Protein AF-A0A1G0CH03-F1 (afdb_monomer)

pLDDT: mean 87.15, std 13.96, range [28.17, 98.5]

Nearest PDB structures (foldseek):
  8gyr-assembly2_B  TM=3.803E-01  e=1.958E-05  Leptospira interrogans
  2e9w-assembly1_A  TM=1.676E-01  e=3.999E-02  Homo sapiens
  5jor-assembly2_D  TM=1.970E-01  e=2.361E+00  Mus musculus
  5jop-assembly1_E  TM=1.229E-01  e=3.159E+00  Mus musculus

Mean predicted aligned error: 11.42 Å

Foldseek 3Di:
DDPPDPCQVVQDPDDLQVVQLQFQEKDWDKDDDPDPFQKIFIKMWTAGPVGDIDIGGQPDPSHDPVQKDKDWPADKDDDRRMIGGQAPQALDDDQWIKIWIDGPPRSHTDIDTHGDKAFNAKDAPDQAAEAQDKAARFIWTQIPVRDIDTDDNSRYPPPQWDWPWDPQWDDDPRIIHGPDQDDAQWIWTFTCHPVDPDTRDIHGHGYAFALEAEAEQEWAAWAAWAAWAADPDAQAATGAWAATAETAAGQAEKEKEWEWDDDNNFTWIWIWIDGPVDIDTHIGHLPLHAYEYEQEWHAWHATHAWYAWAAHDADQDDPDKAATHEWYETHETHATYAGYEYEYEYALVRPDDCVSYHYHQFFHHWHHKHHWHFFHFIHPHPDPPVVVVVDPRGDHIHHIHYTHHTHHGYYYDYDHDHPVVSVVVCVVSVDD

Radius of gyration: 41.13 Å; Cα contacts (8 Å, |Δi|>4): 1270; chains: 1; bounding box: 100×58×111 Å

Sequence (432 aa):
MYFRLSLAALLLAFSASAQLNRFQKVEWIVRPSAGLNTTFLVDFKLTSTKGKTVLIEHNTDVFKWDAFTFKSDRPIGFNYGVGFYYNMNDFEGVDSIRVEATCENEALNSVFYIPVRYCIALDLAEKKMVFNEYFSLDWIMIMNTGERFGYDKNWVNLTGLINESDPRFTLANNNLKTNTAEPFRSGLIRFRHPNLKRPVFEWKMPLVVSNQLNLDFSGEPGRAGRNGQNGTQPSQSGGYGEPGENGLPAEKSVTVFVRSYSSDSIPLVEVIAISDNRRKHTFISAANPKINIDASGGPGGSGGNGGNGANAQQTEKAYDRLSGGSGGVGGYGGNGGNAGTVLILIDSNLRLTESNFFVNTNGGDGGSAGNAGTGGTNDRGNDGLLVRALVRNERVSGTTGLPGRTGNSGVSTFRFVNSESLENKLKETGFK

Secondary structure (DSSP, 8-state):
------GGGSSSSS-HHHHHTTEEEEEEEEEEPSSS--EEEEEEEEEETTS-EEEE-TT-TTS-GGGEEEEESS-EEEETTEEEE----SS---SEEEEEEEESSGGG-EEEEEE---EEEEEES---EETTS-EE--EEEEETTS-EEE--TTT---TT-EE---TTEEEETTEEEE--SS--SEEEEEEE-TT-SS-SEEEEEEEEPPSEEEEE-PPPPPPPPPPPPPP-STTPPPPPPPPPPPPPP--SEEEEEEEEEEETTEEEEEEEEE-SS-EEEEEEESSS-EEEEE-PPPPPPPPPPPPPPPPPPP-SS-SSPPPPPPPPPPPPPPPPPPPPEEEEEEETTS---GGGEEEE-PPPPPPPPPPPPPPPBPP-TT--TTGGGTS--BPPP----PPPPPPPP--EEEEEE-HHHHHHHHHHTT--

Solvent-accessible surface area (backbone atoms only — not comparable to full-atom values): 22280 Å² total; per-residue (Å²): 134,85,78,86,66,79,64,72,82,82,54,82,83,62,61,72,68,72,68,47,68,59,42,53,40,66,46,80,46,66,43,68,45,81,76,102,48,58,36,32,41,36,30,38,35,41,26,29,81,85,70,52,73,46,80,47,56,38,87,48,87,79,56,71,59,82,59,47,50,80,49,56,88,57,79,63,51,76,54,66,37,40,32,35,46,74,76,49,56,35,70,60,72,61,67,52,48,56,35,42,38,42,36,91,50,63,59,47,47,46,73,48,61,44,72,46,82,29,36,58,31,50,45,60,78,69,76,66,41,55,62,79,40,83,36,75,68,51,43,26,36,30,29,73,83,70,51,74,43,73,67,47,74,84,51,41,58,72,81,72,54,42,80,70,38,42,82,57,48,42,80,55,94,70,23,39,29,55,71,58,96,67,70,53,59,60,44,47,45,30,34,26,44,80,92,46,94,56,64,33,30,78,44,76,36,39,47,42,57,52,30,68,46,83,44,85,38,49,18,53,68,19,52,63,21,51,61,18,52,58,25,86,49,65,32,28,46,15,30,55,14,34,51,14,35,50,13,36,49,16,47,67,50,36,41,34,42,39,37,82,39,70,41,73,89,39,67,26,32,34,40,42,37,40,40,94,89,48,77,48,78,51,73,28,23,54,70,78,45,36,42,37,39,35,18,23,12,5,34,16,4,32,15,5,31,15,6,31,15,13,41,22,62,76,51,90,79,57,96,74,70,42,55,20,2,35,15,5,35,13,6,32,15,7,32,16,5,33,21,6,31,36,40,38,40,34,29,58,89,49,97,72,57,72,88,35,51,45,77,42,28,47,27,5,48,35,6,48,43,6,47,42,8,47,30,5,36,35,31,67,52,83,57,54,79,73,56,66,74,74,54,87,54,54,36,62,50,28,49,59,29,50,60,22,51,61,23,52,60,38,53,78,45,82,42,74,35,54,62,68,62,50,49,54,56,42,46,75,74,69,57,130

Structure (mmCIF, N/CA/C/O backbone):
data_AF-A0A1G0CH03-F1
#
_entry.id   AF-A0A1G0CH03-F1
#
loop_
_atom_site.group_PDB
_atom_site.id
_atom_site.type_symbol
_atom_site.label_atom_id
_atom_site.label_alt_id
_atom_site.label_comp_id
_atom_site.label_asym_id
_atom_site.label_entity_id
_atom_site.label_seq_id
_atom_site.pdbx_PDB_ins_code
_atom_site.Cartn_x
_atom_site.Cartn_y
_atom_site.Cartn_z
_atom_site.occupancy
_atom_site.B_iso_or_equiv
_atom_site.auth_seq_id
_atom_site.auth_comp_id
_atom_site.auth_asym_id
_atom_site.auth_atom_id
_atom_site.pdbx_PDB_model_num
ATOM 1 N N . MET A 1 1 ? -55.580 -10.665 25.612 1.00 28.31 1 MET A N 1
ATOM 2 C CA . MET A 1 1 ? -56.413 -10.289 24.449 1.00 28.31 1 MET A CA 1
ATOM 3 C C . MET A 1 1 ? -56.244 -8.790 24.217 1.00 28.31 1 MET A C 1
ATOM 5 O O . MET A 1 1 ? -56.802 -7.999 24.966 1.00 28.31 1 MET A O 1
ATOM 9 N N . TYR A 1 2 ? -55.374 -8.401 23.279 1.00 28.17 2 TYR A N 1
ATOM 10 C CA . TYR A 1 2 ? -55.133 -6.998 22.927 1.00 28.17 2 TYR A CA 1
ATOM 11 C C . TYR A 1 2 ? -56.275 -6.518 22.033 1.00 28.17 2 TYR A C 1
ATOM 13 O O . TYR A 1 2 ? -56.367 -6.917 20.875 1.00 28.17 2 TYR A O 1
ATOM 21 N N . PHE A 1 3 ? -57.168 -5.690 22.566 1.00 32.72 3 PHE A N 1
ATOM 22 C CA . PHE A 1 3 ? -58.144 -4.998 21.735 1.00 32.72 3 PHE A CA 1
ATOM 23 C C . PHE A 1 3 ? -57.433 -3.844 21.021 1.00 32.72 3 PHE A C 1
ATOM 25 O O . PHE A 1 3 ? -57.185 -2.800 21.620 1.00 32.72 3 PHE A O 1
ATOM 32 N N . ARG A 1 4 ? -57.122 -4.025 19.732 1.00 34.38 4 ARG A N 1
ATOM 33 C CA . ARG A 1 4 ? -56.893 -2.910 18.804 1.00 34.38 4 ARG A CA 1
ATOM 34 C C . ARG A 1 4 ? -58.245 -2.242 18.533 1.00 34.38 4 ARG A C 1
ATOM 36 O O . ARG A 1 4 ? -58.849 -2.460 17.491 1.00 34.38 4 ARG A O 1
ATOM 43 N N . LEU A 1 5 ? -58.777 -1.503 19.507 1.00 37.06 5 LEU A N 1
ATOM 44 C CA . LEU A 1 5 ? -59.872 -0.578 19.225 1.00 37.06 5 LEU A CA 1
ATOM 45 C C . LEU A 1 5 ? -59.260 0.651 18.559 1.00 37.06 5 LEU A C 1
ATOM 47 O O . LEU A 1 5 ? -58.408 1.307 19.155 1.00 37.06 5 LEU A O 1
ATOM 51 N N . SER A 1 6 ? -59.712 0.972 17.349 1.00 38.88 6 SER A N 1
ATOM 52 C CA . SER A 1 6 ? -59.495 2.273 16.722 1.00 38.88 6 SER A CA 1
ATOM 53 C C . SER A 1 6 ? -60.072 3.357 17.637 1.00 38.88 6 SER A C 1
ATOM 55 O O . SER A 1 6 ? -61.271 3.637 17.637 1.00 38.88 6 SER A O 1
ATOM 57 N N . LEU A 1 7 ? -59.191 3.935 18.452 1.00 43.28 7 LEU A N 1
ATOM 58 C CA . LEU A 1 7 ? -59.443 4.940 19.486 1.00 43.28 7 LEU A CA 1
ATOM 59 C C . LEU A 1 7 ? -60.001 6.265 18.919 1.00 43.28 7 LEU A C 1
ATOM 61 O O . LEU A 1 7 ? -60.386 7.145 19.682 1.00 43.28 7 LEU A O 1
ATOM 65 N N . ALA A 1 8 ? -60.090 6.391 17.590 1.00 40.53 8 ALA A N 1
ATOM 66 C CA . ALA A 1 8 ? -60.552 7.576 16.871 1.00 40.53 8 ALA A CA 1
ATOM 67 C C . ALA A 1 8 ? -61.996 7.993 17.215 1.00 40.53 8 ALA A C 1
ATOM 69 O O . ALA A 1 8 ? -62.296 9.181 17.251 1.00 40.53 8 ALA A O 1
ATOM 70 N N . ALA A 1 9 ? -62.889 7.048 17.528 1.00 38.50 9 ALA A N 1
ATOM 71 C CA . ALA A 1 9 ? -64.307 7.362 17.740 1.00 38.50 9 ALA A CA 1
ATOM 72 C C . ALA A 1 9 ? -64.662 7.819 19.172 1.00 38.50 9 ALA A C 1
ATOM 74 O O . ALA A 1 9 ? -65.748 8.349 19.385 1.00 38.50 9 ALA A O 1
ATOM 75 N N . LEU A 1 10 ? -63.774 7.645 20.163 1.00 40.69 10 LEU A N 1
ATOM 76 C CA . LEU A 1 10 ? -64.068 7.966 21.574 1.00 40.69 10 LEU A CA 1
ATOM 77 C C . LEU A 1 10 ? -63.315 9.207 22.101 1.00 40.69 10 LEU A C 1
ATOM 79 O O . LEU A 1 10 ? -63.430 9.534 23.282 1.00 40.69 10 LEU A O 1
ATOM 83 N N . LEU A 1 11 ? -62.517 9.870 21.256 1.00 43.12 11 LEU A N 1
ATOM 84 C CA . LEU A 1 11 ? -61.554 10.909 21.654 1.00 43.12 11 LEU A CA 1
ATOM 85 C C . LEU A 1 11 ? -61.884 12.328 21.153 1.00 43.12 11 LEU A C 1
ATOM 87 O O . LEU A 1 11 ? -61.176 13.267 21.504 1.00 43.12 11 LEU A O 1
ATOM 91 N N . LEU A 1 12 ? -62.972 12.521 20.399 1.00 42.66 12 LEU A N 1
ATOM 92 C CA . LEU A 1 12 ? -63.264 13.795 19.719 1.00 42.66 12 LEU A CA 1
ATOM 93 C C . LEU A 1 12 ? -64.088 14.826 20.522 1.00 42.66 12 LEU A C 1
ATOM 95 O O . LEU A 1 12 ? -64.343 15.903 19.997 1.00 42.66 12 LEU A O 1
ATOM 99 N N . ALA A 1 13 ? -64.507 14.550 21.766 1.00 38.38 13 ALA A N 1
ATOM 100 C CA . ALA A 1 13 ? -65.515 15.391 22.442 1.00 38.38 13 ALA A CA 1
ATOM 101 C C . ALA A 1 13 ? -65.150 15.957 23.830 1.00 38.38 13 ALA A C 1
ATOM 103 O O . ALA A 1 13 ? -66.005 16.560 24.470 1.00 38.38 13 ALA A O 1
ATOM 104 N N . PHE A 1 14 ? -63.918 15.801 24.323 1.00 45.59 14 PHE A N 1
ATOM 105 C CA . PHE A 1 14 ? -63.548 16.304 25.656 1.00 45.59 14 PHE A CA 1
ATOM 106 C C . PHE A 1 14 ? -62.157 16.936 25.663 1.00 45.59 14 PHE A C 1
ATOM 108 O O . PHE A 1 14 ? -61.277 16.493 24.924 1.00 45.59 14 PHE A O 1
ATOM 115 N N . SER A 1 15 ? -61.957 17.952 26.512 1.00 51.31 15 SER A N 1
ATOM 116 C CA . SER A 1 15 ? -60.631 18.511 26.795 1.00 51.31 15 SER A CA 1
ATOM 117 C C . SER A 1 15 ? -59.674 17.385 27.203 1.00 51.31 15 SER A C 1
ATOM 119 O O . SER A 1 15 ? -60.082 16.433 27.875 1.00 51.31 15 SER A O 1
ATOM 121 N N . ALA A 1 16 ? -58.404 17.473 26.795 1.00 52.28 16 ALA A N 1
ATOM 122 C CA . ALA A 1 16 ? -57.390 16.446 27.071 1.00 52.28 16 ALA A CA 1
ATOM 123 C C . ALA A 1 16 ? -57.336 16.050 28.566 1.00 52.28 16 ALA A C 1
ATOM 125 O O . ALA A 1 16 ? -57.152 14.881 28.903 1.00 52.28 16 ALA A O 1
ATOM 126 N N . SER A 1 17 ? -57.626 17.007 29.452 1.00 51.31 17 SER A N 1
ATOM 127 C CA . SER A 1 17 ? -57.741 16.849 30.902 1.00 51.31 17 SER A CA 1
ATOM 128 C C . SER A 1 17 ? -58.849 15.885 31.359 1.00 51.31 17 SER A C 1
ATOM 130 O O . SER A 1 17 ? -58.606 14.986 32.165 1.00 51.31 17 SER A O 1
ATOM 132 N N . ALA A 1 18 ? -60.057 15.961 30.790 1.00 57.78 18 ALA A N 1
ATOM 133 C CA . ALA A 1 18 ? -61.167 15.069 31.154 1.00 57.78 18 ALA A CA 1
ATOM 134 C C . ALA A 1 18 ? -60.948 13.617 30.680 1.00 57.78 18 ALA A C 1
ATOM 136 O O . ALA A 1 18 ? -61.486 12.671 31.261 1.00 57.78 18 ALA A O 1
ATOM 137 N N . GLN A 1 19 ? -60.126 13.417 29.646 1.00 66.38 19 GLN A N 1
ATOM 138 C CA . GLN A 1 19 ? -59.810 12.095 29.099 1.00 66.38 19 GLN A CA 1
ATOM 139 C C . GLN A 1 19 ? -58.787 11.320 29.938 1.00 66.38 19 GLN A C 1
ATOM 141 O O . GLN A 1 19 ? -58.763 10.085 29.863 1.00 66.38 19 GLN A O 1
ATOM 146 N N . LEU A 1 20 ? -57.968 12.023 30.729 1.00 75.31 20 LEU A N 1
ATOM 147 C CA . LEU A 1 20 ? -56.889 11.447 31.534 1.00 75.31 20 LEU A CA 1
ATOM 148 C C . LEU A 1 20 ? -57.323 11.038 32.944 1.00 75.31 20 LEU A C 1
ATOM 150 O O . LEU A 1 20 ? -56.759 10.096 33.497 1.00 75.31 20 LEU A O 1
ATOM 154 N N . ASN A 1 21 ? -58.386 11.640 33.482 1.00 79.06 21 ASN A N 1
ATOM 155 C CA . ASN A 1 21 ? -58.912 11.352 34.827 1.00 79.06 21 ASN A CA 1
ATOM 156 C C . ASN A 1 21 ? -59.430 9.912 35.026 1.00 79.06 21 ASN A C 1
ATOM 158 O O . ASN A 1 21 ? -59.611 9.459 36.152 1.00 79.06 21 ASN A O 1
ATOM 162 N N . ARG A 1 22 ? -59.663 9.154 33.946 1.00 82.06 22 ARG A N 1
ATOM 163 C CA . ARG A 1 22 ? -60.067 7.731 34.011 1.00 82.06 22 ARG A CA 1
ATOM 164 C C . ARG A 1 22 ? -58.897 6.758 34.200 1.00 82.06 22 ARG A C 1
ATOM 166 O O . ARG A 1 22 ? -59.127 5.548 34.314 1.00 82.06 22 ARG A O 1
ATOM 173 N N . PHE A 1 23 ? -57.663 7.259 34.178 1.00 88.31 23 PHE A N 1
ATOM 174 C CA . PHE A 1 23 ? -56.440 6.474 34.303 1.00 88.31 23 PHE A CA 1
ATOM 175 C C . PHE A 1 23 ? -55.752 6.730 35.646 1.00 88.31 23 PHE A C 1
ATOM 177 O O . PHE A 1 23 ? -55.819 7.828 36.187 1.00 88.31 23 PHE A O 1
ATOM 184 N N . GLN A 1 24 ? -55.106 5.690 36.174 1.00 91.44 24 GLN A N 1
ATOM 185 C CA . GLN A 1 24 ? -54.439 5.700 37.484 1.00 91.44 24 GLN A CA 1
ATOM 186 C C . GLN A 1 24 ? -52.947 5.353 37.408 1.00 91.44 24 GLN A C 1
ATOM 188 O O . GLN A 1 24 ? -52.266 5.342 38.424 1.00 91.44 24 GLN A O 1
ATOM 193 N N . LYS A 1 25 ? -52.453 4.970 36.224 1.00 91.31 25 LYS A N 1
ATOM 194 C CA . LYS A 1 25 ? -51.055 4.585 36.016 1.00 91.31 25 LYS A CA 1
ATOM 195 C C . LYS A 1 25 ? -50.654 4.805 34.564 1.00 91.31 25 LYS A C 1
ATOM 197 O O . LYS A 1 25 ? -51.423 4.463 33.659 1.00 91.31 25 LYS A O 1
ATOM 202 N N . VAL A 1 26 ? -49.431 5.282 34.366 1.00 91.94 26 VAL A N 1
ATOM 203 C CA . VAL A 1 26 ? -48.734 5.325 33.078 1.00 91.94 26 VAL A CA 1
ATOM 204 C C . VAL A 1 26 ? -47.448 4.494 33.150 1.00 91.94 26 VAL A C 1
ATOM 206 O O . VAL A 1 26 ? -46.762 4.484 34.170 1.00 91.94 26 VAL A O 1
ATOM 209 N N . GLU A 1 27 ? -47.142 3.759 32.085 1.00 93.75 27 GLU A N 1
ATOM 210 C CA . GLU A 1 27 ? -45.872 3.051 31.887 1.00 93.75 27 GLU A CA 1
ATOM 211 C C . GLU A 1 27 ? -45.238 3.545 30.585 1.00 93.75 27 GLU A C 1
ATOM 213 O O . GLU A 1 27 ? -45.870 3.468 29.533 1.00 93.75 27 GLU A O 1
ATOM 218 N N . TRP A 1 28 ? -44.004 4.040 30.649 1.00 93.06 28 TRP A N 1
ATOM 219 C CA . TRP A 1 28 ? -43.284 4.577 29.494 1.00 93.06 28 TRP A CA 1
ATOM 220 C C . TRP A 1 28 ? -42.422 3.501 28.837 1.00 93.06 28 TRP A C 1
ATOM 222 O O . TRP A 1 28 ? -41.745 2.730 29.517 1.00 93.06 28 TRP A O 1
ATOM 232 N N . ILE A 1 29 ? -42.424 3.466 27.510 1.00 93.50 29 ILE A N 1
ATOM 233 C CA . ILE A 1 29 ? -41.631 2.553 26.693 1.00 93.50 29 ILE A CA 1
ATOM 234 C C . ILE A 1 29 ? -40.754 3.412 25.787 1.00 93.50 29 ILE A C 1
ATOM 236 O O . ILE A 1 29 ? -41.223 3.957 24.790 1.00 93.50 29 ILE A O 1
ATOM 240 N N . VAL A 1 30 ? -39.476 3.535 26.143 1.00 92.50 30 VAL A N 1
ATOM 241 C CA . VAL A 1 30 ? -38.520 4.377 25.416 1.00 92.50 30 VAL A CA 1
ATOM 242 C C . VAL A 1 30 ? -37.567 3.517 24.603 1.00 92.50 30 VAL A C 1
ATOM 244 O O . VAL A 1 30 ? -36.994 2.558 25.120 1.00 92.50 30 VAL A O 1
ATOM 247 N N . ARG A 1 31 ? -37.389 3.859 23.325 1.00 89.25 31 ARG A N 1
ATOM 248 C CA . ARG A 1 31 ? -36.488 3.148 22.412 1.00 89.25 31 ARG A CA 1
ATOM 249 C C . ARG A 1 31 ? -35.584 4.141 21.677 1.00 89.25 31 ARG A C 1
ATOM 251 O O . ARG A 1 31 ? -36.113 5.069 21.066 1.00 89.25 31 ARG A O 1
ATOM 258 N N . PRO A 1 32 ? -34.250 3.962 21.678 1.00 86.56 32 PRO A N 1
ATOM 259 C CA . PRO A 1 32 ? -33.390 4.695 20.758 1.00 86.56 32 PRO A CA 1
ATOM 260 C C . PRO A 1 32 ? -33.767 4.362 19.315 1.00 86.56 32 PRO A C 1
ATOM 262 O O . PRO A 1 32 ? -34.091 3.215 18.995 1.00 86.56 32 PRO A O 1
ATOM 265 N N . SER A 1 33 ? -33.673 5.346 18.428 1.00 86.62 33 SER A N 1
ATOM 266 C CA . SER A 1 33 ? -33.790 5.099 16.989 1.00 86.62 33 SER A CA 1
ATOM 267 C C . SER A 1 33 ? -32.623 4.234 16.507 1.00 86.62 33 SER A C 1
ATOM 269 O O . SER A 1 33 ? -31.555 4.226 17.115 1.00 86.62 33 SER A O 1
ATOM 271 N N . ALA A 1 34 ? -32.790 3.490 15.415 1.00 83.75 34 ALA A N 1
ATOM 272 C CA . ALA A 1 34 ? -31.691 2.707 14.850 1.00 83.75 34 ALA A CA 1
ATOM 273 C C . ALA A 1 34 ? -30.540 3.611 14.357 1.00 83.75 34 ALA A C 1
ATOM 275 O O . ALA A 1 34 ? -30.777 4.737 13.915 1.00 83.75 34 ALA A O 1
ATOM 276 N N . GLY A 1 35 ? -29.306 3.097 14.409 1.00 85.38 35 GLY A N 1
ATOM 277 C CA . GLY A 1 35 ? -28.114 3.767 13.880 1.00 85.38 35 GLY A CA 1
ATOM 278 C C . GLY A 1 35 ? -27.540 4.880 14.764 1.00 85.38 35 GLY A C 1
ATOM 279 O O . GLY A 1 35 ? -27.792 4.951 15.967 1.00 85.38 35 GLY A O 1
ATOM 280 N N . LEU A 1 36 ? -26.757 5.760 14.139 1.00 83.88 36 LEU A N 1
ATOM 281 C CA . LEU A 1 36 ? -26.086 6.909 14.755 1.00 83.88 36 LEU A CA 1
ATOM 282 C C . LEU A 1 36 ? -27.018 8.132 14.858 1.00 83.88 36 LEU A C 1
ATOM 284 O O . LEU A 1 36 ? -26.684 9.232 14.421 1.00 83.88 36 LEU A O 1
ATOM 288 N N . ASN A 1 37 ? -28.195 7.937 15.454 1.00 83.69 37 ASN A N 1
ATOM 289 C CA . ASN A 1 37 ? -29.173 8.997 15.705 1.00 83.69 37 ASN A CA 1
ATOM 290 C C . ASN A 1 37 ? -29.249 9.313 17.202 1.00 83.69 37 ASN A C 1
ATOM 292 O O . ASN A 1 37 ? -29.282 8.401 18.028 1.00 83.69 37 ASN A O 1
ATOM 296 N N . THR A 1 38 ? -29.353 10.594 17.557 1.00 86.56 38 THR A N 1
ATOM 297 C CA . THR A 1 38 ? -29.631 11.032 18.940 1.00 86.56 38 THR A CA 1
ATOM 298 C C . THR A 1 38 ? -31.132 11.111 19.244 1.00 86.56 38 THR A C 1
ATOM 300 O O . THR A 1 38 ? -31.561 11.724 20.222 1.00 86.56 38 THR A O 1
ATOM 303 N N . THR A 1 39 ? -31.942 10.496 18.384 1.00 89.50 39 THR A N 1
ATOM 304 C CA . THR A 1 39 ? -33.401 10.478 18.455 1.00 89.50 39 THR A CA 1
ATOM 305 C C . THR A 1 39 ? -33.889 9.243 19.198 1.00 89.50 39 THR A C 1
ATOM 307 O O . THR A 1 39 ? -33.395 8.133 18.983 1.00 89.50 39 THR A O 1
ATOM 310 N N . PHE A 1 40 ? -34.928 9.404 20.005 1.00 89.75 40 PHE A N 1
ATOM 311 C CA . PHE A 1 40 ? -35.623 8.319 20.682 1.00 89.75 40 PHE A CA 1
ATOM 312 C C . PHE A 1 40 ? -37.130 8.426 20.466 1.00 89.75 40 PHE A C 1
ATOM 314 O O . PHE A 1 40 ? -37.681 9.510 20.278 1.00 89.75 40 PHE A O 1
ATOM 321 N N . LEU A 1 41 ? -37.785 7.275 20.499 1.00 91.06 41 LEU A N 1
ATOM 322 C CA . LEU A 1 41 ? -39.230 7.146 20.418 1.00 91.06 41 LEU A CA 1
ATOM 323 C C . LEU A 1 41 ? -39.765 6.813 21.804 1.00 91.06 41 LEU A C 1
ATOM 325 O O . LEU A 1 41 ? -39.179 5.996 22.522 1.00 91.06 41 LEU A O 1
ATOM 329 N N . VAL A 1 42 ? -40.880 7.434 22.160 1.00 90.81 42 VAL A N 1
ATOM 330 C CA . VAL A 1 42 ? -41.601 7.188 23.402 1.00 90.81 42 VAL A CA 1
ATOM 331 C C . VAL A 1 42 ? -42.996 6.706 23.051 1.00 90.81 42 VAL A C 1
ATOM 333 O O . VAL A 1 42 ? -43.805 7.456 22.518 1.00 90.81 42 VAL A O 1
ATOM 336 N N . ASP A 1 43 ? -43.284 5.459 23.400 1.00 90.12 43 ASP A N 1
ATOM 337 C CA . ASP A 1 43 ? -44.652 4.969 23.522 1.00 90.12 43 ASP A CA 1
ATOM 338 C C . ASP A 1 43 ? -45.019 4.956 25.010 1.00 90.12 43 ASP A C 1
ATOM 340 O O . ASP A 1 43 ? -44.145 4.917 25.882 1.00 90.12 43 ASP A O 1
ATOM 344 N N . PHE A 1 44 ? -46.305 4.943 25.340 1.00 88.75 44 PHE A N 1
ATOM 345 C CA . PHE A 1 44 ? -46.717 4.763 26.729 1.00 88.75 44 PHE A CA 1
ATOM 346 C C . PHE A 1 44 ? -48.034 4.019 26.859 1.00 88.75 44 PHE A C 1
ATOM 348 O O . PHE A 1 44 ? -48.882 4.004 25.970 1.00 88.75 44 PHE A O 1
ATOM 355 N N . LYS A 1 45 ? -48.206 3.370 28.005 1.00 90.88 45 LYS A N 1
ATOM 356 C CA . LYS A 1 45 ? -49.365 2.549 28.318 1.00 90.88 45 LYS A CA 1
ATOM 357 C C . LYS A 1 45 ? -50.110 3.138 29.503 1.00 90.88 45 LYS A C 1
ATOM 359 O O . LYS A 1 45 ? -49.573 3.224 30.603 1.00 90.88 45 LYS A O 1
ATOM 364 N N . LEU A 1 46 ? -51.369 3.497 29.286 1.00 89.38 46 LEU A N 1
ATOM 365 C CA . LEU A 1 46 ? -52.265 3.994 30.324 1.00 89.38 46 LEU A CA 1
ATOM 366 C C . LEU A 1 46 ? -53.109 2.853 30.886 1.00 89.38 46 LEU A C 1
ATOM 368 O O . LEU A 1 46 ? -53.688 2.072 30.130 1.00 89.38 46 LEU A O 1
ATOM 372 N N . THR A 1 47 ? -53.222 2.772 32.211 1.00 90.44 47 THR A N 1
ATOM 373 C CA . THR A 1 47 ? -54.064 1.783 32.902 1.00 90.44 47 THR A CA 1
ATOM 374 C C . THR A 1 47 ? -55.207 2.478 33.627 1.00 90.44 47 THR A C 1
ATOM 376 O O . THR A 1 47 ? -54.997 3.376 34.440 1.00 90.44 47 THR A O 1
ATOM 379 N N . SER A 1 48 ? -56.437 2.079 33.311 1.00 87.81 48 SER A N 1
ATOM 380 C CA . SER A 1 48 ? -57.654 2.620 33.925 1.00 87.81 48 SER A CA 1
ATOM 381 C C . SER A 1 48 ? -57.841 2.138 35.362 1.00 87.81 48 SER A C 1
ATOM 383 O O . SER A 1 48 ? -57.286 1.110 35.758 1.00 87.81 48 SER A O 1
ATOM 385 N N . THR A 1 49 ? -58.708 2.817 36.113 1.00 80.62 49 THR A N 1
ATOM 386 C CA . THR A 1 49 ? -59.147 2.389 37.458 1.00 80.62 49 THR A CA 1
ATOM 387 C C . THR A 1 49 ? -59.772 0.989 37.475 1.00 80.62 49 THR A C 1
ATOM 389 O O . THR A 1 49 ? -59.713 0.291 38.480 1.00 80.62 49 THR A O 1
ATOM 392 N N . LYS A 1 50 ? -60.311 0.530 36.335 1.00 84.19 50 LYS A N 1
ATOM 393 C CA . LYS A 1 50 ? -60.882 -0.817 36.144 1.00 84.19 50 LYS A CA 1
ATOM 394 C C . LYS A 1 50 ? -59.876 -1.843 35.593 1.00 84.19 50 LYS A C 1
ATOM 396 O O . LYS A 1 50 ? -60.284 -2.900 35.123 1.00 84.19 50 LYS A O 1
ATOM 401 N N . GLY A 1 51 ? -58.582 -1.517 35.549 1.00 83.88 51 GLY A N 1
ATOM 402 C CA . GLY A 1 51 ? -57.514 -2.421 35.098 1.00 83.88 51 GLY A CA 1
ATOM 403 C C . GLY A 1 51 ? -57.373 -2.595 33.578 1.00 83.88 51 GLY A C 1
ATOM 404 O O . GLY A 1 51 ? -56.478 -3.303 33.123 1.00 83.88 51 GLY A O 1
ATOM 405 N N . LYS A 1 52 ? -58.208 -1.942 32.755 1.00 86.94 52 LYS A N 1
ATOM 406 C CA . LYS A 1 52 ? -58.030 -1.935 31.288 1.00 86.94 52 LYS A CA 1
ATOM 407 C C . LYS A 1 52 ? -56.822 -1.094 30.894 1.00 86.94 52 LYS A C 1
ATOM 409 O O . LYS A 1 52 ? -56.632 -0.026 31.473 1.00 86.94 52 LYS A O 1
ATOM 414 N N . THR A 1 53 ? -56.073 -1.542 29.888 1.00 86.31 53 THR A N 1
ATOM 415 C CA . THR A 1 53 ? -54.857 -0.868 29.414 1.00 86.31 53 THR A CA 1
ATOM 416 C C . THR A 1 53 ? -55.008 -0.375 27.979 1.00 86.31 53 THR A C 1
ATOM 418 O O . THR A 1 53 ? -55.665 -1.029 27.170 1.00 86.31 53 THR A O 1
ATOM 421 N N . VAL A 1 54 ? -54.419 0.780 27.679 1.00 85.62 54 VAL A N 1
ATOM 422 C CA . VAL A 1 54 ? -54.389 1.395 26.346 1.00 85.62 54 VAL A CA 1
ATOM 423 C C . VAL A 1 54 ? -52.940 1.740 26.026 1.00 85.62 54 VAL A C 1
ATOM 425 O O . VAL A 1 54 ? -52.299 2.423 26.818 1.00 85.62 54 VAL A O 1
ATOM 428 N N . LEU A 1 55 ? -52.429 1.247 24.898 1.00 86.75 55 LEU A N 1
ATOM 429 C CA . LEU A 1 55 ? -51.123 1.634 24.366 1.00 86.75 55 LEU A CA 1
ATOM 430 C C . LEU A 1 55 ? -51.307 2.852 23.461 1.00 86.75 55 LEU A C 1
ATOM 432 O O . LEU A 1 55 ? -52.168 2.830 22.583 1.00 86.75 55 LEU A O 1
ATOM 436 N N . ILE A 1 56 ? -50.501 3.879 23.688 1.00 85.25 56 ILE A N 1
ATOM 437 C CA . ILE A 1 56 ? -50.379 5.053 22.835 1.00 85.25 56 ILE A CA 1
ATOM 438 C C . ILE A 1 56 ? -49.001 4.987 22.186 1.00 85.25 56 ILE A C 1
ATOM 440 O O . ILE A 1 56 ? -47.981 4.991 22.879 1.00 85.25 56 ILE A O 1
ATOM 444 N N . GLU A 1 57 ? -48.991 4.868 20.864 1.00 84.62 57 GLU A N 1
ATOM 445 C CA . GLU A 1 57 ? -47.767 4.838 20.065 1.00 84.62 57 GLU A CA 1
ATOM 446 C C . GLU A 1 57 ? -47.343 6.273 19.721 1.00 84.62 57 GLU A C 1
ATOM 448 O O . GLU A 1 57 ? -48.190 7.151 19.534 1.00 84.62 57 GLU A O 1
ATOM 453 N N . HIS A 1 58 ? -46.036 6.512 19.625 1.00 83.31 58 HIS A N 1
ATOM 454 C CA . HIS A 1 58 ? -45.429 7.815 19.316 1.00 83.31 58 HIS A CA 1
ATOM 455 C C . HIS A 1 58 ? -46.027 8.529 18.091 1.00 83.31 58 HIS A C 1
ATOM 457 O O . HIS A 1 58 ? -46.068 9.751 18.061 1.00 83.31 58 HIS A O 1
ATOM 463 N N . ASN A 1 59 ? -46.528 7.791 17.100 1.00 78.06 59 ASN A N 1
ATOM 464 C CA . ASN A 1 59 ? -47.104 8.306 15.853 1.00 78.06 59 ASN A CA 1
ATOM 465 C C . ASN A 1 59 ? -48.633 8.524 15.898 1.00 78.06 59 ASN A C 1
ATOM 467 O O . ASN A 1 59 ? -49.264 8.680 14.854 1.00 78.06 59 ASN A O 1
ATOM 471 N N . THR A 1 60 ? -49.257 8.459 17.075 1.00 73.75 60 THR A N 1
ATOM 472 C CA . THR A 1 60 ? -50.714 8.576 17.208 1.00 73.75 60 THR A CA 1
ATOM 473 C C . THR A 1 60 ? -51.159 10.041 17.290 1.00 73.75 60 THR A C 1
ATOM 475 O O . THR A 1 60 ? -50.952 10.691 18.311 1.00 73.75 60 THR A O 1
ATOM 478 N N . ASP A 1 61 ? -51.899 10.518 16.285 1.00 64.75 61 ASP A N 1
ATOM 479 C CA . ASP A 1 61 ? -52.481 11.881 16.259 1.00 64.75 61 ASP A CA 1
ATOM 480 C C . ASP A 1 61 ? -53.663 12.070 17.229 1.00 64.75 61 ASP A C 1
ATOM 482 O O . ASP A 1 61 ? -54.136 13.178 17.482 1.00 64.75 61 ASP A O 1
ATOM 486 N N . VAL A 1 62 ? -54.193 10.964 17.755 1.00 58.84 62 VAL A N 1
ATOM 487 C CA . VAL A 1 62 ? -55.447 10.933 18.522 1.00 58.84 62 VAL A CA 1
ATOM 488 C C . VAL A 1 62 ? -55.249 11.357 19.988 1.00 58.84 62 VAL A C 1
ATOM 490 O O . VAL A 1 62 ? -56.224 11.621 20.690 1.00 58.84 62 VAL A O 1
ATOM 493 N N . PHE A 1 63 ? -54.005 11.447 20.470 1.00 64.44 63 PHE A N 1
ATOM 494 C CA . PHE A 1 63 ? -53.688 11.864 21.835 1.00 64.44 63 PHE A CA 1
ATOM 495 C C . PHE A 1 63 ? -52.748 13.072 21.830 1.00 64.44 63 PHE A C 1
ATOM 497 O O . PHE A 1 63 ? -51.673 13.035 21.238 1.00 64.44 63 PHE A O 1
ATOM 504 N N . LYS A 1 64 ? -53.136 14.148 22.523 1.00 64.94 64 LYS A N 1
ATOM 505 C CA . LYS A 1 64 ? -52.301 15.348 22.637 1.00 64.94 64 LYS A CA 1
ATOM 506 C C . LYS A 1 64 ? -51.220 15.123 23.691 1.00 64.94 64 LYS A C 1
ATOM 508 O O . LYS A 1 64 ? -51.502 15.163 24.887 1.00 64.94 64 LYS A O 1
ATOM 513 N N . TRP A 1 65 ? -49.987 14.908 23.235 1.00 73.25 65 TRP A N 1
ATOM 514 C CA . TRP A 1 65 ? -48.783 14.849 24.075 1.00 73.25 65 TRP A CA 1
ATOM 515 C C . TRP A 1 65 ? -48.625 16.071 24.994 1.00 73.25 65 TRP A C 1
ATOM 517 O O . TRP A 1 65 ? -48.055 15.941 26.072 1.00 73.25 65 TRP A O 1
ATOM 527 N N . ASP A 1 66 ? -49.224 17.203 24.615 1.00 75.62 66 ASP A N 1
ATOM 528 C CA . ASP A 1 66 ? -49.311 18.452 25.382 1.00 75.62 66 ASP A CA 1
ATOM 529 C C . ASP A 1 66 ? -49.957 18.293 26.774 1.00 75.62 66 ASP A C 1
ATOM 531 O O . ASP A 1 66 ? -49.867 19.192 27.605 1.00 75.62 66 ASP A O 1
ATOM 535 N N . ALA A 1 67 ? -50.626 17.165 27.048 1.00 79.69 67 ALA A N 1
ATOM 536 C CA . ALA A 1 67 ? -51.186 16.872 28.366 1.00 79.69 67 ALA A CA 1
ATOM 537 C C . ALA A 1 67 ? -50.132 16.495 29.426 1.00 79.69 67 ALA A C 1
ATOM 539 O O . ALA A 1 67 ? -50.460 16.407 30.613 1.00 79.69 67 ALA A O 1
ATOM 540 N N . PHE A 1 68 ? -48.889 16.253 29.003 1.00 84.50 68 PHE A N 1
ATOM 541 C CA . PHE A 1 68 ? -47.747 16.041 29.882 1.00 84.50 68 PHE A CA 1
ATOM 542 C C . PHE A 1 68 ? -46.734 17.172 29.712 1.00 84.50 68 PHE A C 1
ATOM 544 O O . PHE A 1 68 ? -46.375 17.546 28.598 1.00 84.50 68 PHE A O 1
ATOM 551 N N . THR A 1 69 ? -46.224 17.679 30.830 1.00 87.94 69 THR A N 1
ATOM 552 C CA . THR A 1 69 ? -45.033 18.527 30.854 1.00 87.94 69 THR A CA 1
ATOM 553 C C . THR A 1 69 ? -43.827 17.660 31.186 1.00 87.94 69 THR A C 1
ATOM 555 O O . THR A 1 69 ? -43.862 16.876 32.134 1.00 87.94 69 THR A O 1
ATOM 558 N N . PHE A 1 70 ? -42.754 17.798 30.410 1.00 87.94 70 PHE A N 1
ATOM 559 C CA . PHE A 1 70 ? -41.534 17.015 30.585 1.00 87.94 70 PHE A CA 1
ATOM 560 C C . PHE A 1 70 ? -40.408 17.895 31.112 1.00 87.94 70 PHE A C 1
ATOM 562 O O . PHE A 1 70 ? -40.121 18.955 30.556 1.00 87.94 70 PHE A O 1
ATOM 569 N N . LYS A 1 71 ? -39.746 17.433 32.170 1.00 90.62 71 LYS A N 1
ATOM 570 C CA . LYS A 1 71 ? -38.557 18.068 32.733 1.00 90.62 71 LYS A CA 1
ATOM 571 C C . LYS A 1 71 ? -37.438 17.047 32.822 1.00 90.62 71 LYS A C 1
ATOM 573 O O . LYS A 1 71 ? -37.636 15.947 33.324 1.00 90.62 71 LYS A O 1
ATOM 578 N N . SER A 1 72 ? -36.254 17.414 32.366 1.00 89.50 72 SER A N 1
ATOM 579 C CA . SER A 1 72 ? -35.080 16.546 32.388 1.00 89.50 72 SER A CA 1
ATOM 580 C C . SER A 1 72 ? -33.907 17.226 33.072 1.00 89.50 72 SER A C 1
ATOM 582 O O . SER A 1 72 ? -33.820 18.452 33.152 1.00 89.50 72 SER A O 1
ATOM 584 N N . ASP A 1 73 ? -32.988 16.405 33.567 1.00 85.31 73 ASP A N 1
ATOM 585 C CA . ASP A 1 73 ? -31.705 16.850 34.114 1.00 85.31 73 ASP A CA 1
ATOM 586 C C . ASP A 1 73 ? -30.703 17.272 33.025 1.00 85.31 73 ASP A C 1
ATOM 588 O O . ASP A 1 73 ? -29.678 17.888 33.320 1.00 85.31 73 ASP A O 1
ATOM 592 N N . ARG A 1 74 ? -31.004 16.976 31.756 1.00 83.69 74 ARG A N 1
ATOM 593 C CA . ARG A 1 74 ? -30.211 17.361 30.583 1.00 83.69 74 ARG A CA 1
ATOM 594 C C . ARG A 1 74 ? -31.081 17.930 29.472 1.00 83.69 74 ARG A C 1
ATOM 596 O O . ARG A 1 74 ? -32.239 17.539 29.380 1.00 83.69 74 ARG A O 1
ATOM 603 N N . PRO A 1 75 ? -30.554 18.795 28.591 1.00 75.62 75 PRO A N 1
ATOM 604 C CA . PRO A 1 75 ? -31.346 19.347 27.501 1.00 75.62 75 PRO A CA 1
ATOM 605 C C . PRO A 1 75 ? -31.851 18.236 26.571 1.00 75.62 75 PRO A C 1
ATOM 607 O O . PRO A 1 75 ? -31.058 17.521 25.955 1.00 75.62 75 PRO A O 1
ATOM 610 N N . ILE A 1 76 ? -33.173 18.115 26.468 1.00 83.50 76 ILE A N 1
ATOM 611 C CA . ILE A 1 76 ? -33.851 17.276 25.482 1.00 83.50 76 ILE A CA 1
ATOM 612 C C . ILE A 1 76 ? -34.796 18.155 24.673 1.00 83.50 76 ILE A C 1
ATOM 614 O O . ILE A 1 76 ? -35.438 19.056 25.215 1.00 83.50 76 ILE A O 1
ATOM 618 N N . GLY A 1 77 ? -34.881 17.897 23.376 1.00 82.25 77 GLY A N 1
ATOM 619 C CA . GLY A 1 77 ? -36.024 18.330 22.591 1.00 82.25 77 GLY A CA 1
ATOM 620 C C . GLY A 1 77 ? -37.046 17.209 22.561 1.00 82.25 77 GLY A C 1
ATOM 621 O O . GLY A 1 77 ? -36.684 16.037 22.467 1.00 82.25 77 GLY A O 1
ATOM 622 N N . PHE A 1 78 ? -38.320 17.555 22.663 1.00 78.44 78 PHE A N 1
ATOM 623 C CA . PHE A 1 78 ? -39.394 16.576 22.657 1.00 78.44 78 PHE A CA 1
ATOM 624 C C . PHE A 1 78 ? -40.550 17.102 21.818 1.00 78.44 78 PHE A C 1
ATOM 626 O O . PHE A 1 78 ? -41.044 18.199 22.070 1.00 78.44 78 PHE A O 1
ATOM 633 N N . ASN A 1 79 ? -40.946 16.344 20.800 1.00 77.69 79 ASN A N 1
ATOM 634 C CA . ASN A 1 79 ? -42.023 16.702 19.892 1.00 77.69 79 ASN A CA 1
ATOM 635 C C . ASN A 1 79 ? -42.855 15.456 19.566 1.00 77.69 79 ASN A C 1
ATOM 637 O O . ASN A 1 79 ? -42.381 14.564 18.869 1.00 77.69 79 ASN A O 1
ATOM 641 N N . TYR A 1 80 ? -44.078 15.395 20.099 1.00 75.44 80 TYR A N 1
ATOM 642 C CA . TYR A 1 80 ? -45.065 14.339 19.834 1.00 75.44 80 TYR A CA 1
ATOM 643 C C . TYR A 1 80 ? -44.482 12.913 19.815 1.00 75.44 80 TYR A C 1
ATOM 645 O O . TYR A 1 80 ? -44.397 12.274 18.772 1.00 75.44 80 TYR A O 1
ATOM 653 N N . GLY A 1 81 ? -44.027 12.415 20.971 1.00 77.44 81 GLY A N 1
ATOM 654 C CA . GLY A 1 81 ? -43.513 11.043 21.107 1.00 77.44 81 GLY A CA 1
ATOM 655 C C . GLY A 1 81 ? -42.140 10.793 20.480 1.00 77.44 81 GLY A C 1
ATOM 656 O O . GLY A 1 81 ? -41.561 9.730 20.696 1.00 77.44 81 GLY A O 1
ATOM 657 N N . VAL A 1 82 ? -41.583 11.769 19.761 1.00 86.31 82 VAL A N 1
ATOM 658 C CA . VAL A 1 82 ? -40.222 11.746 19.230 1.00 86.31 82 VAL A CA 1
ATOM 659 C C . VAL A 1 82 ? -39.390 12.769 19.987 1.00 86.31 82 VAL A C 1
ATOM 661 O O . VAL A 1 82 ? -39.654 13.970 19.955 1.00 86.31 82 VAL A O 1
ATOM 664 N N . GLY A 1 83 ? -38.365 12.298 20.683 1.00 86.94 83 GLY A N 1
ATOM 665 C CA . GLY A 1 83 ? -37.420 13.166 21.365 1.00 86.94 83 GLY A CA 1
ATOM 666 C C . GLY A 1 83 ? -36.028 13.087 20.769 1.00 86.94 83 GLY A C 1
ATOM 667 O O . GLY A 1 83 ? -35.684 12.141 20.064 1.00 86.94 83 GLY A O 1
ATOM 668 N N . PHE A 1 84 ? -35.206 14.082 21.070 1.00 89.00 84 PHE A N 1
ATOM 669 C CA . PHE A 1 84 ? -33.783 14.072 20.778 1.00 89.00 84 PHE A CA 1
ATOM 670 C C . PHE A 1 84 ? -32.993 14.608 21.966 1.00 89.00 84 PHE A C 1
ATOM 672 O O . PHE A 1 84 ? -33.466 15.465 22.713 1.00 89.00 84 PHE A O 1
ATOM 679 N N . TYR A 1 85 ? -31.776 14.108 22.132 1.00 86.38 85 TYR A N 1
ATOM 680 C CA . TYR A 1 85 ? -30.809 14.645 23.083 1.00 86.38 85 TYR A CA 1
ATOM 681 C C . TYR A 1 85 ? -29.556 15.129 22.342 1.00 86.38 85 TYR A C 1
ATOM 683 O O . TYR A 1 85 ? -29.315 14.771 21.187 1.00 86.38 85 TYR A O 1
ATOM 691 N N . TYR A 1 86 ? -28.769 15.990 22.983 1.00 75.81 86 TYR A N 1
ATOM 692 C CA . TYR A 1 86 ? -27.525 16.489 22.395 1.00 75.81 86 TYR A CA 1
ATOM 693 C C . TYR A 1 86 ? -26.419 15.445 22.496 1.00 75.81 86 TYR A C 1
ATOM 695 O O . TYR A 1 86 ? -26.280 14.774 23.520 1.00 75.81 86 TYR A O 1
ATOM 703 N N . ASN A 1 87 ? -25.642 15.314 21.421 1.00 67.56 87 ASN A N 1
ATOM 704 C CA . ASN A 1 87 ? -24.606 14.301 21.341 1.00 67.56 87 ASN A CA 1
ATOM 705 C C . ASN A 1 87 ? -23.489 14.572 22.352 1.00 67.56 87 ASN A C 1
ATOM 707 O O . ASN A 1 87 ? -23.056 15.710 22.545 1.00 67.56 87 ASN A O 1
ATOM 711 N N . MET A 1 88 ? -23.029 13.507 22.995 1.00 64.25 88 MET A N 1
ATOM 712 C CA . MET A 1 88 ? -21.921 13.554 23.938 1.00 64.25 88 MET A CA 1
ATOM 713 C C . MET A 1 88 ? -20.668 13.254 23.114 1.00 64.25 88 MET A C 1
ATOM 715 O O . MET A 1 88 ? -20.328 12.092 22.927 1.00 64.25 88 MET A O 1
ATOM 719 N N . ASN A 1 89 ? -20.053 14.293 22.539 1.00 69.00 89 ASN A N 1
ATOM 720 C CA . ASN A 1 89 ? -18.908 14.196 21.616 1.00 69.00 89 ASN A CA 1
ATOM 721 C C . ASN A 1 89 ? -17.597 13.779 22.317 1.00 69.00 89 ASN A C 1
ATOM 723 O O . ASN A 1 89 ? -16.550 14.388 22.098 1.00 69.00 89 ASN A O 1
ATOM 727 N N . ASP A 1 90 ? -17.651 12.781 23.189 1.00 75.50 90 ASP A N 1
ATOM 728 C CA . ASP A 1 90 ? -16.528 12.294 23.982 1.00 75.50 90 ASP A CA 1
ATOM 729 C C . ASP A 1 90 ? -16.687 10.780 24.219 1.00 75.50 90 ASP A C 1
ATOM 731 O O . ASP A 1 90 ? -17.707 10.166 23.899 1.00 75.50 90 ASP A O 1
ATOM 735 N N . PHE A 1 91 ? -15.662 10.164 24.793 1.00 83.81 91 PHE A N 1
ATOM 736 C CA . PHE A 1 91 ? -15.633 8.761 25.194 1.00 83.81 91 PHE A CA 1
ATOM 737 C C . PHE A 1 91 ? -16.275 8.503 26.569 1.00 83.81 91 PHE A C 1
ATOM 739 O O . PHE A 1 91 ? -16.143 7.414 27.141 1.00 83.81 91 PHE A O 1
ATOM 746 N N . GLU A 1 92 ? -16.948 9.513 27.120 1.00 81.81 92 GLU A N 1
ATOM 747 C CA . GLU A 1 92 ? -17.679 9.452 28.378 1.00 81.81 92 GLU A CA 1
ATOM 748 C C . GLU A 1 92 ? -19.129 9.871 28.175 1.00 81.81 92 GLU A C 1
ATOM 750 O O . GLU A 1 92 ? -19.441 10.860 27.508 1.00 81.81 92 GLU A O 1
ATOM 755 N N . GLY A 1 93 ? -20.030 9.129 28.811 1.00 79.81 93 GLY A N 1
ATOM 756 C CA . GLY A 1 93 ? -21.437 9.457 28.813 1.00 79.81 93 GLY A CA 1
ATOM 757 C C . GLY A 1 93 ? -22.183 8.906 30.011 1.00 79.81 93 GLY A C 1
ATOM 758 O O . GLY A 1 93 ? -21.632 8.169 30.823 1.00 79.81 93 GLY A O 1
ATOM 759 N N . VAL A 1 94 ? -23.441 9.324 30.139 1.00 85.06 94 VAL A N 1
ATOM 760 C CA . VAL A 1 94 ? -24.385 8.683 31.061 1.00 85.06 94 VAL A CA 1
ATOM 761 C C . VAL A 1 94 ? -25.119 7.602 30.301 1.00 85.06 94 VAL A C 1
ATOM 763 O O . VAL A 1 94 ? -25.447 7.798 29.136 1.00 85.06 94 VAL A O 1
ATOM 766 N N . ASP A 1 95 ? -25.429 6.498 30.968 1.00 86.56 95 ASP A N 1
ATOM 767 C CA . ASP A 1 95 ? -26.200 5.419 30.348 1.00 86.56 95 ASP A CA 1
ATOM 768 C C . ASP A 1 95 ? -27.653 5.821 30.078 1.00 86.56 95 ASP A C 1
ATOM 770 O O . ASP A 1 95 ? -28.298 5.284 29.176 1.00 86.56 95 ASP A O 1
ATOM 774 N N . SER A 1 96 ? -28.182 6.782 30.845 1.00 89.44 96 SER A N 1
ATOM 775 C CA . SER A 1 96 ? -29.524 7.304 30.622 1.00 89.44 96 SER A CA 1
ATOM 776 C C . SER A 1 96 ? -29.731 8.739 31.106 1.00 89.44 96 SER A C 1
ATOM 778 O O . SER A 1 96 ? -29.023 9.223 31.988 1.00 89.44 96 SER A O 1
ATOM 780 N N . ILE A 1 97 ? -30.727 9.408 30.522 1.00 90.19 97 ILE A N 1
ATOM 781 C CA . ILE A 1 97 ? -31.238 10.723 30.938 1.00 90.19 97 ILE A CA 1
ATOM 782 C C . ILE A 1 97 ? -32.533 10.507 31.707 1.00 90.19 97 ILE A C 1
ATOM 784 O O . ILE A 1 97 ? -33.423 9.802 31.224 1.00 90.19 97 ILE A O 1
ATOM 788 N N . ARG A 1 98 ? -32.659 11.127 32.880 1.00 93.25 98 ARG A N 1
ATOM 789 C CA . ARG A 1 98 ? -33.879 11.043 33.683 1.00 93.25 98 ARG A CA 1
ATOM 790 C C . ARG A 1 98 ? -34.878 12.105 33.227 1.00 93.25 98 ARG A C 1
ATOM 792 O O . ARG A 1 98 ? -34.544 13.287 33.170 1.00 93.25 98 ARG A O 1
ATOM 799 N N . VAL A 1 99 ? -36.116 11.691 32.966 1.00 92.00 99 VAL A N 1
ATOM 800 C CA . VAL A 1 99 ? -37.220 12.583 32.589 1.00 92.00 99 VAL A CA 1
ATOM 801 C C . VAL A 1 99 ? -38.368 12.441 33.575 1.00 92.00 99 VAL A C 1
ATOM 803 O O . VAL A 1 99 ? -38.890 11.350 33.795 1.00 92.00 99 VAL A O 1
ATOM 806 N N . GLU A 1 100 ? -38.762 13.562 34.159 1.00 94.06 100 GLU A N 1
ATOM 807 C CA . GLU A 1 100 ? -39.976 13.721 34.949 1.00 94.06 100 GLU A CA 1
ATOM 808 C C . GLU A 1 100 ? -41.116 14.122 34.017 1.00 94.06 100 GLU A C 1
ATOM 810 O O . GLU A 1 100 ? -41.005 15.108 33.289 1.00 94.06 100 GLU A O 1
ATOM 815 N N . ALA A 1 101 ? -42.206 13.359 34.043 1.00 91.31 101 ALA A N 1
ATOM 816 C CA . ALA A 1 101 ? -43.434 13.664 33.327 1.00 91.31 101 ALA A CA 1
ATOM 817 C C . ALA A 1 101 ? -44.511 14.059 34.338 1.00 91.31 101 ALA A C 1
ATOM 819 O O . ALA A 1 101 ? -44.880 13.259 35.204 1.00 91.31 101 ALA A O 1
ATOM 820 N N . THR A 1 102 ? -45.016 15.285 34.225 1.00 91.19 102 THR A N 1
ATOM 821 C CA . THR A 1 102 ? -46.088 15.808 35.074 1.00 91.19 102 THR A CA 1
ATOM 822 C C . THR A 1 102 ? -47.357 16.027 34.267 1.00 91.19 102 THR A C 1
ATOM 824 O O . THR A 1 102 ? -47.318 16.458 33.117 1.00 91.19 102 THR A O 1
ATOM 827 N N . CYS A 1 103 ? -48.496 15.704 34.865 1.00 88.38 103 CYS A N 1
ATOM 828 C CA . CYS A 1 103 ? -49.821 15.828 34.273 1.00 88.38 103 CYS A CA 1
ATOM 829 C C . CYS A 1 103 ? -50.756 16.513 35.275 1.00 88.38 103 CYS A C 1
ATOM 831 O O . CYS A 1 103 ? -50.535 16.430 36.481 1.00 88.38 103 CYS A O 1
ATOM 833 N N . GLU A 1 104 ? -51.833 17.141 34.796 1.00 86.00 104 GLU A N 1
ATOM 834 C CA . GLU A 1 104 ? -52.902 17.643 35.675 1.00 86.00 104 GLU A CA 1
ATOM 835 C C . GLU A 1 104 ? -53.496 16.526 36.549 1.00 86.00 104 GLU A C 1
ATOM 837 O O . GLU A 1 104 ? -53.848 16.754 37.704 1.00 86.00 104 GLU A O 1
ATOM 842 N N . ASN A 1 105 ? -53.579 15.300 36.018 1.00 88.25 105 ASN A N 1
ATOM 843 C CA . ASN A 1 105 ? -53.896 14.126 36.822 1.00 88.25 105 ASN A CA 1
ATOM 844 C C . ASN A 1 105 ? -52.627 13.632 37.532 1.00 88.25 105 ASN A C 1
ATOM 846 O O . ASN A 1 105 ? -51.829 12.892 36.949 1.00 88.25 105 ASN A O 1
ATOM 850 N N . GLU A 1 106 ? -52.477 13.994 38.807 1.00 89.44 106 GLU A N 1
ATOM 851 C CA . GLU A 1 106 ? -51.303 13.660 39.622 1.00 89.44 106 GLU A CA 1
ATOM 852 C C . GLU A 1 106 ? -51.028 12.152 39.730 1.00 89.44 106 GLU A C 1
ATOM 854 O O . GLU A 1 106 ? -49.873 11.753 39.871 1.00 89.44 106 GLU A O 1
ATOM 859 N N . ALA A 1 107 ? -52.049 11.294 39.593 1.00 88.81 107 ALA A N 1
ATOM 860 C CA . ALA A 1 107 ? -51.869 9.839 39.592 1.00 88.81 107 ALA A CA 1
ATOM 861 C C . ALA A 1 107 ? -51.048 9.330 38.387 1.00 88.81 107 ALA A C 1
ATOM 863 O O . ALA A 1 107 ? -50.604 8.182 38.376 1.00 88.81 107 ALA A O 1
ATOM 864 N N . LEU A 1 108 ? -50.857 10.166 37.360 1.00 90.44 108 LEU A N 1
ATOM 865 C CA . LEU A 1 108 ? -50.044 9.872 36.178 1.00 90.44 108 LEU A CA 1
ATOM 866 C C . LEU A 1 108 ? -48.650 10.518 36.235 1.00 90.44 108 LEU A C 1
ATOM 868 O O . LEU A 1 108 ? -47.838 10.281 35.334 1.00 90.44 108 LEU A O 1
ATOM 872 N N . ASN A 1 109 ? -48.343 11.289 37.284 1.00 93.88 109 ASN A N 1
ATOM 873 C CA . ASN A 1 109 ? -47.001 11.821 37.497 1.00 93.88 109 ASN A CA 1
ATOM 874 C C . ASN A 1 109 ? -46.013 10.664 37.643 1.00 93.88 109 ASN A C 1
ATOM 876 O O . ASN A 1 109 ? -46.230 9.716 38.399 1.00 93.88 109 ASN A O 1
ATOM 880 N N . SER A 1 110 ? -44.931 10.711 36.875 1.00 94.56 110 SER A N 1
ATOM 881 C CA . SER A 1 110 ? -44.031 9.569 36.749 1.00 94.56 110 SER A CA 1
ATOM 882 C C . SER A 1 110 ? -42.651 9.982 36.253 1.00 94.56 110 SER A C 1
ATOM 884 O O . SER A 1 110 ? -42.409 11.125 35.867 1.00 94.56 110 SER A O 1
ATOM 886 N N . VAL A 1 111 ? -41.727 9.025 36.294 1.00 94.19 111 VAL A N 1
ATOM 887 C CA . VAL A 1 111 ? -40.356 9.184 35.816 1.00 94.19 111 VAL A CA 1
ATOM 888 C C . VAL A 1 111 ? -40.066 8.085 34.810 1.00 94.19 111 VAL A C 1
ATOM 890 O O . VAL A 1 111 ? -40.453 6.933 35.015 1.00 94.19 111 VAL A O 1
ATOM 893 N N . PHE A 1 112 ? -39.350 8.431 33.749 1.00 93.19 112 PHE A N 1
ATOM 894 C CA . PHE A 1 112 ? -38.772 7.462 32.831 1.00 93.19 112 PHE A CA 1
ATOM 895 C C . PHE A 1 112 ? -37.337 7.833 32.467 1.00 93.19 112 PHE A C 1
ATOM 897 O O . PHE A 1 112 ? -36.861 8.931 32.759 1.00 93.19 112 PHE A O 1
ATOM 904 N N . TYR A 1 113 ? -36.642 6.882 31.851 1.00 92.44 113 TYR A N 1
ATOM 905 C CA . TYR A 1 113 ? -35.233 7.003 31.507 1.00 92.44 113 TYR A CA 1
ATOM 906 C C . TYR A 1 113 ? -35.055 6.849 30.003 1.00 92.44 113 TYR A C 1
ATOM 908 O O . TYR A 1 113 ? -35.553 5.892 29.408 1.00 92.44 113 TYR A O 1
ATOM 916 N N . ILE A 1 114 ? -34.345 7.794 29.394 1.00 90.44 114 ILE A N 1
ATOM 917 C CA . ILE A 1 114 ? -33.962 7.725 27.986 1.00 90.44 114 ILE A CA 1
ATOM 918 C C . ILE A 1 114 ? -32.588 7.059 27.918 1.00 90.44 114 ILE A C 1
ATOM 920 O O . ILE A 1 114 ? -31.636 7.654 28.418 1.00 90.44 114 ILE A O 1
ATOM 924 N N . PRO A 1 115 ? -32.451 5.864 27.323 1.00 87.94 115 PRO A N 1
ATOM 925 C CA . PRO A 1 115 ? -31.144 5.254 27.098 1.00 87.94 115 PRO A CA 1
ATOM 926 C C . PRO A 1 115 ? -30.307 6.109 26.141 1.00 87.94 115 PRO A C 1
ATOM 928 O O . PRO A 1 115 ? -30.790 6.520 25.084 1.00 87.94 115 PRO A O 1
ATOM 931 N N . VAL A 1 116 ? -29.049 6.353 26.502 1.00 86.88 116 VAL A N 1
ATOM 932 C CA . VAL A 1 116 ? -28.119 7.169 25.714 1.00 86.88 116 VAL A CA 1
ATOM 933 C C . VAL A 1 116 ? -27.011 6.296 25.150 1.00 86.88 116 VAL A C 1
ATOM 935 O O . VAL A 1 116 ? -26.372 5.523 25.866 1.00 86.88 116 VAL A O 1
ATOM 938 N N . ARG A 1 117 ? -26.762 6.458 23.849 1.00 87.25 117 ARG A N 1
ATOM 939 C CA . ARG A 1 117 ? -25.572 5.920 23.193 1.00 87.25 117 ARG A CA 1
ATOM 940 C C . ARG A 1 117 ? -24.415 6.895 23.302 1.00 87.25 117 ARG A C 1
ATOM 942 O O . ARG A 1 117 ? -24.577 8.074 22.995 1.00 87.25 117 ARG A O 1
ATOM 949 N N . TYR A 1 118 ? -23.249 6.376 23.648 1.00 87.88 118 TYR A N 1
ATOM 950 C CA . TYR A 1 118 ? -21.980 7.090 23.550 1.00 87.88 118 TYR A CA 1
ATOM 951 C C . TYR A 1 118 ? -20.857 6.105 23.222 1.00 87.88 118 TYR A C 1
ATOM 953 O O . TYR A 1 118 ? -20.975 4.900 23.469 1.00 87.88 118 TYR A O 1
ATOM 961 N N . CYS A 1 119 ? -19.789 6.605 22.609 1.00 91.06 119 CYS A N 1
ATOM 962 C CA . CYS A 1 119 ? -18.634 5.786 22.269 1.00 91.06 119 CYS A CA 1
ATOM 963 C C . CYS A 1 119 ? -17.850 5.450 23.540 1.00 91.06 119 CYS A C 1
ATOM 965 O O . CYS A 1 119 ? -17.575 6.329 24.348 1.00 91.06 119 CYS A O 1
ATOM 967 N N . ILE A 1 120 ? -17.475 4.186 23.728 1.00 91.56 120 ILE A N 1
ATOM 968 C CA . ILE A 1 120 ? -16.697 3.739 24.894 1.00 91.56 120 ILE A CA 1
ATOM 969 C C . ILE A 1 120 ? -15.287 3.284 24.539 1.00 91.56 120 ILE A C 1
ATOM 971 O O . ILE A 1 120 ? -14.457 3.144 25.440 1.00 91.56 120 ILE A O 1
ATOM 975 N N . ALA A 1 121 ? -15.044 2.993 23.265 1.00 94.69 121 ALA A N 1
ATOM 976 C CA . ALA A 1 121 ? -13.772 2.543 22.729 1.00 94.69 121 ALA A CA 1
ATOM 977 C C . ALA A 1 121 ? -13.777 2.698 21.205 1.00 94.69 121 ALA A C 1
ATOM 979 O O . ALA A 1 121 ? -14.826 2.754 20.566 1.00 94.69 121 ALA A O 1
ATOM 980 N N . LEU A 1 122 ? -12.589 2.722 20.625 1.00 95.19 122 LEU A N 1
ATOM 981 C CA . LEU A 1 122 ? -12.376 2.578 19.199 1.00 95.19 122 LEU A CA 1
ATOM 982 C C . LEU A 1 122 ? -11.894 1.161 18.899 1.00 95.19 122 LEU A C 1
ATOM 984 O O . LEU A 1 122 ? -11.372 0.453 19.761 1.00 95.19 122 LEU A O 1
ATOM 988 N N . ASP A 1 123 ? -12.023 0.781 17.641 1.00 96.06 123 ASP A N 1
ATOM 989 C CA . ASP A 1 123 ? -11.331 -0.335 17.030 1.00 96.06 123 ASP A CA 1
ATOM 990 C C . ASP A 1 123 ? -10.807 0.058 15.643 1.00 96.06 123 ASP A C 1
ATOM 992 O O . ASP A 1 123 ? -11.169 1.108 15.121 1.00 96.06 123 ASP A O 1
ATOM 996 N N . LEU A 1 124 ? -9.971 -0.778 15.037 1.00 94.81 124 LEU A N 1
ATOM 997 C CA . LEU A 1 124 ? -9.529 -0.626 13.652 1.00 94.81 124 LEU A CA 1
ATOM 998 C C . LEU A 1 124 ? -10.223 -1.650 12.757 1.00 94.81 124 LEU A C 1
ATOM 1000 O O . LEU A 1 124 ? -10.396 -2.806 13.153 1.00 94.81 124 LEU A O 1
ATOM 1004 N N . ALA A 1 125 ? -10.585 -1.226 11.545 1.00 92.56 125 ALA A N 1
ATOM 1005 C CA . ALA A 1 125 ? -11.150 -2.110 10.530 1.00 92.56 125 ALA A CA 1
ATOM 1006 C C . ALA A 1 125 ? -10.162 -3.203 10.089 1.00 92.56 125 ALA A C 1
ATOM 1008 O O . ALA A 1 125 ? -10.548 -4.363 9.951 1.00 92.56 125 ALA A O 1
ATOM 1009 N N . GLU A 1 126 ? -8.886 -2.849 9.927 1.00 92.19 126 GLU A N 1
ATOM 1010 C CA . GLU A 1 126 ? -7.808 -3.790 9.627 1.00 92.19 126 GLU A CA 1
ATOM 1011 C C . GLU A 1 126 ? -6.965 -4.071 10.880 1.00 92.19 126 GLU A C 1
ATOM 1013 O O . GLU A 1 126 ? -6.713 -3.200 11.717 1.00 92.19 126 GLU A O 1
ATOM 1018 N N . LYS A 1 127 ? -6.536 -5.325 11.023 1.00 90.69 127 LYS A N 1
ATOM 1019 C CA . LYS A 1 127 ? -5.880 -5.852 12.224 1.00 90.69 127 LYS A CA 1
ATOM 1020 C C . LYS A 1 127 ? -4.448 -6.307 11.998 1.00 90.69 127 LYS A C 1
ATOM 1022 O O . LYS A 1 127 ? -3.848 -6.822 12.941 1.00 90.69 127 LYS A O 1
ATOM 1027 N N . LYS A 1 128 ? -3.910 -6.111 10.795 1.00 92.19 128 LYS A N 1
ATOM 1028 C CA . LYS A 1 128 ? -2.514 -6.361 10.408 1.00 92.19 128 LYS A CA 1
ATOM 1029 C C . LYS A 1 128 ? -1.988 -5.198 9.575 1.00 92.19 128 LYS A C 1
ATOM 1031 O O . LYS A 1 128 ? -2.722 -4.596 8.802 1.00 92.19 128 LYS A O 1
ATOM 1036 N N . MET A 1 129 ? -0.697 -4.930 9.683 1.00 93.44 129 MET A N 1
ATOM 1037 C CA . MET A 1 129 ? -0.030 -3.885 8.913 1.00 93.44 129 MET A CA 1
ATOM 1038 C C . MET A 1 129 ? 1.077 -4.495 8.056 1.00 93.44 129 MET A C 1
ATOM 1040 O O . MET A 1 129 ? 1.759 -5.418 8.499 1.00 93.44 129 MET A O 1
ATOM 1044 N N . VAL A 1 130 ? 1.275 -3.981 6.842 1.00 92.81 130 VAL A N 1
ATOM 1045 C CA . VAL A 1 130 ? 2.442 -4.338 6.027 1.00 92.81 130 VAL A CA 1
ATOM 1046 C C . VAL A 1 130 ? 3.629 -3.468 6.443 1.00 92.81 130 VAL A C 1
ATOM 1048 O O . VAL A 1 130 ? 3.510 -2.251 6.589 1.00 92.81 130 VAL A O 1
ATOM 1051 N N . PHE A 1 131 ? 4.777 -4.095 6.691 1.00 92.75 131 PHE A N 1
ATOM 1052 C CA . PHE A 1 131 ? 5.992 -3.403 7.112 1.00 92.75 131 PHE A CA 1
ATOM 1053 C C . PHE A 1 131 ? 6.432 -2.361 6.071 1.00 92.75 131 PHE A C 1
ATOM 1055 O O . PHE A 1 131 ? 6.457 -2.649 4.878 1.00 92.75 131 PHE A O 1
ATOM 1062 N N . ASN A 1 132 ? 6.822 -1.168 6.534 1.00 87.94 132 ASN A N 1
ATOM 1063 C CA . ASN A 1 132 ? 7.247 -0.024 5.715 1.00 87.94 132 ASN A CA 1
ATOM 1064 C C . ASN A 1 132 ? 6.179 0.557 4.758 1.00 87.94 132 ASN A C 1
ATOM 1066 O O . ASN A 1 132 ? 6.485 1.456 3.971 1.00 87.94 132 ASN A O 1
ATOM 1070 N N . GLU A 1 133 ? 4.924 0.124 4.865 1.00 90.81 133 GLU A N 1
ATOM 1071 C CA . GLU A 1 133 ? 3.789 0.735 4.168 1.00 90.81 133 GLU A CA 1
ATOM 1072 C C . GLU A 1 133 ? 3.020 1.692 5.089 1.00 90.81 133 GLU A C 1
ATOM 1074 O O . GLU A 1 133 ? 3.146 1.647 6.315 1.00 90.81 133 GLU A O 1
ATOM 1079 N N . TYR A 1 134 ? 2.245 2.599 4.490 1.00 92.25 134 TYR A N 1
ATOM 1080 C CA . TYR A 1 134 ? 1.318 3.447 5.236 1.00 92.25 134 TYR A CA 1
ATOM 1081 C C . TYR A 1 134 ? 0.061 2.650 5.578 1.00 92.25 134 TYR A C 1
ATOM 1083 O O . TYR A 1 134 ? -0.570 2.062 4.705 1.00 92.25 134 TYR A O 1
ATOM 1091 N N . PHE A 1 135 ? -0.309 2.662 6.852 1.00 93.69 135 PHE A N 1
ATOM 1092 C CA . PHE A 1 135 ? -1.501 2.011 7.371 1.00 93.69 135 PHE A CA 1
ATOM 1093 C C . PHE A 1 135 ? -2.535 3.064 7.777 1.00 93.69 135 PHE A C 1
ATOM 1095 O O . PHE A 1 135 ? -2.276 3.855 8.687 1.00 93.69 135 PHE A O 1
ATOM 1102 N N . SER A 1 136 ? -3.697 3.070 7.121 1.00 92.75 136 SER A N 1
ATOM 1103 C CA . SER A 1 136 ? -4.788 3.996 7.448 1.00 92.75 136 SER A CA 1
ATOM 1104 C C . SER A 1 136 ? -5.444 3.623 8.775 1.00 92.75 136 SER A C 1
ATOM 1106 O O . SER A 1 136 ? -5.795 2.464 9.005 1.00 92.75 136 SER A O 1
ATOM 1108 N N . LEU A 1 137 ? -5.636 4.606 9.657 1.00 90.94 137 LEU A N 1
ATOM 1109 C CA . LEU A 1 137 ? -6.385 4.423 10.899 1.00 90.94 137 LEU A CA 1
ATOM 1110 C C . LEU A 1 137 ? -7.892 4.527 10.635 1.00 90.94 137 LEU A C 1
ATOM 1112 O O . LEU A 1 137 ? -8.547 5.502 11.007 1.00 90.94 137 LEU A O 1
ATOM 1116 N N . ASP A 1 138 ? -8.435 3.499 9.987 1.00 92.81 138 ASP A N 1
ATOM 1117 C CA . ASP A 1 138 ? -9.863 3.384 9.694 1.00 92.81 138 ASP A CA 1
ATOM 1118 C C . ASP A 1 138 ? -10.618 2.949 10.956 1.00 92.81 138 ASP A C 1
ATOM 1120 O O . ASP A 1 138 ? -10.799 1.760 11.248 1.00 92.81 138 ASP A O 1
ATOM 1124 N N . TRP A 1 139 ? -11.003 3.951 11.744 1.00 94.12 139 TRP A N 1
ATOM 1125 C CA . TRP A 1 139 ? -11.621 3.780 13.052 1.00 94.12 139 TRP A CA 1
ATOM 1126 C C . TRP A 1 139 ? -13.049 3.222 12.980 1.00 94.12 139 TRP A C 1
ATOM 1128 O O . TRP A 1 139 ? -13.898 3.676 12.209 1.00 94.12 139 TRP A O 1
ATOM 1138 N N . ILE A 1 140 ? -13.334 2.291 13.885 1.00 96.12 140 ILE A N 1
ATOM 1139 C CA . ILE A 1 140 ? -14.658 1.768 14.214 1.00 96.12 140 ILE A CA 1
ATOM 1140 C C . ILE A 1 140 ? -14.988 2.222 15.635 1.00 96.12 140 ILE A C 1
ATOM 1142 O O . ILE A 1 140 ? -14.252 1.929 16.570 1.00 96.12 140 ILE A O 1
ATOM 1146 N N . MET A 1 141 ? -16.105 2.910 15.824 1.00 94.56 141 MET A N 1
ATOM 1147 C CA . MET A 1 141 ? -16.616 3.273 17.143 1.00 94.56 141 MET A CA 1
ATOM 1148 C C . MET A 1 141 ? -17.322 2.071 17.769 1.00 94.56 141 MET A C 1
ATOM 1150 O O . MET A 1 141 ? -18.155 1.433 17.121 1.00 94.56 141 MET A O 1
ATOM 1154 N N . ILE A 1 142 ? -17.003 1.771 19.027 1.00 95.06 142 ILE A N 1
ATOM 1155 C CA . ILE A 1 142 ? -17.708 0.790 19.853 1.00 95.06 142 ILE A CA 1
ATOM 1156 C C . ILE A 1 142 ? -18.548 1.567 20.860 1.00 95.06 142 ILE A C 1
ATOM 1158 O O . ILE A 1 142 ? -18.012 2.301 21.692 1.00 95.06 142 ILE A O 1
ATOM 1162 N N . MET A 1 143 ? -19.865 1.403 20.787 1.00 91.50 143 MET A N 1
ATOM 1163 C CA . MET A 1 143 ? -20.808 2.097 21.663 1.00 91.50 143 MET A CA 1
ATOM 1164 C C . MET A 1 143 ? -20.954 1.375 23.008 1.00 91.50 143 MET A C 1
ATOM 1166 O O . MET A 1 143 ? -20.696 0.174 23.104 1.00 91.50 143 MET A O 1
ATOM 1170 N N . ASN A 1 144 ? -21.422 2.074 24.047 1.00 90.56 144 ASN A N 1
ATOM 1171 C CA . ASN A 1 144 ? -21.766 1.479 25.351 1.00 90.56 144 ASN A CA 1
ATOM 1172 C C . ASN A 1 144 ? -22.786 0.328 25.244 1.00 90.56 144 ASN A C 1
ATOM 1174 O O . ASN A 1 144 ? -22.800 -0.568 26.083 1.00 90.56 144 ASN A O 1
ATOM 1178 N N . THR A 1 145 ? -23.593 0.314 24.183 1.00 89.00 145 THR A N 1
ATOM 1179 C CA . THR A 1 145 ? -24.550 -0.753 23.855 1.00 89.00 145 THR A CA 1
ATOM 1180 C C . THR A 1 145 ? -23.912 -1.999 23.224 1.00 89.00 145 THR A C 1
ATOM 1182 O O . THR A 1 145 ? -24.598 -3.001 23.031 1.00 89.00 145 THR A O 1
ATOM 1185 N N . GLY A 1 146 ? -22.625 -1.952 22.864 1.00 91.56 146 GLY A N 1
ATOM 1186 C CA . GLY A 1 146 ? -21.920 -2.987 22.097 1.00 91.56 146 GLY A CA 1
ATOM 1187 C C . GLY A 1 146 ? -22.084 -2.877 20.576 1.00 91.56 146 GLY A C 1
ATOM 1188 O O . GLY A 1 146 ? -21.433 -3.615 19.835 1.00 91.56 146 GLY A O 1
ATOM 1189 N N . GLU A 1 147 ? -22.918 -1.951 20.091 1.00 92.62 147 GLU A N 1
ATOM 1190 C CA . GLU A 1 147 ? -23.053 -1.658 18.661 1.00 92.62 147 GLU A CA 1
ATOM 1191 C C . GLU A 1 147 ? -21.748 -1.079 18.090 1.00 92.62 147 GLU A C 1
ATOM 1193 O O . GLU A 1 147 ? -20.977 -0.416 18.791 1.00 92.62 147 GLU A O 1
ATOM 1198 N N . ARG A 1 148 ? -21.503 -1.331 16.799 1.00 95.19 148 ARG A N 1
ATOM 1199 C CA . ARG A 1 148 ? -20.275 -0.929 16.104 1.00 95.19 148 ARG A CA 1
ATOM 1200 C C . ARG A 1 148 ? -20.616 -0.108 14.872 1.00 95.19 148 ARG A C 1
ATOM 1202 O O . ARG A 1 148 ? -21.430 -0.541 14.059 1.00 95.19 148 ARG A O 1
ATOM 1209 N N . PHE A 1 149 ? -19.964 1.038 14.717 1.00 94.25 149 PHE A N 1
ATOM 1210 C CA . PHE A 1 149 ? -20.186 1.946 13.592 1.00 94.25 149 PHE A CA 1
ATOM 1211 C C . PHE A 1 149 ? -18.858 2.437 13.021 1.00 94.25 149 PHE A C 1
ATOM 1213 O O . PHE A 1 149 ? -17.885 2.576 13.756 1.00 94.25 149 PHE A O 1
ATOM 1220 N N . GLY A 1 150 ? -18.808 2.716 11.717 1.00 94.56 150 GLY A N 1
ATOM 1221 C CA . GLY A 1 150 ? -17.678 3.451 11.144 1.00 94.56 150 GLY A CA 1
ATOM 1222 C C . GLY A 1 150 ? -17.563 4.832 11.789 1.00 94.56 150 GLY A C 1
ATOM 1223 O O . GLY A 1 150 ? -18.570 5.396 12.216 1.00 94.56 150 GLY A O 1
ATOM 1224 N N . TYR A 1 151 ? -16.344 5.352 11.899 1.00 92.62 151 TYR A N 1
ATOM 1225 C CA . TYR A 1 151 ? -16.091 6.639 12.539 1.00 92.62 151 TYR A CA 1
ATOM 1226 C C . TYR A 1 151 ? -16.903 7.793 11.940 1.00 92.62 151 TYR A C 1
ATOM 1228 O O . TYR A 1 151 ? -16.928 7.997 10.726 1.00 92.62 151 TYR A O 1
ATOM 1236 N N . ASP A 1 152 ? -17.506 8.586 12.828 1.00 90.25 152 ASP A N 1
ATOM 1237 C CA . ASP A 1 152 ? -18.193 9.830 12.500 1.00 90.25 152 ASP A CA 1
ATOM 1238 C C . ASP A 1 152 ? -17.750 10.932 13.473 1.00 90.25 152 ASP A C 1
ATOM 1240 O O . ASP A 1 152 ? -17.919 10.833 14.692 1.00 90.25 152 ASP A O 1
ATOM 1244 N N . LYS A 1 153 ? -17.208 12.019 12.916 1.00 87.56 153 LYS A N 1
ATOM 1245 C CA . LYS A 1 153 ? -16.731 13.190 13.667 1.00 87.56 153 LYS A CA 1
ATOM 1246 C C . LYS A 1 153 ? -17.831 13.903 14.464 1.00 87.56 153 LYS A C 1
ATOM 1248 O O . LYS A 1 153 ? -17.523 14.637 15.396 1.00 87.56 153 LYS A O 1
ATOM 1253 N N . ASN A 1 154 ? -19.097 13.733 14.076 1.00 85.50 154 ASN A N 1
ATOM 1254 C CA . ASN A 1 154 ? -20.245 14.309 14.776 1.00 85.50 154 ASN A CA 1
ATOM 1255 C C . ASN A 1 154 ? -20.616 13.513 16.034 1.00 85.50 154 ASN A C 1
ATOM 1257 O O . ASN A 1 154 ? -21.448 13.978 16.808 1.00 85.50 154 ASN A O 1
ATOM 1261 N N . TRP A 1 155 ? -20.047 12.315 16.204 1.00 85.75 155 TRP A N 1
ATOM 1262 C CA . TRP A 1 155 ? -20.269 11.432 17.348 1.00 85.75 155 TRP A CA 1
ATOM 1263 C C . TRP A 1 155 ? -19.074 11.359 18.281 1.00 85.75 155 TRP A C 1
ATOM 1265 O O . TRP A 1 155 ? -19.252 11.294 19.493 1.00 85.75 155 TRP A O 1
ATOM 1275 N N . VAL A 1 156 ? -17.860 11.385 17.738 1.00 87.69 156 VAL A N 1
ATOM 1276 C CA . VAL A 1 156 ? -16.636 11.334 18.536 1.00 87.69 156 VAL A CA 1
ATOM 1277 C C . VAL A 1 156 ? -15.629 12.315 17.973 1.00 87.69 156 VAL A C 1
ATOM 1279 O O . VAL A 1 156 ? -15.312 12.284 16.785 1.00 87.69 156 VAL A O 1
ATOM 1282 N N . ASN A 1 157 ? -15.074 13.159 18.838 1.00 86.31 157 ASN A N 1
ATOM 1283 C CA . ASN A 1 157 ? -13.947 14.000 18.476 1.00 86.31 157 ASN A CA 1
ATOM 1284 C C . ASN A 1 157 ? -12.632 13.268 18.775 1.00 86.31 157 ASN A C 1
ATOM 1286 O O . ASN A 1 157 ? -12.323 12.972 19.924 1.00 86.31 157 ASN A O 1
ATOM 1290 N N . LEU A 1 158 ? -11.837 12.996 17.739 1.00 87.44 158 LEU A N 1
ATOM 1291 C CA . LEU A 1 158 ? -10.508 12.388 17.894 1.00 87.44 158 LEU A CA 1
ATOM 1292 C C . LEU A 1 158 ? -9.400 13.428 18.138 1.00 87.44 158 LEU A C 1
ATOM 1294 O O . LEU A 1 158 ? -8.234 13.069 18.316 1.00 87.44 158 LEU A O 1
ATOM 1298 N N . THR A 1 159 ? -9.736 14.721 18.131 1.00 84.31 159 THR A N 1
ATOM 1299 C CA . THR A 1 159 ? -8.777 15.800 18.390 1.00 84.31 159 THR A CA 1
ATOM 1300 C C . THR A 1 159 ? -8.230 15.672 19.806 1.00 84.31 159 THR A C 1
ATOM 1302 O O . THR A 1 159 ? -8.988 15.631 20.769 1.00 84.31 159 THR A O 1
ATOM 1305 N N . GLY A 1 160 ? -6.905 15.642 19.936 1.00 81.31 160 GLY A N 1
ATOM 1306 C CA . GLY A 1 160 ? -6.244 15.540 21.238 1.00 81.31 160 GLY A CA 1
ATOM 1307 C C . GLY A 1 160 ? -6.069 14.112 21.755 1.00 81.31 160 GLY A C 1
ATOM 1308 O O . GLY A 1 160 ? -5.603 13.951 22.881 1.00 81.31 160 GLY A O 1
ATOM 1309 N N . LEU A 1 161 ? -6.376 13.078 20.957 1.00 89.38 161 LEU A N 1
ATOM 1310 C CA . LEU A 1 161 ? -5.958 11.715 21.287 1.00 89.38 161 LEU A CA 1
ATOM 1311 C C . LEU A 1 161 ? -4.444 11.656 21.507 1.00 89.38 161 LEU A C 1
ATOM 1313 O O . LEU A 1 161 ? -3.648 12.064 20.659 1.00 89.38 161 LEU A O 1
ATOM 1317 N N . ILE A 1 162 ? -4.056 11.104 22.651 1.00 91.62 162 ILE A N 1
ATOM 1318 C CA . ILE A 1 162 ? -2.665 10.877 23.012 1.00 91.62 162 ILE A CA 1
ATOM 1319 C C . ILE A 1 162 ? -2.249 9.548 22.391 1.00 91.62 162 ILE A C 1
ATOM 1321 O O . ILE A 1 162 ? -2.845 8.504 22.671 1.00 91.62 162 ILE A O 1
ATOM 1325 N N . ASN A 1 163 ? -1.230 9.599 21.537 1.00 92.19 163 ASN A N 1
ATOM 1326 C CA . ASN A 1 163 ? -0.591 8.412 20.992 1.00 92.19 163 ASN A CA 1
ATOM 1327 C C . ASN A 1 163 ? 0.437 7.883 22.004 1.00 92.19 163 ASN A C 1
ATOM 1329 O O . ASN A 1 163 ? 1.472 8.506 22.222 1.00 92.19 163 ASN A O 1
ATOM 1333 N N . GLU A 1 164 ? 0.143 6.733 22.601 1.00 94.81 164 GLU A N 1
ATOM 1334 C CA . GLU A 1 164 ? 1.022 6.010 23.533 1.00 94.81 164 GLU A CA 1
ATOM 1335 C C . GLU A 1 164 ? 1.544 4.712 22.900 1.00 94.81 164 GLU A C 1
ATOM 1337 O O . GLU A 1 164 ? 1.887 3.753 23.595 1.00 94.81 164 GLU A O 1
ATOM 1342 N N . SER A 1 165 ? 1.528 4.651 21.568 1.00 94.44 165 SER A N 1
ATOM 1343 C CA . SER A 1 165 ? 1.991 3.494 20.815 1.00 94.44 165 SER A CA 1
ATOM 1344 C C . SER A 1 165 ? 3.497 3.297 20.962 1.00 94.44 165 SER A C 1
ATOM 1346 O O . SER A 1 165 ? 4.249 4.205 21.317 1.00 94.44 165 SER A O 1
ATOM 1348 N N . ASP A 1 166 ? 3.929 2.084 20.639 1.00 94.25 166 ASP A N 1
ATOM 1349 C CA . ASP A 1 166 ? 5.328 1.709 20.506 1.00 94.25 166 ASP A CA 1
ATOM 1350 C C . ASP A 1 166 ? 6.089 2.747 19.656 1.00 94.25 166 ASP A C 1
ATOM 1352 O O . ASP A 1 166 ? 5.630 3.078 18.556 1.00 94.25 166 ASP A O 1
ATOM 1356 N N . PRO A 1 167 ? 7.250 3.253 20.121 1.00 93.38 167 PRO A N 1
ATOM 1357 C CA . PRO A 1 167 ? 8.012 4.281 19.413 1.00 93.38 167 PRO A CA 1
ATOM 1358 C C . PRO A 1 167 ? 8.527 3.816 18.050 1.00 93.38 167 PRO A C 1
ATOM 1360 O O . PRO A 1 167 ? 8.966 4.650 17.264 1.00 93.38 167 PRO A O 1
ATOM 1363 N N . ARG A 1 168 ? 8.458 2.509 17.752 1.00 94.25 168 ARG A N 1
ATOM 1364 C CA . ARG A 1 168 ? 8.742 1.938 16.429 1.00 94.25 168 ARG A CA 1
ATOM 1365 C C . ARG A 1 168 ? 7.687 2.285 15.370 1.00 94.25 168 ARG A C 1
ATOM 1367 O O . ARG A 1 168 ? 7.845 1.954 14.190 1.00 94.25 168 ARG A O 1
ATOM 1374 N N . PHE A 1 169 ? 6.603 2.944 15.774 1.00 93.25 169 PHE A N 1
ATOM 1375 C CA . PHE A 1 169 ? 5.610 3.511 14.880 1.00 93.25 169 PHE A CA 1
ATOM 1376 C C . PHE A 1 169 ? 5.668 5.035 14.864 1.00 93.25 169 PHE A C 1
ATOM 1378 O O . PHE A 1 169 ? 5.854 5.701 15.877 1.00 93.25 169 PHE A O 1
ATOM 1385 N N . THR A 1 170 ? 5.443 5.601 13.687 1.00 91.50 170 THR A N 1
ATOM 1386 C CA . THR A 1 170 ? 5.248 7.030 13.468 1.00 91.50 170 THR A CA 1
ATOM 1387 C C . THR A 1 170 ? 3.831 7.270 12.990 1.00 91.50 170 THR A C 1
ATOM 1389 O O . THR A 1 170 ? 3.345 6.586 12.090 1.00 91.50 170 THR A O 1
ATOM 1392 N N . LEU A 1 171 ? 3.178 8.252 13.600 1.00 88.94 171 LEU A N 1
ATOM 1393 C CA . LEU A 1 171 ? 1.844 8.700 13.236 1.00 88.94 171 LEU A CA 1
ATOM 1394 C C . LEU A 1 171 ? 1.957 10.007 12.450 1.00 88.94 171 LEU A C 1
ATOM 1396 O O . LEU A 1 171 ? 2.495 10.986 12.963 1.00 88.94 171 LEU A O 1
ATOM 1400 N N . ALA A 1 172 ? 1.435 10.032 11.229 1.00 84.94 172 ALA A N 1
ATOM 1401 C CA . ALA A 1 172 ? 1.368 11.233 10.404 1.00 84.94 172 ALA A CA 1
ATOM 1402 C C . ALA A 1 172 ? 0.080 11.224 9.576 1.00 84.94 172 ALA A C 1
ATOM 1404 O O . ALA A 1 172 ? -0.218 10.235 8.914 1.00 84.94 172 ALA A O 1
ATOM 1405 N N . ASN A 1 173 ? -0.681 12.324 9.592 1.00 83.06 173 ASN A N 1
ATOM 1406 C CA . ASN A 1 173 ? -1.901 12.495 8.788 1.00 83.06 173 ASN A CA 1
ATOM 1407 C C . ASN A 1 173 ? -2.882 11.306 8.889 1.00 83.06 173 ASN A C 1
ATOM 1409 O O . ASN A 1 173 ? -3.298 10.769 7.866 1.00 83.06 173 ASN A O 1
ATOM 1413 N N . ASN A 1 174 ? -3.207 10.856 10.109 1.00 83.44 174 ASN A N 1
ATOM 1414 C CA . ASN A 1 174 ? -4.051 9.674 10.380 1.00 83.44 174 ASN A CA 1
ATOM 1415 C C . ASN A 1 174 ? -3.542 8.341 9.803 1.00 83.44 174 ASN A C 1
ATOM 1417 O O . ASN A 1 174 ? -4.284 7.364 9.769 1.00 83.44 174 ASN A O 1
ATOM 1421 N N . ASN A 1 175 ? -2.277 8.278 9.393 1.00 91.00 175 ASN A N 1
ATOM 1422 C CA . ASN A 1 175 ? -1.632 7.050 8.960 1.00 91.00 175 ASN A CA 1
ATOM 1423 C C . ASN A 1 175 ? -0.531 6.654 9.937 1.00 91.00 175 ASN A C 1
ATOM 1425 O O . ASN A 1 175 ? 0.211 7.500 10.445 1.00 91.00 175 ASN A O 1
ATOM 1429 N N . LEU A 1 176 ? -0.402 5.352 10.155 1.00 91.44 176 LEU A N 1
ATOM 1430 C CA . LEU A 1 176 ? 0.704 4.752 10.876 1.00 91.44 176 LEU A CA 1
ATOM 1431 C C . LEU A 1 176 ? 1.749 4.246 9.880 1.00 91.44 176 LEU A C 1
ATOM 1433 O O . LEU A 1 176 ? 1.409 3.643 8.865 1.00 91.44 176 LEU A O 1
ATOM 1437 N N . LYS A 1 177 ? 3.025 4.454 10.184 1.00 92.56 177 LYS A N 1
ATOM 1438 C CA . LYS A 1 177 ? 4.145 3.849 9.461 1.00 92.56 177 LYS A CA 1
ATOM 1439 C C . LYS A 1 177 ? 5.162 3.299 10.456 1.00 92.56 177 LYS A C 1
ATOM 1441 O O . LYS A 1 177 ? 5.346 3.873 11.525 1.00 92.56 177 LYS A O 1
ATOM 1446 N N . THR A 1 178 ? 5.845 2.210 10.124 1.00 92.75 178 THR A N 1
ATOM 1447 C CA . THR A 1 178 ? 7.017 1.764 10.891 1.00 92.75 178 THR A CA 1
ATOM 1448 C C . THR A 1 178 ? 8.187 2.725 10.670 1.00 92.75 178 THR A C 1
ATOM 1450 O O . THR A 1 178 ? 8.398 3.191 9.552 1.00 92.75 178 THR A O 1
ATOM 1453 N N . ASN A 1 179 ? 8.964 3.021 11.711 1.00 91.69 179 ASN A N 1
ATOM 1454 C CA . ASN A 1 179 ? 10.144 3.898 11.625 1.00 91.69 179 ASN A CA 1
ATOM 1455 C C . ASN A 1 179 ? 11.469 3.172 11.910 1.00 91.69 179 ASN A C 1
ATOM 1457 O O . ASN A 1 179 ? 12.491 3.808 12.159 1.00 91.69 179 ASN A O 1
ATOM 1461 N N . THR A 1 180 ? 11.454 1.843 11.858 1.00 91.94 180 THR A N 1
ATOM 1462 C CA . THR A 1 180 ? 12.644 0.998 11.964 1.00 91.94 180 THR A CA 1
ATOM 1463 C C . THR A 1 180 ? 13.139 0.597 10.579 1.00 91.94 180 THR A C 1
ATOM 1465 O O . THR A 1 180 ? 12.353 0.476 9.638 1.00 91.94 180 THR A O 1
ATOM 1468 N N . ALA A 1 181 ? 14.448 0.362 10.455 1.00 89.44 181 ALA A N 1
ATOM 1469 C CA . ALA A 1 181 ? 15.032 -0.198 9.235 1.00 89.44 181 ALA A CA 1
ATOM 1470 C C . ALA A 1 181 ? 14.674 -1.685 9.063 1.00 89.44 181 ALA A C 1
ATOM 1472 O O . ALA A 1 181 ? 14.431 -2.148 7.950 1.00 89.44 181 ALA A O 1
ATOM 1473 N N . GLU A 1 182 ? 14.602 -2.419 10.174 1.00 92.44 182 GLU A N 1
ATOM 1474 C CA . GLU A 1 182 ? 14.343 -3.856 10.189 1.00 92.44 182 GLU A CA 1
ATOM 1475 C C . GLU A 1 182 ? 12.895 -4.182 10.588 1.00 92.44 182 GLU A C 1
ATOM 1477 O O . GLU A 1 182 ? 12.327 -3.496 11.455 1.00 92.44 182 GLU A O 1
ATOM 1482 N N . PRO A 1 183 ? 12.298 -5.239 10.003 1.00 93.00 183 PRO A N 1
ATOM 1483 C CA . PRO A 1 183 ? 11.009 -5.759 10.438 1.00 93.00 183 PRO A CA 1
ATOM 1484 C C . PRO A 1 183 ? 11.036 -6.298 11.868 1.00 93.00 183 PRO A C 1
ATOM 1486 O O . PRO A 1 183 ? 12.005 -6.910 12.298 1.00 93.00 183 PRO A O 1
ATOM 1489 N N . PHE A 1 184 ? 9.923 -6.141 12.578 1.00 93.25 184 PHE A N 1
ATOM 1490 C CA . PHE A 1 184 ? 9.716 -6.680 13.922 1.00 93.25 184 PHE A CA 1
ATOM 1491 C C . PHE A 1 184 ? 8.359 -7.380 14.006 1.00 93.25 184 PHE A C 1
ATOM 1493 O O . PHE A 1 184 ? 7.470 -7.127 13.196 1.00 93.25 184 PHE A O 1
ATOM 1500 N N . ARG A 1 185 ? 8.189 -8.300 14.960 1.00 89.56 185 ARG A N 1
ATOM 1501 C CA . ARG A 1 185 ? 7.058 -9.241 14.972 1.00 89.56 185 ARG A CA 1
ATOM 1502 C C . ARG A 1 185 ? 5.727 -8.546 15.227 1.00 89.56 185 ARG A C 1
ATOM 1504 O O . ARG A 1 185 ? 4.699 -8.909 14.657 1.00 89.56 185 ARG A O 1
ATOM 1511 N N . SER A 1 186 ? 5.743 -7.575 16.131 1.00 92.38 186 SER A N 1
ATOM 1512 C CA . SER A 1 186 ? 4.564 -6.799 16.499 1.00 92.38 186 SER A CA 1
ATOM 1513 C C . SER A 1 186 ? 4.941 -5.582 17.325 1.00 92.38 186 SER A C 1
ATOM 1515 O O . SER A 1 186 ? 5.898 -5.643 18.103 1.00 92.38 186 SER A O 1
ATOM 1517 N N . GLY A 1 187 ? 4.130 -4.536 17.238 1.00 91.94 187 GLY A N 1
ATOM 1518 C CA . GLY A 1 187 ? 4.199 -3.397 18.149 1.00 91.94 187 GLY A CA 1
ATOM 1519 C C . GLY A 1 187 ? 2.841 -3.123 18.777 1.00 91.94 187 GLY A C 1
ATOM 1520 O O . GLY A 1 187 ? 1.800 -3.504 18.239 1.00 91.94 187 GLY A O 1
ATOM 1521 N N . LEU A 1 188 ? 2.852 -2.474 19.935 1.00 95.06 188 LEU A N 1
ATOM 1522 C CA . LEU A 1 188 ? 1.628 -2.026 20.583 1.00 95.06 188 LEU A CA 1
ATOM 1523 C C . LEU A 1 188 ? 1.169 -0.716 19.946 1.00 95.06 188 LEU A C 1
ATOM 1525 O O . LEU A 1 188 ? 1.915 0.257 19.942 1.00 95.06 188 LEU A O 1
ATOM 1529 N N . ILE A 1 189 ? -0.059 -0.680 19.445 1.00 94.94 189 ILE A N 1
ATOM 1530 C CA . ILE A 1 189 ? -0.738 0.565 19.103 1.00 94.94 189 ILE A CA 1
ATOM 1531 C C . ILE A 1 189 ? -1.690 0.881 20.248 1.00 94.94 189 ILE A C 1
ATOM 1533 O O . ILE A 1 189 ? -2.550 0.063 20.582 1.00 94.94 189 ILE A O 1
ATOM 1537 N N . ARG A 1 190 ? -1.534 2.059 20.848 1.00 95.44 190 ARG A N 1
ATOM 1538 C CA . ARG A 1 190 ? -2.357 2.506 21.970 1.00 95.44 190 ARG A CA 1
ATOM 1539 C C . ARG A 1 190 ? -2.716 3.972 21.800 1.00 95.44 190 ARG A C 1
ATOM 1541 O O . ARG A 1 190 ? -1.840 4.823 21.651 1.00 95.44 190 ARG A O 1
ATOM 1548 N N . PHE A 1 191 ? -4.010 4.256 21.882 1.00 94.25 191 PHE A N 1
ATOM 1549 C CA . PHE A 1 191 ? -4.530 5.617 21.911 1.00 94.25 191 PHE A CA 1
ATOM 1550 C C . PHE A 1 191 ? -5.370 5.826 23.157 1.00 94.25 191 PHE A C 1
ATOM 1552 O O . PHE A 1 191 ? -6.190 4.980 23.532 1.00 94.25 191 PHE A O 1
ATOM 1559 N N . ARG A 1 192 ? -5.183 6.981 23.788 1.00 93.44 192 ARG A N 1
ATOM 1560 C CA . ARG A 1 192 ? -5.900 7.361 24.999 1.00 93.44 192 ARG A CA 1
ATOM 1561 C C . ARG A 1 192 ? -6.477 8.759 24.852 1.00 93.44 192 ARG A C 1
ATOM 1563 O O . ARG A 1 192 ? -5.808 9.670 24.373 1.00 93.44 192 ARG A O 1
ATOM 1570 N N . HIS A 1 193 ? -7.722 8.926 25.283 1.00 89.88 193 HIS A N 1
ATOM 1571 C CA . HIS A 1 193 ? -8.307 10.251 25.418 1.00 89.88 193 HIS A CA 1
ATOM 1572 C C . HIS A 1 193 ? -7.759 10.925 26.691 1.00 89.88 193 HIS A C 1
ATOM 1574 O O . HIS A 1 193 ? -7.692 10.251 27.722 1.00 89.88 193 HIS A O 1
ATOM 1580 N N . PRO A 1 194 ? -7.375 12.217 26.673 1.00 85.50 194 PRO A N 1
ATOM 1581 C CA . PRO A 1 194 ? -6.762 12.884 27.827 1.00 85.50 194 PRO A CA 1
ATOM 1582 C C . PRO A 1 194 ? -7.581 12.794 29.118 1.00 85.50 194 PRO A C 1
ATOM 1584 O O . PRO A 1 194 ? -7.005 12.633 30.192 1.00 85.50 194 PRO A O 1
ATOM 1587 N N . ASN A 1 195 ? -8.912 12.839 29.000 1.00 84.19 195 ASN A N 1
ATOM 1588 C CA . ASN A 1 195 ? -9.830 12.801 30.142 1.00 84.19 195 ASN A CA 1
ATOM 1589 C C . ASN A 1 195 ? -10.025 11.384 30.711 1.00 84.19 195 ASN A C 1
ATOM 1591 O O . ASN A 1 195 ? -10.547 11.228 31.811 1.00 84.19 195 ASN A O 1
ATOM 1595 N N . LEU A 1 196 ? -9.580 10.345 29.995 1.00 85.75 196 LEU A N 1
ATOM 1596 C CA . LEU A 1 196 ? -9.751 8.954 30.393 1.00 85.75 196 LEU A CA 1
ATOM 1597 C C . LEU A 1 196 ? -8.493 8.364 31.030 1.00 85.75 196 LEU A C 1
ATOM 1599 O O . LEU A 1 196 ? -7.372 8.511 30.535 1.00 85.75 196 LEU A O 1
ATOM 1603 N N . LYS A 1 197 ? -8.706 7.584 32.099 1.00 86.94 197 LYS A N 1
ATOM 1604 C CA . LYS A 1 197 ? -7.663 6.735 32.704 1.00 86.94 197 LYS A CA 1
ATOM 1605 C C . LYS A 1 197 ? -7.339 5.506 31.852 1.00 86.94 197 LYS A C 1
ATOM 1607 O O . LYS A 1 197 ? -6.212 5.025 31.881 1.00 86.94 197 LYS A O 1
ATOM 1612 N N . ARG A 1 198 ? -8.328 4.982 31.123 1.00 89.44 198 ARG A N 1
ATOM 1613 C CA . ARG A 1 198 ? -8.188 3.803 30.257 1.00 89.44 198 ARG A CA 1
ATOM 1614 C C . ARG A 1 198 ? -7.922 4.217 28.806 1.00 89.44 198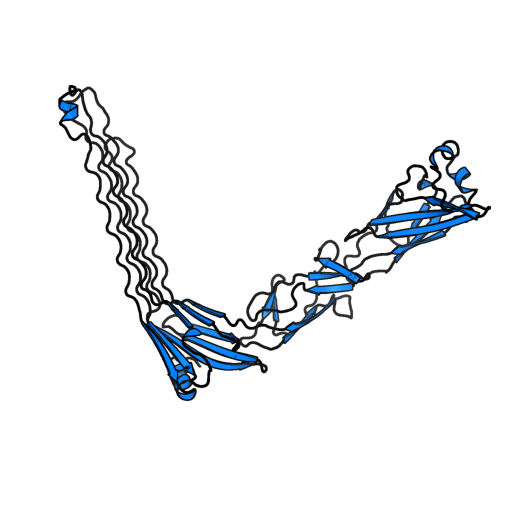 ARG A C 1
ATOM 1616 O O . ARG A 1 198 ? -8.439 5.254 28.387 1.00 89.44 198 ARG A O 1
ATOM 1623 N N . PRO A 1 199 ? -7.163 3.426 28.030 1.00 93.69 199 PRO A N 1
ATOM 1624 C CA . PRO A 1 199 ? -7.044 3.657 26.598 1.00 93.69 199 PRO A CA 1
ATOM 1625 C C . PRO A 1 199 ? -8.406 3.481 25.917 1.00 93.69 199 PRO A C 1
ATOM 1627 O O . PRO A 1 199 ? -9.218 2.649 26.326 1.00 93.69 199 PRO A O 1
ATOM 1630 N N . VAL A 1 200 ? -8.639 4.270 24.870 1.00 94.38 200 VAL A N 1
ATOM 1631 C CA . VAL A 1 200 ? -9.806 4.108 23.990 1.00 94.38 200 VAL A CA 1
ATOM 1632 C C . VAL A 1 200 ? -9.532 3.069 22.914 1.00 94.38 200 VAL A C 1
ATOM 1634 O O . VAL A 1 200 ? -10.466 2.497 22.374 1.00 94.38 200 VAL A O 1
ATOM 1637 N N . PHE A 1 201 ? -8.261 2.799 22.625 1.00 95.38 201 PHE A N 1
ATOM 1638 C CA . PHE A 1 201 ? -7.838 1.749 21.717 1.00 95.38 201 PHE A CA 1
ATOM 1639 C C . PHE A 1 201 ? -6.542 1.123 22.206 1.00 95.38 201 PHE A C 1
ATOM 1641 O O . PHE A 1 201 ? -5.602 1.831 22.575 1.00 95.38 201 PHE A O 1
ATOM 1648 N N . GLU A 1 202 ? -6.479 -0.200 22.143 1.00 96.00 202 GLU A N 1
ATOM 1649 C CA . GLU A 1 202 ? -5.257 -0.952 22.366 1.00 96.00 202 GLU A CA 1
ATOM 1650 C C . GLU A 1 202 ? -5.237 -2.187 21.469 1.00 96.00 202 GLU A C 1
ATOM 1652 O O . GLU A 1 202 ? -6.169 -2.992 21.472 1.00 96.00 202 GLU A O 1
ATOM 1657 N N . TRP A 1 203 ? -4.163 -2.348 20.699 1.00 95.56 203 TRP A N 1
ATOM 1658 C CA . TRP A 1 203 ? -3.980 -3.519 19.855 1.00 95.56 203 TRP A CA 1
ATOM 1659 C C . TRP A 1 203 ? -2.506 -3.852 19.675 1.00 95.56 203 TRP A C 1
ATOM 1661 O O . TRP A 1 203 ? -1.691 -2.996 19.333 1.00 95.56 203 TRP A O 1
ATOM 1671 N N . LYS A 1 204 ? -2.163 -5.129 19.850 1.00 95.38 204 LYS A N 1
ATOM 1672 C CA . LYS A 1 204 ? -0.851 -5.651 19.470 1.00 95.38 204 LYS A CA 1
ATOM 1673 C C . LYS A 1 204 ? -0.861 -5.925 17.970 1.00 95.38 204 LYS A C 1
ATOM 1675 O O . LYS A 1 204 ? -1.311 -6.983 17.543 1.00 95.38 204 LYS A O 1
ATOM 1680 N N . MET A 1 205 ? -0.390 -4.958 17.189 1.00 94.19 205 MET A N 1
ATOM 1681 C CA . MET A 1 205 ? -0.427 -4.988 15.731 1.00 94.19 205 MET A CA 1
ATOM 1682 C C . MET A 1 205 ? 0.577 -6.010 15.181 1.00 94.19 205 MET A C 1
ATOM 1684 O O . MET A 1 205 ? 1.785 -5.807 15.345 1.00 94.19 205 MET A O 1
ATOM 1688 N N . PRO A 1 206 ? 0.119 -7.093 14.527 1.00 93.56 206 PRO A N 1
ATOM 1689 C CA . PRO A 1 206 ? 0.974 -7.977 13.752 1.00 93.56 206 PRO A CA 1
ATOM 1690 C C . PRO A 1 206 ? 1.496 -7.247 12.516 1.00 93.56 206 PRO A C 1
ATOM 1692 O O . PRO A 1 206 ? 0.732 -6.589 11.801 1.00 93.56 206 PRO A O 1
ATOM 1695 N N . LEU A 1 207 ? 2.788 -7.410 12.248 1.00 93.19 207 LEU A N 1
ATOM 1696 C CA . LEU A 1 207 ? 3.418 -6.902 11.038 1.00 93.19 207 LEU A CA 1
ATOM 1697 C C . LEU A 1 207 ? 3.643 -8.033 10.043 1.00 93.19 207 LEU A C 1
ATOM 1699 O O . LEU A 1 207 ? 4.203 -9.079 10.369 1.00 93.19 207 LEU A O 1
ATOM 1703 N N . VAL A 1 208 ? 3.204 -7.802 8.814 1.00 93.38 208 VAL A N 1
ATOM 1704 C CA . VAL A 1 208 ? 3.422 -8.686 7.676 1.00 93.38 208 VAL A CA 1
ATOM 1705 C C . VAL A 1 208 ? 4.524 -8.079 6.825 1.00 93.38 208 VAL A C 1
ATOM 1707 O O . VAL A 1 208 ? 4.470 -6.908 6.464 1.00 93.38 208 VAL A O 1
ATOM 1710 N N . VAL A 1 209 ? 5.528 -8.875 6.484 1.00 94.69 209 VAL A N 1
ATOM 1711 C CA . VAL A 1 209 ? 6.560 -8.465 5.531 1.00 94.69 209 VAL A CA 1
ATOM 1712 C C . VAL A 1 209 ? 6.163 -8.991 4.160 1.00 94.69 209 VAL A C 1
ATOM 1714 O O . VAL A 1 209 ? 5.857 -10.178 4.026 1.00 94.69 209 VAL A O 1
ATOM 1717 N N . SER A 1 210 ? 6.152 -8.120 3.149 1.00 93.94 210 SER A N 1
ATOM 1718 C CA . SER A 1 210 ? 5.891 -8.538 1.770 1.00 93.94 210 SER A CA 1
ATOM 1719 C C . SER A 1 210 ? 6.876 -9.633 1.356 1.00 93.94 210 SER A C 1
ATOM 1721 O O . SER A 1 210 ? 8.059 -9.577 1.689 1.00 93.94 210 SER A O 1
ATOM 1723 N N . ASN A 1 211 ? 6.399 -10.638 0.628 1.00 95.25 211 ASN A N 1
ATOM 1724 C CA . ASN A 1 211 ? 7.255 -11.621 -0.032 1.00 95.25 211 ASN A CA 1
ATOM 1725 C C . ASN A 1 211 ? 7.606 -11.212 -1.472 1.00 95.25 211 ASN A C 1
ATOM 1727 O O . ASN A 1 211 ? 8.294 -11.960 -2.158 1.00 95.25 211 ASN A O 1
ATOM 1731 N N . GLN A 1 212 ? 7.125 -10.061 -1.945 1.00 95.62 212 GLN A N 1
ATOM 1732 C CA . GLN A 1 212 ? 7.380 -9.551 -3.288 1.00 95.62 212 GLN A CA 1
ATOM 1733 C C . GLN A 1 212 ? 8.230 -8.287 -3.232 1.00 95.62 212 GLN A C 1
ATOM 1735 O O . GLN A 1 212 ? 7.934 -7.363 -2.471 1.00 95.62 212 GLN A O 1
ATOM 1740 N N . LEU A 1 213 ? 9.256 -8.236 -4.077 1.00 96.12 213 LEU A N 1
ATOM 1741 C CA . LEU A 1 213 ? 10.128 -7.082 -4.235 1.00 96.12 213 LEU A CA 1
ATOM 1742 C C . LEU A 1 213 ? 10.251 -6.698 -5.704 1.00 96.12 213 LEU A C 1
ATOM 1744 O O . LEU A 1 213 ? 10.638 -7.525 -6.521 1.00 96.12 213 LEU A O 1
ATOM 1748 N N . ASN A 1 214 ? 10.011 -5.422 -6.004 1.00 96.94 214 ASN A N 1
ATOM 1749 C CA . ASN A 1 214 ? 10.309 -4.826 -7.303 1.00 96.94 214 ASN A CA 1
ATOM 1750 C C . ASN A 1 214 ? 11.554 -3.935 -7.189 1.00 96.94 214 ASN A C 1
ATOM 1752 O O . ASN A 1 214 ? 11.631 -3.031 -6.343 1.00 96.94 214 ASN A O 1
ATOM 1756 N N . LEU A 1 215 ? 12.543 -4.212 -8.029 1.00 97.06 215 LEU A N 1
ATOM 1757 C CA . LEU A 1 215 ? 13.791 -3.482 -8.174 1.00 97.06 215 LEU A CA 1
ATOM 1758 C C . LEU A 1 215 ? 13.817 -2.867 -9.571 1.00 97.06 215 LEU A C 1
ATOM 1760 O O . LEU A 1 215 ? 14.016 -3.579 -10.548 1.00 97.06 215 LEU A O 1
ATOM 1764 N N . ASP A 1 216 ? 13.592 -1.560 -9.653 1.00 96.94 216 ASP A N 1
ATOM 1765 C CA . ASP A 1 216 ? 13.599 -0.832 -10.917 1.00 96.94 216 ASP A CA 1
ATOM 1766 C C . ASP A 1 216 ? 14.954 -0.151 -11.125 1.00 96.94 216 ASP A C 1
ATOM 1768 O O . ASP A 1 216 ? 15.364 0.716 -10.346 1.00 96.94 216 ASP A O 1
ATOM 1772 N N . PHE A 1 217 ? 15.637 -0.596 -12.172 1.00 97.44 217 PHE A N 1
ATOM 1773 C CA . PHE A 1 217 ? 16.885 -0.087 -12.721 1.00 97.44 217 PHE A CA 1
ATOM 1774 C C . PHE A 1 217 ? 16.764 0.216 -14.226 1.00 97.44 217 PHE A C 1
ATOM 1776 O O . PHE A 1 217 ? 17.783 0.376 -14.906 1.00 97.44 217 PHE A O 1
ATOM 1783 N N . SER A 1 218 ? 15.533 0.297 -14.738 1.00 97.19 218 SER A N 1
ATOM 1784 C CA . SER A 1 218 ? 15.234 0.516 -16.149 1.00 97.19 218 SER A CA 1
ATOM 1785 C C . SER A 1 218 ? 15.608 1.928 -16.613 1.00 97.19 218 SER A C 1
ATOM 1787 O O . SER A 1 218 ? 15.911 2.821 -15.810 1.00 97.19 218 SER A O 1
ATOM 1789 N N . GLY A 1 219 ? 15.670 2.089 -17.933 1.00 96.75 219 GLY A N 1
ATOM 1790 C CA . GLY A 1 219 ? 15.843 3.375 -18.591 1.00 96.75 219 GLY A CA 1
ATOM 1791 C C . GLY A 1 219 ? 14.503 4.050 -18.885 1.00 96.75 219 GLY A C 1
ATOM 1792 O O . GLY A 1 219 ? 13.506 3.393 -19.173 1.00 96.75 219 GLY A O 1
ATOM 1793 N N . GLU A 1 220 ? 14.493 5.378 -18.858 1.00 97.56 220 GLU A N 1
ATOM 1794 C CA . GLU A 1 220 ? 13.287 6.172 -19.106 1.00 97.56 220 GLU A CA 1
ATOM 1795 C C . GLU A 1 220 ? 12.915 6.247 -20.598 1.00 97.56 220 GLU A C 1
ATOM 1797 O O . GLU A 1 220 ? 13.799 6.268 -21.463 1.00 97.56 220 GLU A O 1
ATOM 1802 N N . PRO A 1 221 ? 11.617 6.353 -20.928 1.00 97.88 221 PRO A N 1
ATOM 1803 C CA . PRO A 1 221 ? 11.156 6.499 -22.302 1.00 97.88 221 PRO A CA 1
ATOM 1804 C C . PRO A 1 221 ? 11.560 7.846 -22.921 1.00 97.88 221 PRO A C 1
ATOM 1806 O O . PRO A 1 221 ? 11.5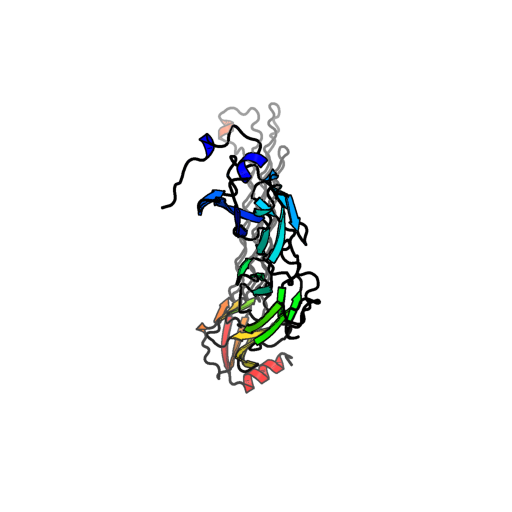22 8.896 -22.277 1.00 97.88 221 PRO A O 1
ATOM 1809 N N . GLY A 1 222 ? 11.873 7.819 -24.216 1.00 97.88 222 GLY A N 1
ATOM 1810 C CA . GLY A 1 222 ? 12.068 9.012 -25.031 1.00 97.88 222 GLY A CA 1
ATOM 1811 C C . GLY A 1 222 ? 10.739 9.701 -25.346 1.00 97.88 222 GLY A C 1
ATOM 1812 O O . GLY A 1 222 ? 9.708 9.056 -25.557 1.00 97.88 222 GLY A O 1
ATOM 1813 N N . ARG A 1 223 ? 10.739 11.034 -25.395 1.00 98.19 223 ARG A N 1
ATOM 1814 C CA . ARG A 1 223 ? 9.545 11.818 -25.736 1.00 98.19 223 ARG A CA 1
ATOM 1815 C C . ARG A 1 223 ? 9.223 11.740 -27.223 1.00 98.19 223 ARG A C 1
ATOM 1817 O O . ARG A 1 223 ? 10.112 11.720 -28.070 1.00 98.19 223 ARG A O 1
ATOM 1824 N N . ALA A 1 224 ? 7.934 11.753 -27.545 1.00 98.00 224 ALA A N 1
ATOM 1825 C CA . ALA A 1 224 ? 7.487 11.852 -28.928 1.00 98.00 224 ALA A CA 1
ATOM 1826 C C . ALA A 1 224 ? 7.808 13.233 -29.524 1.00 98.00 224 ALA A C 1
ATOM 1828 O O . ALA A 1 224 ? 7.664 14.260 -28.854 1.00 98.00 224 ALA A O 1
ATOM 1829 N N . GLY A 1 225 ? 8.195 13.242 -30.796 1.00 97.44 225 GLY A N 1
ATOM 1830 C CA . GLY A 1 225 ? 8.372 14.452 -31.583 1.00 97.44 225 GLY A CA 1
ATOM 1831 C C . GLY A 1 225 ? 7.031 15.115 -31.892 1.00 97.44 225 GLY A C 1
ATOM 1832 O O . GLY A 1 225 ? 5.997 14.456 -32.031 1.00 97.44 225 GLY A O 1
ATOM 1833 N N . ARG A 1 226 ? 7.027 16.444 -31.996 1.00 97.88 226 ARG A N 1
ATOM 1834 C CA . ARG A 1 226 ? 5.826 17.208 -32.343 1.00 97.88 226 ARG A CA 1
ATOM 1835 C C . ARG A 1 226 ? 5.519 17.115 -33.829 1.00 97.88 226 ARG A C 1
ATOM 1837 O O . ARG A 1 226 ? 6.413 17.106 -34.672 1.00 97.88 226 ARG A O 1
ATOM 1844 N N . ASN A 1 227 ? 4.233 17.113 -34.154 1.00 97.81 227 ASN A N 1
ATOM 1845 C CA . ASN A 1 227 ? 3.792 17.182 -35.540 1.00 97.81 227 ASN A CA 1
ATOM 1846 C C . ASN A 1 227 ? 4.108 18.555 -36.143 1.00 97.81 227 ASN A C 1
ATOM 1848 O O . ASN A 1 227 ? 3.956 19.589 -35.487 1.00 97.81 227 ASN A O 1
ATOM 1852 N N . GLY A 1 228 ? 4.477 18.552 -37.418 1.00 95.88 228 GLY A N 1
ATOM 1853 C CA . GLY A 1 228 ? 4.600 19.753 -38.219 1.00 95.88 228 GLY A CA 1
ATOM 1854 C C . GLY A 1 228 ? 3.247 20.429 -38.417 1.00 95.88 228 GLY A C 1
ATOM 1855 O O . GLY A 1 228 ? 2.206 19.780 -38.525 1.00 95.88 228 GLY A O 1
ATOM 1856 N N . GLN A 1 229 ? 3.256 21.758 -38.467 1.00 96.12 229 GLN A N 1
ATOM 1857 C CA . GLN A 1 229 ? 2.045 22.533 -38.721 1.00 96.12 229 GLN A CA 1
ATOM 1858 C C . GLN A 1 229 ? 1.639 22.436 -40.191 1.00 96.12 229 GLN A C 1
ATOM 1860 O O . GLN A 1 229 ? 2.488 22.458 -41.077 1.00 96.12 229 GLN A O 1
ATOM 1865 N N . ASN A 1 230 ? 0.342 22.380 -40.470 1.00 95.38 230 ASN A N 1
ATOM 1866 C CA . ASN A 1 230 ? -0.138 22.486 -41.845 1.00 95.38 230 ASN A CA 1
ATOM 1867 C C . ASN A 1 230 ? 0.071 23.911 -42.372 1.00 95.38 230 ASN A C 1
ATOM 1869 O O . ASN A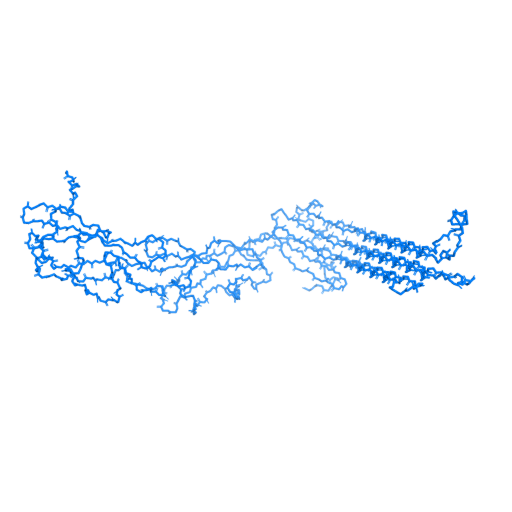 1 230 ? -0.041 24.878 -41.617 1.00 95.38 230 ASN A O 1
ATOM 1873 N N . GLY A 1 231 ? 0.315 24.044 -43.674 1.00 90.25 231 GLY A N 1
ATOM 1874 C CA . GLY A 1 231 ? 0.222 25.333 -44.346 1.00 90.25 231 GLY A CA 1
ATOM 1875 C C . GLY A 1 231 ? -1.207 25.867 -44.246 1.00 90.25 231 GLY A C 1
ATOM 1876 O O . GLY A 1 231 ? -2.167 25.134 -44.489 1.00 90.25 231 GLY A O 1
ATOM 1877 N N . THR A 1 232 ? -1.360 27.137 -43.884 1.00 89.88 232 THR A N 1
ATOM 1878 C CA . THR A 1 232 ? -2.667 27.800 -43.736 1.00 89.88 232 THR A CA 1
ATOM 1879 C C . THR A 1 232 ? -2.876 28.908 -44.760 1.00 89.88 232 THR A C 1
ATOM 1881 O O . THR A 1 232 ? -4.016 29.258 -45.060 1.00 89.88 232 THR A O 1
ATOM 1884 N N . GLN A 1 233 ? -1.794 29.434 -45.331 1.00 89.31 233 GLN A N 1
ATOM 1885 C CA . GLN A 1 233 ? -1.827 30.416 -46.408 1.00 89.31 233 GLN A CA 1
ATOM 1886 C C . GLN A 1 233 ? -1.627 29.749 -47.769 1.00 89.31 233 GLN A C 1
ATOM 1888 O O . GLN A 1 233 ? -0.943 28.728 -47.846 1.00 89.31 233 GLN A O 1
ATOM 1893 N N . PRO A 1 234 ? -2.177 30.312 -48.859 1.00 87.75 234 PRO A N 1
ATOM 1894 C CA . PRO A 1 234 ? -2.012 29.736 -50.182 1.00 87.75 234 PRO A CA 1
ATOM 1895 C C . PRO A 1 234 ? -0.550 29.466 -50.528 1.00 87.75 234 PRO A C 1
ATOM 1897 O O . PRO A 1 234 ? 0.322 30.289 -50.254 1.00 87.75 234 PRO A O 1
ATOM 1900 N N . SER A 1 235 ? -0.291 28.300 -51.119 1.00 85.38 235 SER A N 1
ATOM 1901 C CA . SER A 1 235 ? 1.054 27.865 -51.520 1.00 85.38 235 SER A CA 1
ATOM 1902 C C . SER A 1 235 ? 2.052 27.647 -50.369 1.00 85.38 235 SER A C 1
ATOM 1904 O O . SER A 1 235 ? 3.212 27.309 -50.623 1.00 85.38 235 SER A O 1
ATOM 1906 N N . GLN A 1 236 ? 1.632 27.792 -49.107 1.00 91.06 236 GLN A N 1
ATOM 1907 C CA . GLN A 1 236 ? 2.482 27.577 -47.938 1.00 91.06 236 GLN A CA 1
ATOM 1908 C C . GLN A 1 236 ? 2.758 26.086 -47.734 1.00 91.06 236 GLN A C 1
ATOM 1910 O O . GLN A 1 236 ? 1.836 25.278 -47.636 1.00 91.06 236 GLN A O 1
ATOM 1915 N N . SER A 1 237 ? 4.030 25.708 -47.634 1.00 91.56 237 SER A N 1
ATOM 1916 C CA . SER A 1 237 ? 4.413 24.332 -47.307 1.00 91.56 237 SER A CA 1
ATOM 1917 C C . SER A 1 237 ? 4.022 23.956 -45.878 1.00 91.56 237 SER A C 1
ATOM 1919 O O . SER A 1 237 ? 4.016 24.800 -44.982 1.00 91.56 237 SER A O 1
ATOM 1921 N N . GLY A 1 238 ? 3.745 22.674 -45.665 1.00 93.69 238 GLY A N 1
ATOM 1922 C CA . GLY A 1 238 ? 3.614 22.125 -44.326 1.00 93.69 238 GLY A CA 1
ATOM 1923 C C . GLY A 1 238 ? 4.964 22.068 -43.613 1.00 93.69 238 GLY A C 1
ATOM 1924 O O . GLY A 1 238 ? 6.015 21.903 -44.235 1.00 93.69 238 GLY A O 1
ATOM 1925 N N . GLY A 1 239 ? 4.935 22.233 -42.296 1.00 95.31 239 GLY A N 1
ATOM 1926 C CA . GLY A 1 239 ? 6.096 22.138 -41.426 1.00 95.31 239 GLY A CA 1
ATOM 1927 C C . GLY A 1 239 ? 6.585 20.701 -41.273 1.00 95.31 239 GLY A C 1
ATOM 1928 O O . GLY A 1 239 ? 5.837 19.742 -41.455 1.00 95.31 239 GLY A O 1
ATOM 1929 N N . TYR A 1 240 ? 7.851 20.551 -40.909 1.00 95.62 240 TYR A N 1
ATOM 1930 C CA . TYR A 1 240 ? 8.438 19.248 -40.616 1.00 95.62 240 TYR A CA 1
ATOM 1931 C C . TYR A 1 240 ? 7.934 18.699 -39.284 1.00 95.62 240 TYR A C 1
ATOM 1933 O O . TYR A 1 240 ? 7.743 19.457 -38.333 1.00 95.62 240 TYR A O 1
ATOM 1941 N N . GLY A 1 241 ? 7.742 17.385 -39.222 1.00 96.81 241 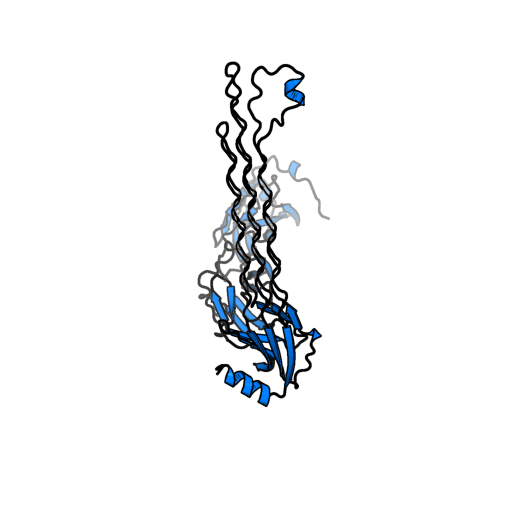GLY A N 1
ATOM 1942 C CA . GLY A 1 241 ? 7.604 16.689 -37.954 1.00 96.81 241 GLY A CA 1
ATOM 1943 C C . GLY A 1 241 ? 8.946 16.649 -37.229 1.00 96.81 241 GLY A C 1
ATOM 1944 O O . GLY A 1 241 ? 9.984 16.386 -37.840 1.00 96.81 241 GLY A O 1
ATOM 1945 N N . GLU A 1 242 ? 8.941 16.926 -35.931 1.00 98.00 242 GLU A N 1
ATOM 1946 C CA . GLU A 1 242 ? 10.141 16.830 -35.104 1.00 98.00 242 GLU A CA 1
ATOM 1947 C C . GLU A 1 242 ? 10.511 15.354 -34.875 1.00 98.00 242 GLU A C 1
ATOM 1949 O O . GLU A 1 242 ? 9.628 14.492 -34.817 1.00 98.00 242 GLU A O 1
ATOM 1954 N N . PRO A 1 243 ? 11.805 15.026 -34.740 1.00 97.31 243 PRO A N 1
ATOM 1955 C CA . PRO A 1 243 ? 12.217 13.681 -34.363 1.00 97.31 243 PRO A CA 1
ATOM 1956 C C . PRO A 1 243 ? 11.747 13.333 -32.943 1.00 97.31 243 PRO A C 1
ATOM 1958 O O . PRO A 1 243 ? 11.646 14.205 -32.081 1.00 97.31 243 PRO A O 1
ATOM 1961 N N . GLY A 1 244 ? 11.492 12.050 -32.698 1.00 98.00 244 GLY A N 1
ATOM 1962 C CA . GLY A 1 244 ? 11.338 11.521 -31.348 1.00 98.00 244 GLY A CA 1
ATOM 1963 C C . GLY A 1 244 ? 12.683 11.458 -30.626 1.00 98.00 244 GLY A C 1
ATOM 1964 O O . GLY A 1 244 ? 13.727 11.234 -31.241 1.00 98.00 244 GLY A O 1
ATOM 1965 N N . GLU A 1 245 ? 12.670 11.659 -29.312 1.00 98.50 245 GLU A N 1
ATOM 1966 C CA . GLU A 1 245 ? 13.865 11.525 -28.481 1.00 98.50 245 GLU A CA 1
ATOM 1967 C C . GLU A 1 245 ? 14.226 10.045 -28.296 1.00 98.50 245 GLU A C 1
ATOM 1969 O O . GLU A 1 245 ? 13.361 9.169 -28.289 1.00 98.50 245 GLU A O 1
ATOM 1974 N N . ASN A 1 246 ? 15.512 9.748 -28.118 1.00 98.38 246 ASN A N 1
ATOM 1975 C CA . ASN A 1 246 ? 15.942 8.390 -27.793 1.00 98.38 246 ASN A CA 1
ATOM 1976 C C . ASN A 1 246 ? 15.472 8.000 -26.385 1.00 98.38 246 ASN A C 1
ATOM 1978 O O . ASN A 1 246 ? 15.447 8.838 -25.484 1.00 98.38 246 ASN A O 1
ATOM 1982 N N . GLY A 1 247 ? 15.172 6.720 -26.187 1.00 98.06 247 GLY A N 1
ATOM 1983 C CA . GLY A 1 247 ? 15.007 6.158 -24.853 1.00 98.06 247 GLY A CA 1
ATOM 1984 C C . GLY A 1 247 ? 16.336 6.150 -24.102 1.00 98.06 247 GLY A C 1
ATOM 1985 O O . GLY A 1 247 ? 17.403 5.951 -24.694 1.00 98.06 247 GLY A O 1
ATOM 1986 N N . LEU A 1 248 ? 16.286 6.388 -22.793 1.00 98.12 248 LEU A N 1
ATOM 1987 C CA . LEU A 1 248 ? 17.477 6.360 -21.955 1.00 98.12 248 LEU A CA 1
ATOM 1988 C C . LEU A 1 248 ? 17.930 4.915 -21.713 1.00 98.12 248 LEU A C 1
ATOM 1990 O O . LEU A 1 248 ? 17.102 4.003 -21.639 1.00 98.12 248 LEU A O 1
ATOM 1994 N N . PRO A 1 249 ? 19.245 4.668 -21.602 1.00 97.38 249 PRO A N 1
ATOM 1995 C CA . PRO A 1 249 ? 19.738 3.358 -21.209 1.00 97.38 249 PRO A CA 1
ATOM 1996 C C . PRO A 1 249 ? 19.340 3.045 -19.762 1.00 97.38 249 PRO A C 1
ATOM 1998 O O . PRO A 1 249 ? 19.190 3.947 -18.937 1.00 97.38 249 PRO A O 1
ATOM 2001 N N . ALA A 1 250 ? 19.222 1.757 -19.456 1.00 97.06 250 ALA A N 1
ATOM 2002 C CA . ALA A 1 250 ? 19.157 1.279 -18.082 1.00 97.06 250 ALA A CA 1
ATOM 2003 C C . ALA A 1 250 ? 20.494 1.494 -17.352 1.00 97.06 250 ALA A C 1
ATOM 2005 O O . ALA A 1 250 ? 21.512 1.859 -17.951 1.00 97.06 250 ALA A O 1
ATOM 2006 N N . GLU A 1 251 ? 20.526 1.191 -16.055 1.00 96.25 251 GLU A N 1
ATOM 2007 C CA . GLU A 1 251 ? 21.791 1.126 -15.318 1.00 96.25 251 GLU A CA 1
ATOM 2008 C C . GLU A 1 251 ? 22.688 0.041 -15.906 1.00 96.25 251 GLU A C 1
ATOM 2010 O O . GLU A 1 251 ? 22.296 -1.115 -16.039 1.00 96.25 251 GLU A O 1
ATOM 2015 N N . LYS A 1 252 ? 23.923 0.413 -16.242 1.00 94.00 252 LYS A N 1
ATOM 2016 C CA . LYS A 1 252 ? 24.831 -0.438 -17.016 1.00 94.00 252 LYS A CA 1
ATOM 2017 C C . LYS A 1 252 ? 25.123 -1.785 -16.342 1.00 94.00 252 LYS A C 1
ATOM 2019 O O . LYS A 1 252 ? 25.135 -2.822 -17.013 1.00 94.00 252 LYS A O 1
ATOM 2024 N N . SER A 1 253 ? 25.354 -1.759 -15.031 1.00 95.25 253 SER A N 1
ATOM 2025 C CA . SER A 1 253 ? 25.710 -2.927 -14.226 1.00 95.25 253 SER A CA 1
ATOM 2026 C C . SER A 1 253 ? 24.956 -2.894 -12.903 1.00 95.25 253 SER A C 1
ATOM 2028 O O . SER A 1 253 ? 25.158 -1.990 -12.095 1.00 95.25 253 SER A O 1
ATOM 2030 N N . VAL A 1 254 ? 24.114 -3.897 -12.669 1.00 97.19 254 VAL A N 1
ATOM 2031 C CA . VAL A 1 254 ? 23.357 -4.076 -11.428 1.00 97.19 254 VAL A CA 1
ATOM 2032 C C . VAL A 1 254 ? 23.826 -5.360 -10.755 1.00 97.19 254 VAL A C 1
ATOM 2034 O O . VAL A 1 254 ? 23.751 -6.439 -11.340 1.00 97.19 254 VAL A O 1
ATOM 2037 N N . THR A 1 255 ? 24.297 -5.266 -9.514 1.00 97.50 255 THR A N 1
ATOM 2038 C CA . THR A 1 255 ? 24.600 -6.438 -8.681 1.00 97.50 255 THR A CA 1
ATOM 2039 C C . THR A 1 255 ? 23.573 -6.552 -7.568 1.00 97.50 255 THR A C 1
ATOM 2041 O O . THR A 1 255 ? 23.355 -5.597 -6.825 1.00 97.50 255 THR A O 1
ATOM 2044 N N . VAL A 1 256 ? 2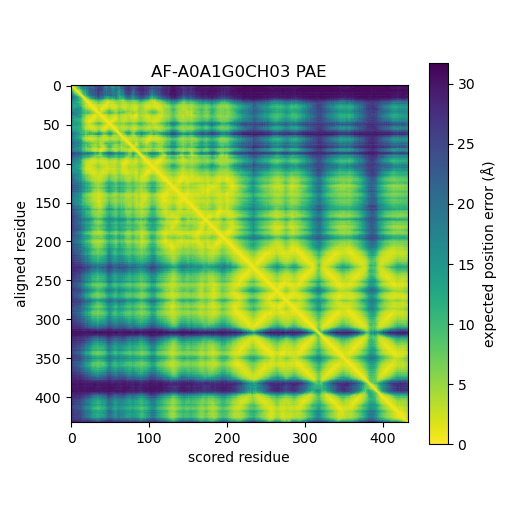2.947 -7.720 -7.443 1.00 97.94 256 VAL A N 1
ATOM 2045 C CA . VAL A 1 256 ? 21.948 -8.019 -6.416 1.00 97.94 256 VAL A CA 1
ATOM 2046 C C . VAL A 1 256 ? 22.488 -9.105 -5.498 1.00 97.94 256 VAL A C 1
ATOM 2048 O O . VAL A 1 256 ? 22.754 -10.220 -5.937 1.00 97.94 256 VAL A O 1
ATOM 2051 N N . PHE A 1 257 ? 22.638 -8.779 -4.223 1.00 97.75 257 PHE A N 1
ATOM 2052 C CA . PHE A 1 257 ? 23.023 -9.693 -3.158 1.00 97.75 257 PHE A CA 1
ATOM 2053 C C . PHE A 1 257 ? 21.769 -10.164 -2.431 1.00 97.75 257 PHE A C 1
ATOM 2055 O O . PHE A 1 257 ? 20.927 -9.348 -2.050 1.00 97.75 257 PHE A O 1
ATOM 2062 N N . VAL A 1 258 ? 21.657 -11.474 -2.234 1.00 97.56 258 VAL A N 1
ATOM 2063 C CA . VAL A 1 258 ? 20.511 -12.110 -1.584 1.00 97.56 258 VAL A CA 1
ATOM 2064 C C . VAL A 1 258 ? 21.023 -13.053 -0.503 1.00 97.56 258 VAL A C 1
ATOM 2066 O O . VAL A 1 258 ? 21.681 -14.046 -0.817 1.00 97.56 258 VAL A O 1
ATOM 2069 N N . ARG A 1 259 ? 20.727 -12.755 0.767 1.00 95.44 259 ARG A N 1
ATOM 2070 C CA . ARG A 1 259 ? 21.172 -13.568 1.912 1.00 95.44 259 ARG A CA 1
ATOM 2071 C C . ARG A 1 259 ? 20.077 -13.799 2.942 1.00 95.44 259 ARG A C 1
ATOM 2073 O O . ARG A 1 259 ? 19.082 -13.077 2.997 1.00 95.44 259 ARG A O 1
ATOM 2080 N N . SER A 1 260 ? 20.256 -14.853 3.734 1.00 93.62 260 SER A N 1
ATOM 2081 C CA . SER A 1 260 ? 19.362 -15.152 4.850 1.00 93.62 260 SER A CA 1
ATOM 2082 C C . SER A 1 260 ? 19.507 -14.087 5.922 1.00 93.62 260 SER A C 1
ATOM 2084 O O . SER A 1 260 ? 20.620 -13.694 6.265 1.00 93.62 260 SER A O 1
ATOM 2086 N N . TYR A 1 261 ? 18.383 -13.668 6.485 1.00 93.75 261 TYR A N 1
ATOM 2087 C CA . TYR A 1 261 ? 18.364 -12.718 7.580 1.00 93.75 261 TYR A CA 1
ATOM 2088 C C . TYR A 1 261 ? 17.257 -13.072 8.572 1.00 93.75 261 TYR A C 1
ATOM 2090 O O . TYR A 1 261 ? 16.290 -13.763 8.244 1.00 93.75 261 TYR A O 1
ATOM 2098 N N . SER A 1 262 ? 17.393 -12.614 9.809 1.00 91.88 262 SER A N 1
ATOM 2099 C CA . SER A 1 262 ? 16.329 -12.741 10.795 1.00 91.88 262 SER A CA 1
ATOM 2100 C C . SER A 1 262 ? 16.351 -11.564 11.749 1.00 91.88 262 SER A C 1
ATOM 2102 O O . SER A 1 262 ? 17.392 -11.284 12.335 1.00 91.88 262 SER A O 1
ATOM 2104 N N . SER A 1 263 ? 15.194 -10.945 11.962 1.00 92.38 263 SER A N 1
ATOM 2105 C CA . SER A 1 263 ? 15.003 -9.933 13.003 1.00 92.38 263 SER A CA 1
ATOM 2106 C C . SER A 1 263 ? 13.758 -10.280 13.805 1.00 92.38 263 SER A C 1
ATOM 2108 O O . SER A 1 263 ? 12.770 -10.755 13.247 1.00 92.38 263 SER A O 1
ATOM 2110 N N . ASP A 1 264 ? 13.839 -10.159 15.130 1.00 90.50 264 ASP A N 1
ATOM 2111 C CA . ASP A 1 264 ? 12.761 -10.518 16.066 1.00 90.50 264 ASP A CA 1
ATOM 2112 C C . ASP A 1 264 ? 12.158 -11.926 15.822 1.00 90.50 264 ASP A C 1
ATOM 2114 O O . ASP A 1 264 ? 10.943 -12.165 15.863 1.00 90.50 264 ASP A O 1
ATOM 2118 N N . SER A 1 265 ? 13.038 -12.889 15.513 1.00 89.38 265 SER A N 1
ATOM 2119 C CA . SER A 1 265 ? 12.673 -14.269 15.155 1.00 89.38 265 SER A CA 1
ATOM 2120 C C . SER A 1 265 ? 11.714 -14.378 13.954 1.00 89.38 265 SER A C 1
ATOM 2122 O O . SER A 1 265 ? 10.932 -15.329 13.870 1.00 89.38 265 SER A O 1
ATOM 2124 N N . ILE A 1 266 ? 11.729 -13.396 13.050 1.00 91.56 266 ILE A N 1
ATOM 2125 C CA . ILE A 1 266 ? 11.057 -13.434 11.749 1.00 91.56 266 ILE A CA 1
ATOM 2126 C C . ILE A 1 266 ? 12.085 -13.904 10.714 1.00 91.56 266 ILE A C 1
ATOM 2128 O O . ILE A 1 266 ? 13.138 -13.277 10.601 1.00 91.56 266 ILE A O 1
ATOM 2132 N N . PRO A 1 267 ? 11.818 -14.980 9.956 1.00 93.38 267 PRO A N 1
ATOM 2133 C CA . PRO A 1 267 ? 12.694 -15.402 8.871 1.00 93.38 267 PRO A CA 1
ATOM 2134 C C . PRO A 1 267 ? 12.525 -14.471 7.662 1.00 93.38 267 PRO A C 1
ATOM 2136 O O . PRO A 1 267 ? 11.425 -14.315 7.122 1.00 93.38 267 PRO A O 1
ATOM 2139 N N . LEU A 1 268 ? 13.625 -13.860 7.234 1.00 95.69 268 LEU A N 1
ATOM 2140 C CA . LEU A 1 268 ? 13.665 -12.843 6.190 1.00 95.69 268 LEU A CA 1
ATOM 2141 C C . LEU A 1 268 ? 14.707 -13.196 5.126 1.00 95.69 268 LEU A C 1
ATOM 2143 O O . LEU A 1 268 ? 15.652 -13.951 5.356 1.00 95.69 268 LEU A O 1
ATOM 2147 N N . VAL A 1 269 ? 14.534 -12.602 3.954 1.00 96.25 269 VAL A N 1
ATOM 2148 C CA . VAL A 1 269 ? 15.565 -12.508 2.927 1.00 96.25 269 VAL A CA 1
ATOM 2149 C C . VAL A 1 269 ? 15.978 -11.049 2.848 1.00 96.25 269 VAL A C 1
ATOM 2151 O O . VAL A 1 269 ? 15.151 -10.173 2.591 1.00 96.25 269 VAL A O 1
ATOM 2154 N N . GLU A 1 270 ? 17.255 -10.795 3.091 1.00 95.81 270 GLU A N 1
ATOM 2155 C CA . GLU A 1 270 ? 17.852 -9.485 2.882 1.00 95.81 270 GLU A CA 1
ATOM 2156 C C . GLU A 1 270 ? 18.282 -9.361 1.424 1.00 95.81 270 GLU A C 1
ATOM 2158 O O . GLU A 1 270 ? 18.954 -10.244 0.881 1.00 95.81 270 GLU A O 1
ATOM 2163 N N . VAL A 1 271 ? 17.875 -8.259 0.798 1.00 96.88 271 VAL A N 1
ATOM 2164 C CA . VAL A 1 271 ? 18.189 -7.951 -0.593 1.00 96.88 271 VAL A CA 1
ATOM 2165 C C . VAL A 1 271 ? 18.901 -6.608 -0.654 1.00 96.88 271 VAL A C 1
ATOM 2167 O O . VAL A 1 271 ? 18.352 -5.578 -0.249 1.00 96.88 271 VAL A O 1
ATOM 2170 N N . ILE A 1 272 ? 20.118 -6.622 -1.192 1.00 96.75 272 ILE A N 1
ATOM 2171 C CA . ILE A 1 272 ? 20.924 -5.426 -1.439 1.00 96.75 272 ILE A CA 1
ATOM 2172 C C . ILE A 1 272 ? 21.191 -5.352 -2.939 1.00 96.75 272 ILE A C 1
ATOM 2174 O O . ILE A 1 272 ? 21.835 -6.232 -3.497 1.00 96.75 272 ILE A O 1
ATOM 2178 N N . ALA A 1 273 ? 20.689 -4.319 -3.604 1.00 97.06 273 ALA A N 1
ATOM 2179 C CA . ALA A 1 273 ? 20.893 -4.087 -5.027 1.00 97.06 273 ALA A CA 1
ATOM 2180 C C . ALA A 1 273 ? 21.712 -2.813 -5.239 1.00 97.06 273 ALA A C 1
ATOM 2182 O O . ALA A 1 273 ? 21.399 -1.766 -4.668 1.00 97.06 273 ALA A O 1
ATOM 2183 N N . ILE A 1 274 ? 22.769 -2.910 -6.042 1.00 95.75 274 ILE A N 1
ATOM 2184 C CA . ILE A 1 274 ? 23.766 -1.855 -6.233 1.00 95.75 274 ILE A CA 1
ATOM 2185 C C . ILE A 1 274 ? 24.024 -1.672 -7.729 1.00 95.75 274 ILE A C 1
ATOM 2187 O O . ILE A 1 274 ? 24.316 -2.639 -8.431 1.00 95.75 274 ILE A O 1
ATOM 2191 N N . SER A 1 275 ? 23.950 -0.425 -8.186 1.00 94.56 275 SER A N 1
ATOM 2192 C CA . SER A 1 275 ? 24.497 0.056 -9.455 1.00 94.56 275 SER A CA 1
ATOM 2193 C C . SER A 1 275 ? 25.460 1.222 -9.199 1.00 94.56 275 SER A C 1
ATOM 2195 O O . SER A 1 275 ? 25.705 1.594 -8.046 1.00 94.56 275 SER A O 1
ATOM 2197 N N . ASP A 1 276 ? 25.992 1.817 -10.267 1.00 87.50 276 ASP A N 1
ATOM 2198 C CA . ASP A 1 276 ? 26.877 2.985 -10.181 1.00 87.50 276 ASP A CA 1
ATOM 2199 C C . ASP A 1 276 ? 26.191 4.180 -9.492 1.00 87.50 276 ASP A C 1
ATOM 2201 O O . ASP A 1 276 ? 26.812 4.875 -8.688 1.00 87.50 276 ASP A O 1
ATOM 2205 N N . ASN A 1 277 ? 24.897 4.394 -9.763 1.00 87.62 277 ASN A N 1
ATOM 2206 C CA . ASN A 1 277 ? 24.161 5.576 -9.296 1.00 87.62 277 ASN A CA 1
ATOM 2207 C C . ASN A 1 277 ? 23.082 5.268 -8.253 1.00 87.62 277 ASN A C 1
ATOM 2209 O O . ASN A 1 277 ? 22.558 6.184 -7.618 1.00 87.62 277 ASN A O 1
ATOM 2213 N N . ARG A 1 278 ? 22.710 3.995 -8.080 1.00 90.31 278 ARG A N 1
ATOM 2214 C CA . ARG A 1 278 ? 21.580 3.597 -7.238 1.00 90.31 278 ARG A CA 1
ATOM 2215 C C . ARG A 1 278 ? 21.958 2.483 -6.278 1.00 90.31 278 ARG A C 1
ATOM 2217 O O . ARG A 1 278 ? 22.673 1.544 -6.612 1.00 90.31 278 A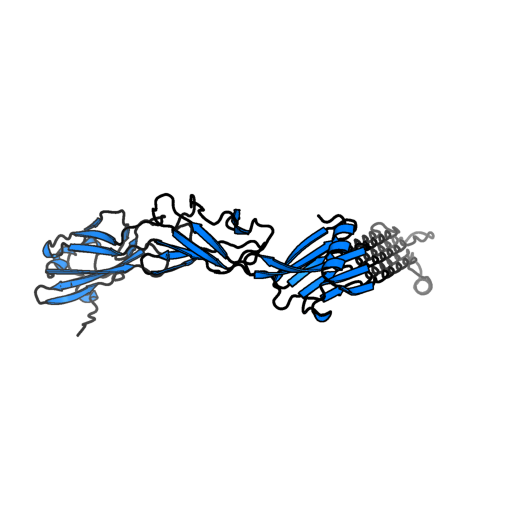RG A O 1
ATOM 2224 N N . ARG A 1 279 ? 21.424 2.574 -5.062 1.00 91.75 279 ARG A N 1
ATOM 2225 C CA . ARG A 1 279 ? 21.526 1.533 -4.038 1.00 91.75 279 ARG A CA 1
ATOM 2226 C C . ARG A 1 279 ? 20.158 1.319 -3.418 1.00 91.75 279 ARG A C 1
ATOM 2228 O O . ARG A 1 279 ? 19.467 2.282 -3.094 1.00 91.75 279 ARG A O 1
ATOM 2235 N N . LYS A 1 280 ? 19.780 0.061 -3.234 1.00 93.12 280 LYS A N 1
ATOM 2236 C CA . LYS A 1 280 ? 18.551 -0.328 -2.548 1.00 93.12 280 LYS A CA 1
ATOM 2237 C C . LYS A 1 280 ? 18.865 -1.439 -1.562 1.00 93.12 280 LYS A C 1
ATOM 2239 O O . LYS A 1 280 ? 19.475 -2.433 -1.929 1.00 93.12 280 LYS A O 1
ATOM 2244 N N . HIS A 1 281 ? 18.434 -1.259 -0.321 1.00 93.31 281 HIS A N 1
ATOM 2245 C CA . HIS A 1 281 ? 18.586 -2.228 0.759 1.00 93.31 281 HIS A CA 1
ATOM 2246 C C . HIS A 1 281 ? 17.225 -2.444 1.400 1.00 93.31 281 HIS A C 1
ATOM 2248 O O . HIS A 1 281 ? 16.535 -1.480 1.736 1.00 93.31 281 HIS A O 1
ATOM 2254 N N . THR A 1 282 ? 16.787 -3.696 1.476 1.00 93.94 282 THR A N 1
ATOM 2255 C CA . THR A 1 282 ? 15.464 -4.027 1.996 1.00 93.94 282 THR A CA 1
ATOM 2256 C C . THR A 1 282 ? 15.376 -5.479 2.457 1.00 93.94 282 THR A C 1
ATOM 2258 O O . THR A 1 282 ? 16.267 -6.288 2.196 1.00 93.94 282 THR A O 1
ATOM 2261 N N . PHE A 1 283 ? 14.266 -5.803 3.115 1.00 94.81 283 PHE A N 1
ATOM 2262 C CA . PHE A 1 283 ? 13.960 -7.128 3.631 1.00 94.81 283 PHE A CA 1
ATOM 2263 C C . PHE A 1 283 ? 12.608 -7.585 3.090 1.00 94.81 283 PHE A C 1
ATOM 2265 O O . PHE A 1 283 ? 11.639 -6.826 3.114 1.00 94.81 283 PHE A O 1
ATOM 2272 N N . ILE A 1 284 ? 12.535 -8.838 2.650 1.00 95.81 284 ILE A N 1
ATOM 2273 C CA . ILE A 1 284 ? 11.280 -9.507 2.296 1.00 95.81 284 ILE A CA 1
ATOM 2274 C C . ILE A 1 284 ? 11.089 -10.770 3.128 1.00 95.81 284 ILE A C 1
ATOM 2276 O O . ILE A 1 284 ? 12.034 -11.306 3.705 1.00 95.81 284 ILE A O 1
ATOM 2280 N N . SER A 1 285 ? 9.856 -11.259 3.193 1.00 95.00 285 SER A N 1
ATOM 2281 C CA . SER A 1 285 ? 9.553 -12.532 3.844 1.00 95.00 285 SER A CA 1
ATOM 2282 C C . SER A 1 285 ? 10.298 -13.688 3.171 1.00 95.00 285 SER A C 1
ATOM 2284 O O . SER A 1 285 ? 10.290 -13.811 1.946 1.00 95.00 285 SER A O 1
ATOM 2286 N N . ALA A 1 286 ? 10.886 -14.581 3.973 1.00 94.69 286 ALA A N 1
ATOM 2287 C CA . ALA A 1 286 ? 11.481 -15.821 3.471 1.00 94.69 286 ALA A CA 1
ATOM 2288 C C . ALA A 1 286 ? 10.436 -16.851 3.000 1.00 94.69 286 ALA A C 1
ATOM 2290 O O . ALA A 1 286 ? 10.785 -17.856 2.380 1.00 94.69 286 ALA A O 1
ATOM 2291 N N . ALA A 1 287 ? 9.148 -16.622 3.280 1.00 93.12 287 ALA A N 1
ATOM 2292 C CA . ALA A 1 287 ? 8.069 -17.478 2.812 1.00 93.12 287 ALA A CA 1
ATOM 2293 C C . ALA A 1 287 ? 7.740 -17.173 1.340 1.00 93.12 287 ALA A C 1
ATOM 2295 O O . ALA A 1 287 ? 7.038 -16.209 1.036 1.00 93.12 287 ALA A O 1
ATOM 2296 N N . ASN A 1 288 ? 8.218 -18.034 0.436 1.00 93.19 288 ASN A N 1
ATOM 2297 C CA . ASN A 1 288 ? 7.985 -17.947 -1.011 1.00 93.19 288 ASN A CA 1
ATOM 2298 C C . ASN A 1 288 ? 8.327 -16.559 -1.602 1.00 93.19 288 ASN A C 1
ATOM 2300 O O . ASN A 1 288 ? 7.426 -15.864 -2.089 1.00 93.19 288 ASN A O 1
ATOM 2304 N N . PRO A 1 289 ? 9.597 -16.125 -1.521 1.00 96.00 289 PRO A N 1
ATOM 2305 C CA . PRO A 1 289 ? 9.999 -14.813 -1.998 1.00 96.00 289 PRO A CA 1
ATOM 2306 C C . PRO A 1 289 ? 9.968 -14.744 -3.527 1.00 96.00 289 PRO A C 1
ATOM 2308 O O . PRO A 1 289 ? 10.293 -15.713 -4.221 1.00 96.00 289 PRO A O 1
ATOM 2311 N N . LYS A 1 290 ? 9.596 -13.570 -4.035 1.00 97.38 290 LYS A N 1
ATOM 2312 C CA . LYS A 1 290 ? 9.581 -13.212 -5.453 1.00 97.38 290 LYS A CA 1
ATOM 2313 C C . LYS A 1 290 ? 10.297 -11.884 -5.645 1.00 97.38 290 LYS A C 1
ATOM 2315 O O . LYS A 1 290 ? 9.887 -10.874 -5.074 1.00 97.38 290 LYS A O 1
ATOM 2320 N N . ILE A 1 291 ? 11.359 -11.888 -6.439 1.00 97.94 291 ILE A N 1
ATOM 2321 C CA . ILE A 1 291 ? 12.200 -10.716 -6.676 1.00 97.94 291 ILE A CA 1
ATOM 2322 C C . ILE A 1 291 ? 12.159 -10.392 -8.170 1.00 97.94 291 ILE A C 1
ATOM 2324 O O . ILE A 1 291 ? 12.679 -11.141 -8.992 1.00 97.94 291 ILE A O 1
ATOM 2328 N N . ASN A 1 292 ? 11.544 -9.267 -8.514 1.00 98.25 292 ASN A N 1
ATOM 2329 C CA . ASN A 1 292 ? 11.478 -8.754 -9.875 1.00 98.25 292 ASN A CA 1
ATOM 2330 C C . ASN A 1 292 ? 12.539 -7.665 -10.039 1.00 98.25 292 ASN A C 1
ATOM 2332 O O . ASN A 1 292 ? 12.560 -6.702 -9.271 1.00 98.25 292 ASN A O 1
ATOM 2336 N N . ILE A 1 293 ? 13.417 -7.822 -11.022 1.00 98.31 293 ILE A N 1
ATOM 2337 C CA . ILE A 1 293 ? 14.489 -6.886 -11.352 1.00 98.31 293 ILE A CA 1
ATOM 2338 C C . ILE A 1 293 ? 14.261 -6.414 -12.780 1.00 98.31 293 ILE A C 1
ATOM 2340 O O . ILE A 1 293 ? 14.323 -7.213 -13.714 1.00 98.31 293 ILE A O 1
ATOM 2344 N N . ASP A 1 294 ? 14.014 -5.122 -12.943 1.00 98.12 294 ASP A N 1
ATOM 2345 C CA . ASP A 1 294 ? 13.926 -4.499 -14.253 1.00 98.12 294 ASP A CA 1
ATOM 2346 C C . ASP A 1 294 ? 15.191 -3.695 -14.534 1.00 98.12 294 ASP A C 1
ATOM 2348 O O . ASP A 1 294 ? 15.528 -2.777 -13.797 1.00 98.12 294 ASP A O 1
ATOM 2352 N N . ALA A 1 295 ? 15.909 -4.063 -15.584 1.00 97.81 295 ALA A N 1
ATOM 2353 C CA . ALA A 1 295 ? 17.058 -3.349 -16.116 1.00 97.81 295 ALA A CA 1
ATOM 2354 C C . ALA A 1 295 ? 16.923 -3.201 -17.643 1.00 97.81 295 ALA A C 1
ATOM 2356 O O . ALA A 1 295 ? 17.930 -3.200 -18.359 1.00 97.81 295 ALA A O 1
ATOM 2357 N N . SER A 1 296 ? 15.691 -3.114 -18.165 1.00 98.25 296 SER A N 1
ATOM 2358 C CA . SER A 1 296 ? 15.457 -2.865 -19.589 1.00 98.25 296 SER A CA 1
ATOM 2359 C C . SER A 1 296 ? 15.761 -1.431 -19.986 1.00 98.25 296 SER A C 1
ATOM 2361 O O . SER A 1 296 ? 15.562 -0.500 -19.204 1.00 98.25 296 SER A O 1
ATOM 2363 N N . GLY A 1 297 ? 16.213 -1.241 -21.222 1.00 98.19 297 GLY A N 1
ATOM 2364 C CA . GLY A 1 297 ? 16.370 0.100 -21.773 1.00 98.19 297 GLY A CA 1
ATOM 2365 C C . GLY A 1 297 ? 15.019 0.772 -22.021 1.00 98.19 297 GLY A C 1
ATOM 2366 O O . GLY A 1 297 ? 14.034 0.104 -22.327 1.00 98.19 297 GLY A O 1
ATOM 2367 N N . GLY A 1 298 ? 14.975 2.098 -21.918 1.00 98.25 298 GLY A N 1
ATOM 2368 C CA . GLY A 1 298 ? 13.759 2.858 -22.183 1.00 98.25 298 GLY A CA 1
ATOM 2369 C C . GLY A 1 298 ? 13.385 2.835 -23.667 1.00 98.25 298 GLY A C 1
ATOM 2370 O O . GLY A 1 298 ? 14.277 2.833 -24.521 1.00 98.25 298 GLY A O 1
ATOM 2371 N N . PRO A 1 299 ? 12.094 2.822 -24.026 1.00 98.19 299 PRO A N 1
ATOM 2372 C CA . PRO A 1 299 ? 11.682 2.859 -25.424 1.00 98.19 299 PRO A CA 1
ATOM 2373 C C . PRO A 1 299 ? 11.972 4.227 -26.056 1.00 98.19 299 PRO A C 1
ATOM 2375 O O . PRO A 1 299 ? 11.927 5.261 -25.390 1.00 98.19 299 PRO A O 1
ATOM 2378 N N . GLY A 1 300 ? 12.254 4.244 -27.355 1.00 98.25 300 GLY A N 1
ATOM 2379 C CA . GLY A 1 300 ? 12.422 5.463 -28.136 1.00 98.25 300 GLY A CA 1
ATOM 2380 C C . GLY A 1 300 ? 11.097 6.177 -28.404 1.00 98.25 300 GLY A C 1
ATOM 2381 O O . GLY A 1 300 ? 10.058 5.554 -28.632 1.00 98.25 300 GLY A O 1
ATOM 2382 N N . GLY A 1 301 ? 11.132 7.506 -28.413 1.00 98.19 301 GLY A N 1
ATOM 2383 C CA . GLY A 1 301 ? 9.988 8.341 -28.749 1.00 98.19 301 GLY A CA 1
ATOM 2384 C C . GLY A 1 301 ? 9.618 8.234 -30.225 1.00 98.19 301 GLY A C 1
ATOM 2385 O O . GLY A 1 301 ? 10.479 8.114 -31.094 1.00 98.19 301 GLY A O 1
ATOM 2386 N N . SER A 1 302 ? 8.329 8.301 -30.542 1.00 98.19 302 SER A N 1
ATOM 2387 C CA . SER A 1 302 ? 7.885 8.310 -31.943 1.00 98.19 302 SER A CA 1
ATOM 2388 C C . SER A 1 302 ? 8.181 9.653 -32.614 1.00 98.19 302 SER A C 1
ATOM 2390 O O . SER A 1 302 ? 8.094 10.693 -31.966 1.00 98.19 302 SER A O 1
ATOM 2392 N N . GLY A 1 303 ? 8.514 9.641 -33.903 1.00 97.81 303 GLY A N 1
ATOM 2393 C CA . GLY A 1 303 ? 8.670 10.857 -34.699 1.00 97.81 303 GLY A CA 1
ATOM 2394 C C . GLY A 1 303 ? 7.329 11.541 -34.969 1.00 97.81 303 GLY A C 1
ATOM 2395 O O . GLY A 1 303 ? 6.309 10.877 -35.155 1.00 97.81 303 GLY A O 1
ATOM 2396 N N . GLY A 1 304 ? 7.321 12.872 -35.003 1.00 97.75 304 GLY A N 1
ATOM 2397 C CA . GLY A 1 304 ? 6.135 13.652 -35.341 1.00 97.75 304 GLY A CA 1
ATOM 2398 C C . GLY A 1 304 ? 5.794 13.555 -36.826 1.00 97.75 304 GLY A C 1
ATOM 2399 O O . GLY A 1 304 ? 6.673 13.449 -37.674 1.00 97.75 304 GLY A O 1
ATOM 2400 N N . ASN A 1 305 ? 4.518 13.624 -37.184 1.00 97.75 305 ASN A N 1
ATOM 2401 C CA . ASN A 1 305 ? 4.106 13.647 -38.588 1.00 97.75 305 ASN A CA 1
ATOM 2402 C C . ASN A 1 305 ? 4.464 14.988 -39.243 1.00 97.75 305 ASN A C 1
ATOM 2404 O O . ASN A 1 305 ? 4.401 16.032 -38.596 1.00 97.75 305 ASN A O 1
ATOM 2408 N N . GLY A 1 306 ? 4.789 14.976 -40.532 1.00 96.44 306 GLY A N 1
ATOM 2409 C CA . GLY A 1 306 ? 4.907 16.193 -41.325 1.00 96.44 306 GLY A CA 1
ATOM 2410 C C . GLY A 1 306 ? 3.543 16.848 -41.550 1.00 96.44 306 GLY A C 1
ATOM 2411 O O . GLY A 1 306 ? 2.532 16.165 -41.704 1.00 96.44 306 GLY A O 1
ATOM 2412 N N . GLY A 1 307 ? 3.510 18.178 -41.567 1.00 96.19 307 GLY A N 1
ATOM 2413 C CA . GLY A 1 307 ? 2.305 18.945 -41.868 1.00 96.19 307 GLY A CA 1
ATOM 2414 C C . GLY A 1 307 ? 1.983 18.932 -43.360 1.00 96.19 307 GLY A C 1
ATOM 2415 O O . GLY A 1 307 ? 2.869 18.818 -44.202 1.00 96.19 307 GLY A O 1
ATOM 2416 N N . ASN A 1 308 ? 0.720 19.091 -43.720 1.00 95.25 308 ASN A N 1
ATOM 2417 C CA . ASN A 1 308 ? 0.301 19.164 -45.117 1.00 95.25 308 ASN A CA 1
ATOM 2418 C C . ASN A 1 308 ? 0.602 20.543 -45.715 1.00 95.25 308 ASN A C 1
ATOM 2420 O O . ASN A 1 308 ? 0.483 21.564 -45.035 1.00 95.25 308 ASN A O 1
ATOM 2424 N N . GLY A 1 309 ? 0.954 20.582 -46.998 1.00 92.50 309 GLY A N 1
ATOM 2425 C CA . GLY A 1 309 ? 1.047 21.821 -47.764 1.00 92.50 309 GLY A CA 1
ATOM 2426 C C . GLY A 1 309 ? -0.334 22.394 -48.080 1.00 92.50 309 GLY A C 1
ATOM 2427 O O . GLY A 1 309 ? -1.273 21.656 -48.372 1.00 92.50 309 GLY A O 1
ATOM 2428 N N . ALA A 1 310 ? -0.460 23.717 -48.044 1.00 91.69 310 ALA A N 1
ATOM 2429 C CA . ALA A 1 310 ? -1.671 24.418 -48.443 1.00 91.69 310 ALA A CA 1
ATOM 2430 C C . ALA A 1 310 ? -1.835 24.428 -49.964 1.00 91.69 310 ALA A C 1
ATOM 2432 O O . ALA A 1 310 ? -0.865 24.494 -50.716 1.00 91.69 310 ALA A O 1
ATOM 2433 N N . ASN A 1 311 ? -3.072 24.438 -50.440 1.00 87.62 311 ASN A N 1
ATOM 2434 C CA . ASN A 1 311 ? -3.347 24.566 -51.868 1.00 87.62 311 ASN A CA 1
ATOM 2435 C C . ASN A 1 311 ? -2.931 25.950 -52.394 1.00 87.62 311 ASN A C 1
ATOM 2437 O O . ASN A 1 311 ? -2.875 26.925 -51.645 1.00 87.62 311 ASN A O 1
ATOM 2441 N N . ALA A 1 312 ? -2.647 26.049 -53.689 1.00 84.75 312 ALA A N 1
ATOM 2442 C CA . ALA A 1 312 ? -2.447 27.331 -54.351 1.00 84.75 312 ALA A CA 1
ATOM 2443 C C . ALA A 1 312 ? -3.751 28.138 -54.393 1.00 84.75 312 ALA A C 1
ATOM 2445 O O . ALA A 1 312 ? -4.849 27.575 -54.491 1.00 84.75 312 ALA A O 1
ATOM 2446 N N . GLN A 1 313 ? -3.625 29.464 -54.384 1.00 82.56 313 GLN A N 1
ATOM 2447 C CA . GLN A 1 313 ? -4.752 30.352 -54.644 1.00 82.56 313 GLN A CA 1
ATOM 2448 C C . GLN A 1 313 ? -5.178 30.183 -56.103 1.00 82.56 313 GLN A C 1
ATOM 2450 O O . GLN A 1 313 ? -4.344 30.286 -56.996 1.00 82.56 313 GLN A O 1
ATOM 2455 N N . GLN A 1 314 ? -6.461 29.906 -56.337 1.00 74.19 314 GLN A N 1
ATOM 2456 C CA . GLN A 1 314 ? -6.985 29.760 -57.695 1.00 74.19 314 GLN A CA 1
ATOM 2457 C C . GLN A 1 314 ? -7.186 31.148 -58.307 1.00 74.19 314 GLN A C 1
ATOM 2459 O O . GLN A 1 314 ? -7.855 31.992 -57.702 1.00 74.19 314 GLN A O 1
ATOM 2464 N N . THR A 1 315 ? -6.624 31.391 -59.490 1.00 66.00 315 THR A N 1
ATOM 2465 C CA . THR A 1 315 ? -6.802 32.657 -60.209 1.00 66.00 315 THR A CA 1
ATOM 2466 C C . THR A 1 315 ? -7.287 32.419 -61.636 1.00 66.00 315 THR A C 1
ATOM 2468 O O . THR A 1 315 ? -6.806 31.546 -62.349 1.00 66.00 315 THR A O 1
ATOM 2471 N N . GLU A 1 316 ? -8.252 33.221 -62.089 1.00 60.53 316 GLU A N 1
ATOM 2472 C CA . GLU A 1 316 ? -8.811 33.095 -63.446 1.00 60.53 316 GLU A CA 1
ATOM 2473 C C . GLU A 1 316 ? -7.953 33.788 -64.525 1.00 60.53 316 GLU A C 1
ATOM 2475 O O . GLU A 1 316 ? -8.301 33.746 -65.705 1.00 60.53 316 GLU A O 1
ATOM 2480 N N . LYS A 1 317 ? -6.858 34.471 -64.147 1.00 56.28 317 LYS A N 1
ATOM 2481 C CA . LYS A 1 317 ? -6.266 35.546 -64.969 1.00 56.28 317 LYS A CA 1
ATOM 2482 C C . LYS A 1 317 ? -4.771 35.483 -65.307 1.00 56.28 317 LYS A C 1
ATOM 2484 O O . LYS A 1 317 ? -4.299 36.448 -65.901 1.00 56.28 317 LYS A O 1
ATOM 2489 N N . ALA A 1 318 ? -4.014 34.421 -65.038 1.00 52.41 318 ALA A N 1
ATOM 2490 C CA . ALA A 1 318 ? -2.576 34.446 -65.348 1.00 52.41 318 ALA A CA 1
ATOM 2491 C C . ALA A 1 318 ? -2.049 33.197 -66.066 1.00 52.41 318 ALA A C 1
ATOM 2493 O O . ALA A 1 318 ? -2.405 32.069 -65.741 1.00 52.41 318 ALA A O 1
ATOM 2494 N N . TYR A 1 319 ? -1.139 33.437 -67.020 1.00 51.03 319 TYR A N 1
ATOM 2495 C CA . TYR A 1 319 ? -0.214 32.443 -67.580 1.00 51.03 319 TYR A CA 1
ATOM 2496 C C . TYR A 1 319 ? 0.790 31.925 -66.521 1.00 51.03 319 TYR A C 1
ATOM 2498 O O . TYR A 1 319 ? 1.381 30.862 -66.714 1.00 51.03 319 TYR A O 1
ATOM 2506 N N . ASP A 1 320 ? 0.936 32.629 -65.390 1.00 54.75 320 ASP A N 1
ATOM 2507 C CA . ASP A 1 320 ? 1.804 32.254 -64.270 1.00 54.75 320 ASP A CA 1
ATOM 2508 C C . ASP A 1 320 ? 1.043 31.394 -63.253 1.00 54.75 320 ASP A C 1
ATOM 2510 O O . ASP A 1 320 ? 0.320 31.884 -62.386 1.00 54.75 320 ASP A O 1
ATOM 2514 N N . ARG A 1 321 ? 1.201 30.075 -63.382 1.00 66.56 321 ARG A N 1
ATOM 2515 C CA . ARG A 1 321 ? 0.568 29.078 -62.511 1.00 66.56 321 ARG A CA 1
ATOM 2516 C C . ARG A 1 321 ? 1.154 29.132 -61.099 1.00 66.56 321 ARG A C 1
ATOM 2518 O O . ARG A 1 321 ? 2.349 28.899 -60.908 1.00 66.56 321 ARG A O 1
ATOM 2525 N N . LEU A 1 322 ? 0.306 29.346 -60.093 1.00 70.69 322 LEU A N 1
ATOM 2526 C CA . LEU A 1 322 ? 0.710 29.241 -58.690 1.00 70.69 322 LEU A CA 1
ATOM 2527 C C . LEU A 1 322 ? 0.782 27.769 -58.263 1.00 70.69 322 LEU A C 1
ATOM 2529 O O . LEU A 1 322 ? -0.126 26.978 -58.508 1.00 70.69 322 LEU A O 1
ATOM 2533 N N . SER A 1 323 ? 1.877 27.384 -57.612 1.00 78.38 323 SER A N 1
ATOM 2534 C CA . SER A 1 323 ? 2.057 26.019 -57.098 1.00 78.38 323 SER A CA 1
ATOM 2535 C C . SER A 1 323 ? 1.506 25.889 -55.682 1.00 78.38 323 SER A C 1
ATOM 2537 O O . SER A 1 323 ? 1.594 26.839 -54.909 1.00 78.38 323 SER A O 1
ATOM 2539 N N . GLY A 1 324 ? 0.971 24.726 -55.309 1.00 83.06 324 GLY A N 1
ATOM 2540 C CA . GLY A 1 324 ? 0.622 24.432 -53.917 1.00 83.06 324 GLY A CA 1
ATOM 2541 C C . GLY A 1 324 ? 1.857 24.442 -53.009 1.00 83.06 324 GLY A C 1
ATOM 2542 O O . GLY A 1 324 ? 2.995 24.539 -53.466 1.00 83.06 324 GLY A O 1
ATOM 2543 N N . GLY A 1 325 ? 1.668 24.347 -51.702 1.00 87.31 325 GLY A N 1
ATOM 2544 C CA . GLY A 1 325 ? 2.734 24.103 -50.737 1.00 87.31 325 GLY A CA 1
ATOM 2545 C C . GLY A 1 325 ? 3.202 22.655 -50.792 1.00 87.31 325 GLY A C 1
ATOM 2546 O O . GLY A 1 325 ? 2.422 21.764 -51.114 1.00 87.31 325 GLY A O 1
ATOM 2547 N N . SER A 1 326 ? 4.469 22.386 -50.489 1.00 89.62 326 SER A N 1
ATOM 2548 C CA . SER A 1 326 ? 4.926 20.997 -50.344 1.00 89.62 326 SER A CA 1
ATOM 2549 C C . SER A 1 326 ? 4.433 20.412 -49.023 1.00 89.62 326 SER A C 1
ATOM 2551 O O . SER A 1 326 ? 4.238 21.145 -48.052 1.00 89.62 326 SER A O 1
ATOM 2553 N N . GLY A 1 327 ? 4.272 19.092 -48.970 1.00 92.00 327 GLY A N 1
ATOM 2554 C CA . GLY A 1 327 ? 4.077 18.400 -47.702 1.00 92.00 327 GLY A CA 1
ATOM 2555 C C . GLY A 1 327 ? 5.360 18.400 -46.871 1.00 92.00 327 GLY A C 1
ATOM 2556 O O . GLY A 1 327 ? 6.465 18.326 -47.413 1.00 92.00 327 GLY A O 1
ATOM 2557 N N . GLY A 1 328 ? 5.219 18.490 -45.556 1.00 94.50 328 GLY A N 1
ATOM 2558 C CA . GLY A 1 328 ? 6.312 18.375 -44.606 1.00 94.50 328 GLY A CA 1
ATOM 2559 C C . GLY A 1 328 ? 6.812 16.937 -44.500 1.00 94.50 328 GLY A C 1
ATOM 2560 O O . GLY A 1 328 ? 6.050 15.978 -44.585 1.00 94.50 328 GLY A O 1
ATOM 2561 N N . VAL A 1 329 ? 8.113 16.775 -44.302 1.00 95.56 329 VAL A N 1
ATOM 2562 C CA . VAL A 1 329 ? 8.745 15.490 -43.962 1.00 95.56 329 VAL A CA 1
ATOM 2563 C C . VAL A 1 329 ? 8.344 15.068 -42.544 1.00 95.56 329 VAL A C 1
ATOM 2565 O O . VAL A 1 329 ? 8.293 15.906 -41.642 1.00 95.56 329 VAL A O 1
ATOM 2568 N N . GLY A 1 330 ? 8.059 13.781 -42.357 1.00 96.38 330 GLY A N 1
ATOM 2569 C CA . GLY A 1 330 ? 7.839 13.185 -41.042 1.00 96.38 330 GLY A CA 1
ATOM 2570 C C . GLY A 1 330 ? 9.142 13.016 -40.261 1.00 96.38 330 GLY A C 1
ATOM 2571 O O . GLY A 1 330 ? 10.191 12.706 -40.826 1.00 96.38 330 GLY A O 1
ATOM 2572 N N . GLY A 1 331 ? 9.076 13.226 -38.953 1.00 97.38 331 GLY A N 1
ATOM 2573 C CA . GLY A 1 331 ? 10.194 13.087 -38.034 1.00 97.38 331 GLY A CA 1
ATOM 2574 C C . GLY A 1 331 ? 10.658 11.639 -37.888 1.00 97.38 331 GLY A C 1
ATOM 2575 O O . GLY A 1 331 ? 9.889 10.688 -38.028 1.00 97.38 331 GLY A O 1
ATOM 2576 N N . TYR A 1 332 ? 11.938 11.466 -37.582 1.00 97.81 332 TYR A N 1
ATOM 2577 C CA . TYR A 1 332 ? 12.521 10.161 -37.277 1.00 97.81 332 TYR A CA 1
ATOM 2578 C C . TYR A 1 332 ? 12.049 9.652 -35.913 1.00 97.81 332 TYR A C 1
ATOM 2580 O O . TYR A 1 332 ? 11.893 10.442 -34.984 1.00 97.81 332 TYR A O 1
ATOM 2588 N N . GLY A 1 333 ? 11.856 8.342 -35.778 1.00 97.81 333 GLY A N 1
ATOM 2589 C CA . GLY A 1 333 ? 11.692 7.711 -34.472 1.00 97.81 333 GLY A CA 1
ATOM 2590 C C . GLY A 1 333 ? 13.010 7.713 -33.698 1.00 97.81 333 GLY A C 1
ATOM 2591 O O . GLY A 1 333 ? 14.077 7.492 -34.275 1.00 97.81 333 GLY A O 1
ATOM 2592 N N . GLY A 1 334 ? 12.945 7.961 -32.393 1.00 98.19 334 GLY A N 1
ATOM 2593 C CA . GLY A 1 334 ? 14.091 7.854 -31.498 1.00 98.19 334 GLY A CA 1
ATOM 2594 C C . GLY A 1 334 ? 14.517 6.399 -31.316 1.00 98.19 334 GLY A C 1
ATOM 2595 O O . GLY A 1 334 ? 13.691 5.490 -31.336 1.00 98.19 334 GLY A O 1
ATOM 2596 N N . ASN A 1 335 ? 15.807 6.144 -31.131 1.00 98.44 335 ASN A N 1
ATOM 2597 C CA . ASN A 1 335 ? 16.303 4.803 -30.823 1.00 98.44 335 ASN A CA 1
ATOM 2598 C C . ASN A 1 335 ? 15.904 4.393 -29.400 1.00 98.44 335 ASN A C 1
ATOM 2600 O O . ASN A 1 335 ? 15.815 5.240 -28.512 1.00 98.44 335 ASN A O 1
ATOM 2604 N N . GLY A 1 336 ? 15.715 3.099 -29.173 1.00 98.31 336 GLY A N 1
ATOM 2605 C CA . GLY A 1 336 ? 15.552 2.560 -27.830 1.00 98.31 336 GLY A CA 1
ATOM 2606 C C . GLY A 1 336 ? 16.871 2.533 -27.055 1.00 98.31 336 GLY A C 1
ATOM 2607 O O . GLY A 1 336 ? 17.959 2.424 -27.629 1.00 98.31 336 GLY A O 1
ATOM 2608 N N . GLY A 1 337 ? 16.771 2.642 -25.734 1.00 98.38 337 GLY A N 1
ATOM 2609 C CA . GLY A 1 337 ? 17.898 2.578 -24.815 1.00 98.38 337 GLY A CA 1
ATOM 2610 C C . GLY A 1 337 ? 18.472 1.167 -24.704 1.00 98.38 337 GLY A C 1
ATOM 2611 O O . GLY A 1 337 ? 17.772 0.170 -24.875 1.00 98.38 337 GLY A O 1
ATOM 2612 N N . ASN A 1 338 ? 19.759 1.060 -24.384 1.00 98.38 338 ASN A N 1
ATOM 2613 C CA . ASN A 1 338 ? 20.371 -0.238 -24.094 1.00 98.38 338 ASN A CA 1
ATOM 2614 C C . ASN A 1 338 ? 19.954 -0.729 -22.703 1.00 98.38 338 ASN A C 1
ATOM 2616 O O . ASN A 1 338 ? 19.861 0.066 -21.765 1.00 98.38 338 ASN A O 1
ATOM 2620 N N . ALA A 1 339 ? 19.761 -2.036 -22.568 1.00 97.81 339 ALA A N 1
ATOM 2621 C CA . ALA A 1 339 ? 19.568 -2.672 -21.274 1.00 97.81 339 ALA A CA 1
ATOM 2622 C C . ALA A 1 339 ? 20.865 -2.796 -20.471 1.00 97.81 339 ALA A C 1
ATOM 2624 O O . ALA A 1 339 ? 21.978 -2.753 -21.004 1.00 97.81 339 ALA A O 1
ATOM 2625 N N . GLY A 1 340 ? 20.682 -2.987 -19.170 1.00 96.88 340 GLY A N 1
ATOM 2626 C CA . GLY A 1 340 ? 21.731 -3.245 -18.202 1.00 96.88 340 GLY A CA 1
ATOM 2627 C C . GLY A 1 340 ? 22.106 -4.717 -18.125 1.00 96.88 340 GLY A C 1
ATOM 2628 O O . GLY A 1 340 ? 21.372 -5.606 -18.555 1.00 96.88 340 GLY A O 1
ATOM 2629 N N . THR A 1 341 ? 23.258 -4.984 -17.521 1.00 97.75 341 THR A N 1
ATOM 2630 C CA . THR A 1 341 ? 23.643 -6.337 -17.106 1.00 97.75 341 THR A CA 1
ATOM 2631 C C . THR A 1 341 ? 23.301 -6.548 -15.638 1.00 97.75 341 THR A C 1
ATOM 2633 O O . THR A 1 341 ? 23.471 -5.641 -14.823 1.00 97.75 341 THR A O 1
ATOM 2636 N N . VAL A 1 342 ? 22.818 -7.742 -15.293 1.00 98.38 342 VAL A N 1
ATOM 2637 C CA . VAL A 1 342 ? 22.387 -8.069 -13.928 1.00 98.38 342 VAL A CA 1
ATOM 2638 C C . VAL A 1 342 ? 23.167 -9.276 -13.416 1.00 98.38 342 VAL A C 1
ATOM 2640 O O . VAL A 1 342 ? 23.115 -10.356 -13.999 1.00 98.38 342 VAL A O 1
ATOM 2643 N N . LEU A 1 343 ? 23.872 -9.118 -12.298 1.00 97.81 343 LEU A N 1
ATOM 2644 C CA . LEU A 1 343 ? 24.523 -10.209 -11.577 1.00 97.81 343 LEU A CA 1
ATOM 2645 C C . LEU A 1 343 ? 23.799 -10.447 -10.255 1.00 97.81 343 LEU A C 1
ATOM 2647 O O . LEU A 1 343 ? 23.788 -9.580 -9.387 1.00 97.81 343 LEU A O 1
ATOM 2651 N N . ILE A 1 344 ? 23.240 -11.638 -10.077 1.00 98.06 344 ILE A N 1
ATOM 2652 C CA . ILE A 1 344 ? 22.527 -12.022 -8.860 1.00 98.06 344 ILE A CA 1
ATOM 2653 C C . ILE A 1 344 ? 23.396 -13.014 -8.099 1.00 98.06 344 ILE A C 1
ATOM 2655 O O . ILE A 1 344 ? 23.711 -14.098 -8.593 1.00 98.06 344 ILE A O 1
ATOM 2659 N N . LEU A 1 345 ? 23.809 -12.622 -6.899 1.00 97.44 345 LEU A N 1
ATOM 2660 C CA . LEU A 1 345 ? 24.612 -13.415 -5.983 1.00 97.44 345 LEU A CA 1
ATOM 2661 C C . LEU A 1 345 ? 23.719 -13.876 -4.835 1.00 97.44 345 LEU A C 1
ATOM 2663 O O . LEU A 1 345 ? 23.223 -13.065 -4.054 1.00 97.44 345 LEU A O 1
ATOM 2667 N N . ILE A 1 346 ? 23.509 -15.184 -4.757 1.00 97.00 346 ILE A N 1
ATOM 2668 C CA . ILE A 1 346 ? 22.591 -15.808 -3.808 1.00 97.00 346 ILE A CA 1
ATOM 2669 C C . ILE A 1 346 ? 23.417 -16.621 -2.824 1.00 97.00 346 ILE A C 1
ATOM 2671 O O . ILE A 1 346 ? 24.250 -17.431 -3.235 1.00 97.00 346 ILE A O 1
ATOM 2675 N N . ASP A 1 347 ? 23.176 -16.425 -1.533 1.00 95.25 347 ASP A N 1
ATOM 2676 C CA . ASP A 1 347 ? 23.726 -17.299 -0.503 1.00 95.25 347 ASP A CA 1
ATOM 2677 C C . ASP A 1 347 ? 23.258 -18.744 -0.742 1.00 95.25 347 ASP A C 1
ATOM 2679 O O . ASP A 1 347 ? 22.059 -19.023 -0.770 1.00 95.25 347 ASP A O 1
ATOM 2683 N N . SER A 1 348 ? 24.197 -19.677 -0.895 1.00 93.06 348 SER A N 1
ATOM 2684 C CA . SER A 1 348 ? 23.914 -21.089 -1.162 1.00 93.06 348 SER A CA 1
ATOM 2685 C C . SER A 1 348 ? 23.156 -21.794 -0.033 1.00 93.06 348 SER A C 1
ATOM 2687 O O . SER A 1 348 ? 22.621 -22.879 -0.247 1.00 93.06 348 SER A O 1
ATOM 2689 N N . ASN A 1 349 ? 23.099 -21.203 1.163 1.00 89.69 349 ASN A N 1
ATOM 2690 C CA . ASN A 1 349 ? 22.300 -21.712 2.278 1.00 89.69 349 ASN A CA 1
ATOM 2691 C C . ASN A 1 349 ? 20.801 -21.404 2.129 1.00 89.69 349 ASN A C 1
ATOM 2693 O O . ASN A 1 349 ? 19.969 -22.007 2.814 1.00 89.69 349 ASN A O 1
ATOM 2697 N N . LEU A 1 350 ? 20.432 -20.479 1.240 1.00 91.00 350 LEU A N 1
ATOM 2698 C CA . LEU A 1 350 ? 19.039 -20.194 0.932 1.00 91.00 350 LEU A CA 1
ATOM 2699 C C . LEU A 1 350 ? 18.457 -21.260 0.001 1.00 91.00 350 LEU A C 1
ATOM 2701 O O . LEU A 1 350 ? 19.046 -21.629 -1.010 1.00 91.00 350 LEU A O 1
ATOM 2705 N N . ARG A 1 351 ? 17.224 -21.694 0.282 1.00 87.75 351 ARG A N 1
ATOM 2706 C CA . ARG A 1 351 ? 16.453 -22.588 -0.601 1.00 87.75 351 ARG A CA 1
ATOM 2707 C C . ARG A 1 351 ? 15.757 -21.816 -1.727 1.00 87.75 351 ARG A C 1
ATOM 2709 O O . ARG A 1 351 ? 14.564 -21.999 -1.955 1.00 87.75 351 ARG A O 1
ATOM 2716 N N . LEU A 1 352 ? 16.486 -20.914 -2.379 1.00 92.00 352 LEU A N 1
ATOM 2717 C CA . LEU A 1 352 ? 15.999 -20.178 -3.543 1.00 92.00 352 LEU A CA 1
ATOM 2718 C C . LEU A 1 352 ? 16.448 -20.855 -4.827 1.00 92.00 352 LEU A C 1
ATOM 2720 O O . LEU A 1 352 ? 17.497 -21.486 -4.891 1.00 92.00 352 LEU A O 1
ATOM 2724 N N . THR A 1 353 ? 15.639 -20.690 -5.860 1.00 91.44 353 THR A N 1
ATOM 2725 C CA . THR A 1 353 ? 15.942 -21.117 -7.224 1.00 91.44 353 THR A CA 1
ATOM 2726 C C . THR A 1 353 ? 15.780 -19.925 -8.156 1.00 91.44 353 THR A C 1
ATOM 2728 O O . THR A 1 353 ? 15.214 -18.903 -7.771 1.00 91.44 353 THR A O 1
ATOM 2731 N N . GLU A 1 354 ? 16.215 -20.057 -9.405 1.00 90.31 354 GLU A N 1
ATOM 2732 C CA . GLU A 1 354 ? 16.011 -19.014 -10.417 1.00 90.31 354 GLU A CA 1
ATOM 2733 C C . GLU A 1 354 ? 14.525 -18.664 -10.614 1.00 90.31 354 GLU A C 1
ATOM 2735 O O . GLU A 1 354 ? 14.205 -17.519 -10.901 1.00 90.31 354 GLU A O 1
ATOM 2740 N N . SER A 1 355 ? 13.598 -19.597 -10.347 1.00 93.69 355 SER A N 1
ATOM 2741 C CA . SER A 1 355 ? 12.145 -19.352 -10.431 1.00 93.69 355 SER A CA 1
ATOM 2742 C C . SER A 1 355 ? 11.612 -18.327 -9.420 1.00 93.69 355 SER A C 1
ATOM 2744 O O . SER A 1 355 ? 10.501 -17.820 -9.575 1.00 93.69 355 SER A O 1
ATOM 2746 N N . ASN A 1 356 ? 12.399 -17.994 -8.392 1.00 96.62 356 ASN A N 1
ATOM 2747 C CA . ASN A 1 356 ? 12.085 -16.923 -7.449 1.00 96.62 356 ASN A CA 1
ATOM 2748 C C . ASN A 1 356 ? 12.381 -15.529 -8.023 1.00 96.62 356 ASN A C 1
ATOM 2750 O O . ASN A 1 356 ? 12.036 -14.530 -7.388 1.00 96.62 356 ASN A O 1
ATOM 2754 N N . PHE A 1 357 ? 13.011 -15.452 -9.197 1.00 97.50 357 PHE A N 1
ATOM 2755 C CA . PHE A 1 357 ? 13.460 -14.215 -9.809 1.00 97.50 357 PHE A CA 1
ATOM 2756 C C . PHE A 1 357 ? 12.817 -14.010 -11.177 1.00 97.50 357 PHE A C 1
ATOM 2758 O O . PHE A 1 357 ? 12.764 -14.913 -12.008 1.00 97.50 357 PHE A O 1
ATOM 2765 N N . PHE A 1 358 ? 12.380 -12.783 -11.427 1.00 97.88 358 PHE A N 1
ATOM 2766 C CA . PHE A 1 358 ? 12.053 -12.307 -12.763 1.00 97.88 358 PHE A CA 1
ATOM 2767 C C . PHE A 1 358 ? 13.046 -11.209 -13.118 1.00 97.88 358 PHE A C 1
ATOM 2769 O O . PHE A 1 358 ? 13.182 -10.247 -12.365 1.00 97.88 358 PHE A O 1
ATOM 2776 N N . VAL A 1 359 ? 13.759 -11.357 -14.232 1.00 97.94 359 VAL A N 1
ATOM 2777 C CA . VAL A 1 359 ? 14.795 -10.404 -14.640 1.00 97.94 359 VAL A CA 1
ATOM 2778 C C . VAL A 1 359 ? 14.517 -9.944 -16.064 1.00 97.94 359 VAL A C 1
ATOM 2780 O O . VAL A 1 359 ? 14.516 -10.757 -16.985 1.00 97.94 359 VAL A O 1
ATOM 2783 N N . ASN A 1 360 ? 14.279 -8.646 -16.238 1.00 97.94 360 ASN A N 1
ATOM 2784 C CA . ASN A 1 360 ? 14.097 -8.023 -17.544 1.00 97.94 360 ASN A CA 1
ATOM 2785 C C . ASN A 1 360 ? 15.369 -7.265 -17.936 1.00 97.94 360 ASN A C 1
ATOM 2787 O O . ASN A 1 360 ? 15.725 -6.272 -17.309 1.00 97.94 360 ASN A O 1
ATOM 2791 N N . THR A 1 361 ? 16.057 -7.730 -18.976 1.00 97.69 361 THR A N 1
ATOM 2792 C CA . THR A 1 361 ? 17.249 -7.078 -19.547 1.00 97.69 361 THR A CA 1
ATOM 2793 C C . THR A 1 361 ? 17.085 -6.853 -21.048 1.00 97.69 361 THR A C 1
ATOM 2795 O O . THR A 1 361 ? 18.053 -6.934 -21.804 1.00 97.69 361 THR A O 1
ATOM 2798 N N . ASN A 1 362 ? 15.857 -6.606 -21.504 1.00 98.06 362 ASN A N 1
ATOM 2799 C CA . ASN A 1 362 ? 15.581 -6.340 -22.913 1.00 98.06 362 ASN A CA 1
ATOM 2800 C C . ASN A 1 362 ? 15.968 -4.907 -23.284 1.00 98.06 362 ASN A C 1
ATOM 2802 O O . ASN A 1 362 ? 15.694 -3.964 -22.540 1.00 98.06 362 ASN A O 1
ATOM 2806 N N . GLY A 1 363 ? 16.603 -4.730 -24.442 1.00 97.62 363 GLY A N 1
ATOM 2807 C CA . GLY A 1 363 ? 16.799 -3.394 -25.001 1.00 97.62 363 GLY A CA 1
ATOM 2808 C C . GLY A 1 363 ? 15.455 -2.709 -25.254 1.00 97.62 363 GLY A C 1
ATOM 2809 O O . GLY A 1 363 ? 14.472 -3.377 -25.569 1.00 97.62 363 GLY A O 1
ATOM 2810 N N . GLY A 1 364 ? 15.412 -1.387 -25.109 1.00 97.75 364 GLY A N 1
ATOM 2811 C CA . GLY A 1 364 ? 14.202 -0.618 -25.373 1.00 97.75 364 GLY A CA 1
ATOM 2812 C C . GLY A 1 364 ? 13.824 -0.675 -26.848 1.00 97.75 364 GLY A C 1
ATOM 2813 O O . GLY A 1 364 ? 14.695 -0.702 -27.722 1.00 97.75 364 GLY A O 1
ATOM 2814 N N . ASP A 1 365 ? 12.530 -0.664 -27.138 1.00 98.00 365 ASP A N 1
ATOM 2815 C CA . ASP A 1 365 ? 12.047 -0.641 -28.516 1.00 98.00 365 ASP A CA 1
ATOM 2816 C C . ASP A 1 365 ? 12.387 0.684 -29.209 1.00 98.00 365 ASP A C 1
ATOM 2818 O O . ASP A 1 365 ? 12.414 1.746 -28.586 1.00 98.00 365 ASP A O 1
ATOM 2822 N N . GLY A 1 366 ? 12.649 0.632 -30.515 1.00 97.38 366 GLY A N 1
ATOM 2823 C CA . GLY A 1 366 ? 12.792 1.835 -31.331 1.00 97.38 366 GLY A CA 1
ATOM 2824 C C . GLY A 1 366 ? 11.449 2.537 -31.542 1.00 97.38 366 GLY A C 1
ATOM 2825 O O . GLY A 1 366 ? 10.423 1.895 -31.755 1.00 97.38 366 GLY A O 1
ATOM 2826 N N . GLY A 1 367 ? 11.457 3.867 -31.519 1.00 97.62 367 GLY A N 1
ATOM 2827 C CA . GLY A 1 367 ? 10.282 4.688 -31.772 1.00 97.62 367 GLY A CA 1
ATOM 2828 C C . GLY A 1 367 ? 9.792 4.579 -33.215 1.00 97.62 367 GLY A C 1
ATOM 2829 O O . GLY A 1 367 ? 10.570 4.372 -34.151 1.00 97.62 367 GLY A O 1
ATOM 2830 N N . SER A 1 368 ? 8.488 4.750 -33.417 1.00 97.81 368 SER A N 1
ATOM 2831 C CA . SER A 1 368 ? 7.903 4.720 -34.759 1.00 97.81 368 SER A CA 1
ATOM 2832 C C . SER A 1 368 ? 8.282 5.958 -35.584 1.00 97.81 368 SER A C 1
ATOM 2834 O O . SER A 1 368 ? 8.576 7.024 -35.038 1.00 97.81 368 SER A O 1
ATOM 2836 N N . ALA A 1 369 ? 8.298 5.814 -36.909 1.00 96.94 369 ALA A N 1
ATOM 2837 C CA . ALA A 1 369 ? 8.516 6.928 -37.826 1.00 96.94 369 ALA A CA 1
ATOM 2838 C C . ALA A 1 369 ? 7.284 7.839 -37.916 1.00 96.94 369 ALA A C 1
ATOM 2840 O O . ALA A 1 369 ? 6.155 7.353 -37.956 1.00 96.94 369 ALA A O 1
ATOM 2841 N N . GLY A 1 370 ? 7.512 9.144 -38.055 1.00 96.94 370 GLY A N 1
ATOM 2842 C CA . GLY A 1 370 ? 6.472 10.098 -38.417 1.00 96.94 370 GLY A CA 1
ATOM 2843 C C . GLY A 1 370 ? 6.091 9.982 -39.891 1.00 96.94 370 GLY A C 1
ATOM 2844 O O . GLY A 1 370 ? 6.951 9.842 -40.764 1.00 96.94 370 GLY A O 1
ATOM 2845 N N . ASN A 1 371 ? 4.800 10.082 -40.185 1.00 96.69 371 ASN A N 1
ATOM 2846 C CA . ASN A 1 371 ? 4.279 10.047 -41.546 1.00 96.69 371 ASN A CA 1
ATOM 2847 C C . ASN A 1 371 ? 4.604 11.332 -42.314 1.00 96.69 371 ASN A C 1
ATOM 2849 O O . ASN A 1 371 ? 4.706 12.415 -41.736 1.00 96.69 371 ASN A O 1
ATOM 2853 N N . ALA A 1 372 ? 4.717 11.214 -43.635 1.00 94.94 372 ALA A N 1
ATOM 2854 C CA . ALA A 1 372 ? 4.795 12.363 -44.528 1.00 94.94 372 ALA A CA 1
ATOM 2855 C C . ALA A 1 372 ? 3.508 13.200 -44.514 1.00 94.94 372 ALA A C 1
ATOM 2857 O O . ALA A 1 372 ? 2.407 12.651 -44.543 1.00 94.94 372 ALA A O 1
ATOM 2858 N N . GLY A 1 373 ? 3.656 14.522 -44.587 1.00 93.94 373 GLY A N 1
ATOM 2859 C CA . GLY A 1 373 ? 2.571 15.424 -44.950 1.00 93.94 373 GLY A CA 1
ATOM 2860 C C . GLY A 1 373 ? 2.298 15.382 -46.453 1.00 93.94 373 GLY A C 1
ATOM 2861 O O . GLY A 1 373 ? 3.207 15.177 -47.264 1.00 93.94 373 GLY A O 1
ATOM 2862 N N . THR A 1 374 ? 1.050 15.598 -46.851 1.00 92.50 374 THR A N 1
ATOM 2863 C CA . THR A 1 374 ? 0.658 15.633 -48.265 1.00 92.50 374 THR A CA 1
ATOM 2864 C C . THR A 1 374 ? 0.971 16.987 -48.898 1.00 92.50 374 THR A C 1
ATOM 2866 O O . THR A 1 374 ? 0.877 18.025 -48.241 1.00 92.50 374 THR A O 1
ATOM 2869 N N . GLY A 1 375 ? 1.336 17.002 -50.180 1.00 87.75 375 GLY A N 1
ATOM 2870 C CA . GLY A 1 375 ? 1.472 18.248 -50.940 1.00 87.75 375 GLY A CA 1
ATOM 2871 C C . GLY A 1 375 ? 0.121 18.907 -51.226 1.00 87.75 375 GLY A C 1
ATOM 2872 O O . GLY A 1 375 ? -0.893 18.230 -51.373 1.00 87.75 375 GLY A O 1
ATOM 2873 N N . GLY A 1 376 ? 0.112 20.235 -51.304 1.00 85.94 376 GLY A N 1
ATOM 2874 C CA . GLY A 1 376 ? -1.049 21.019 -51.708 1.00 85.94 376 GLY A CA 1
ATOM 2875 C C . GLY A 1 376 ? -1.263 20.984 -53.221 1.00 85.94 376 GLY A C 1
ATOM 2876 O O . GLY A 1 376 ? -0.328 20.788 -54.005 1.00 85.94 376 GLY A O 1
ATOM 2877 N N . THR A 1 377 ? 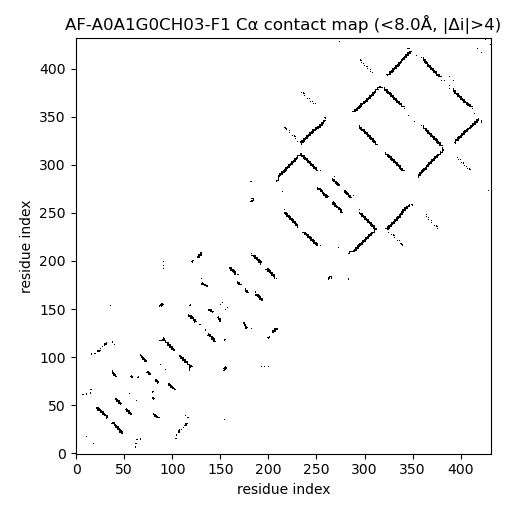-2.501 21.210 -53.649 1.00 85.62 377 THR A N 1
ATOM 2878 C CA . THR A 1 377 ? -2.869 21.243 -55.068 1.00 85.62 377 THR A CA 1
ATOM 2879 C C . THR A 1 377 ? -2.424 22.548 -55.734 1.00 85.62 377 THR A C 1
ATOM 2881 O O . THR A 1 377 ? -2.583 23.623 -55.154 1.00 85.62 377 THR A O 1
ATOM 2884 N N . ASN A 1 378 ? -1.918 22.477 -56.964 1.00 80.56 378 ASN A N 1
ATOM 2885 C CA . ASN A 1 378 ? -1.548 23.629 -57.794 1.00 80.56 378 ASN A CA 1
ATOM 2886 C C . ASN A 1 378 ? -2.786 24.383 -58.328 1.00 80.56 378 ASN A C 1
ATOM 2888 O O . ASN A 1 378 ? -3.899 23.848 -58.340 1.00 80.56 378 ASN A O 1
ATOM 2892 N N . ASP A 1 379 ? -2.592 25.624 -58.781 1.00 74.69 379 ASP A N 1
ATOM 2893 C CA . ASP A 1 379 ? -3.599 26.388 -59.522 1.00 74.69 379 ASP A CA 1
ATOM 2894 C C . ASP A 1 379 ? -3.847 25.726 -60.882 1.00 74.69 379 ASP A C 1
ATOM 2896 O O . ASP A 1 379 ? -2.908 25.372 -61.600 1.00 74.69 379 ASP A O 1
ATOM 2900 N N . ARG A 1 380 ? -5.124 25.523 -61.212 1.00 68.19 380 ARG A N 1
ATOM 2901 C CA . ARG A 1 380 ? -5.558 24.883 -62.459 1.00 68.19 380 ARG A CA 1
ATOM 2902 C C . ARG A 1 380 ? -5.792 25.890 -63.590 1.00 68.19 380 ARG A C 1
ATOM 2904 O O . ARG A 1 380 ? -5.989 25.455 -64.724 1.00 68.19 380 ARG A O 1
ATOM 2911 N N . GLY A 1 381 ? -5.795 27.199 -63.304 1.00 62.31 381 GLY A N 1
ATOM 2912 C CA . GLY A 1 381 ? -6.076 28.2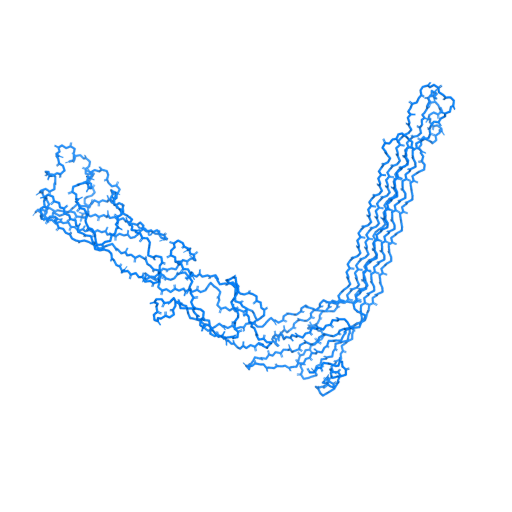52 -64.287 1.00 62.31 381 GLY A CA 1
ATOM 2913 C C . GLY A 1 381 ? -7.353 27.996 -65.111 1.00 62.31 381 GLY A C 1
ATOM 2914 O O . GLY A 1 381 ? -8.274 27.297 -64.678 1.00 62.31 381 GLY A O 1
ATOM 2915 N N . ASN A 1 382 ? -7.401 28.516 -66.344 1.00 58.72 382 ASN A N 1
ATOM 2916 C CA . ASN A 1 382 ? -8.491 28.267 -67.302 1.00 58.72 382 ASN A CA 1
ATOM 2917 C C . ASN A 1 382 ? -8.182 27.096 -68.259 1.00 58.72 382 ASN A C 1
ATOM 2919 O O . ASN A 1 382 ? -8.443 27.163 -69.461 1.00 58.72 382 ASN A O 1
ATOM 2923 N N . ASP A 1 383 ? -7.576 26.023 -67.742 1.00 58.50 383 ASP A N 1
ATOM 2924 C CA . ASP A 1 383 ? -7.257 24.844 -68.546 1.00 58.50 383 ASP A CA 1
ATOM 2925 C C . ASP A 1 383 ? -8.556 24.134 -68.972 1.00 58.50 383 ASP A C 1
ATOM 2927 O O . ASP A 1 383 ? -9.384 23.761 -68.132 1.00 58.50 383 ASP A O 1
ATOM 2931 N N . GLY A 1 384 ? -8.735 23.918 -70.280 1.00 54.88 384 GLY A N 1
ATOM 2932 C CA . GLY A 1 384 ? -9.813 23.082 -70.815 1.00 54.88 384 GLY A CA 1
ATOM 2933 C C . GLY A 1 384 ? -9.752 21.649 -70.266 1.00 54.88 384 GLY A C 1
ATOM 2934 O O . GLY A 1 384 ? -8.693 21.169 -69.856 1.00 54.88 384 GLY A O 1
ATOM 2935 N N . LEU A 1 385 ? -10.891 20.945 -70.274 1.00 57.75 385 LEU A N 1
ATOM 2936 C CA . LEU A 1 385 ? -11.094 19.611 -69.673 1.00 57.75 385 LEU A CA 1
ATOM 2937 C C . LEU A 1 385 ? -9.974 18.584 -69.951 1.00 57.75 385 LEU A C 1
ATOM 2939 O O . LEU A 1 385 ? -9.672 17.772 -69.082 1.00 57.75 385 LEU A O 1
ATOM 2943 N N . LEU A 1 386 ? -9.337 18.640 -71.126 1.00 52.38 386 LEU A N 1
ATOM 2944 C CA . LEU A 1 386 ? -8.290 17.699 -71.542 1.00 52.38 386 LEU A CA 1
ATOM 2945 C C . LEU A 1 386 ? -6.928 17.938 -70.862 1.00 52.38 386 LEU A C 1
ATOM 2947 O O . LEU A 1 386 ? -6.246 16.975 -70.527 1.00 52.38 386 LEU A O 1
ATOM 2951 N N . VAL A 1 387 ? -6.535 19.190 -70.593 1.00 56.03 387 VAL A N 1
ATOM 2952 C CA . VAL A 1 387 ? -5.247 19.507 -69.933 1.00 56.03 387 VAL A CA 1
ATOM 2953 C C . VAL A 1 387 ? -5.314 19.210 -68.431 1.00 56.03 387 VAL A C 1
ATOM 2955 O O . VAL A 1 387 ? -4.344 18.722 -67.848 1.00 56.03 387 VAL A O 1
ATOM 2958 N N . ARG A 1 388 ? -6.501 19.370 -67.826 1.00 55.31 388 ARG A N 1
ATOM 2959 C CA . ARG A 1 388 ? -6.770 19.026 -66.417 1.00 55.31 388 ARG A CA 1
ATOM 2960 C C . ARG A 1 388 ? -6.541 17.546 -66.092 1.00 55.31 388 ARG A C 1
ATOM 2962 O O . ARG A 1 388 ? -6.264 17.232 -64.937 1.00 55.31 388 ARG A O 1
ATOM 2969 N N . ALA A 1 389 ? -6.651 16.663 -67.088 1.00 53.09 389 ALA A N 1
ATOM 2970 C CA . ALA A 1 389 ? -6.439 15.223 -66.944 1.00 53.09 389 ALA A CA 1
ATOM 2971 C C . ALA A 1 389 ? -4.967 14.787 -67.119 1.00 53.09 389 ALA A C 1
ATOM 2973 O O . ALA A 1 389 ? -4.615 13.683 -66.712 1.00 53.09 389 ALA A O 1
ATOM 2974 N N . LEU A 1 390 ? -4.108 15.630 -67.711 1.00 50.56 390 LEU A N 1
ATOM 2975 C CA . LEU A 1 390 ? -2.735 15.277 -68.110 1.00 50.56 390 LEU A CA 1
ATOM 2976 C C . LEU A 1 390 ? -1.637 15.868 -67.200 1.00 50.56 390 LEU A C 1
ATOM 2978 O O . LEU A 1 390 ? -0.521 15.350 -67.190 1.00 50.56 390 LEU A O 1
ATOM 2982 N N . VAL A 1 391 ? -1.920 16.917 -66.417 1.00 56.47 391 VAL A N 1
ATOM 2983 C CA . VAL A 1 391 ? -0.940 17.577 -65.528 1.00 56.47 391 VAL A CA 1
ATOM 2984 C C . VAL A 1 391 ? -1.102 17.092 -64.081 1.00 56.47 391 VAL A C 1
ATOM 2986 O O . VAL A 1 391 ? -2.207 17.109 -63.537 1.00 56.47 391 VAL A O 1
ATOM 2989 N N . ARG A 1 392 ? -0.004 16.676 -63.420 1.00 55.09 392 ARG A N 1
ATOM 2990 C CA . ARG A 1 392 ? -0.011 16.387 -61.971 1.00 55.09 392 ARG A CA 1
ATOM 2991 C C . ARG A 1 392 ? -0.350 17.674 -61.214 1.00 55.09 392 ARG A C 1
ATOM 2993 O O . ARG A 1 392 ? 0.477 18.574 -61.096 1.00 55.09 392 ARG A O 1
ATOM 3000 N N . ASN A 1 393 ? -1.577 17.746 -60.711 1.00 58.59 393 ASN A N 1
ATOM 3001 C CA . ASN A 1 393 ? -2.135 18.935 -60.066 1.00 58.59 393 ASN A CA 1
ATOM 3002 C C . ASN A 1 393 ? -1.764 19.062 -58.580 1.00 58.59 393 ASN A C 1
ATOM 3004 O O . ASN A 1 393 ? -2.344 19.892 -57.891 1.00 58.59 393 ASN A O 1
ATOM 3008 N N . GLU A 1 394 ? -0.825 18.265 -58.076 1.00 60.66 394 GLU A N 1
ATOM 3009 C CA . GLU A 1 394 ? -0.406 18.246 -56.672 1.00 60.66 394 GLU A CA 1
ATOM 3010 C C . GLU A 1 394 ? 1.106 18.419 -56.576 1.00 60.66 394 GLU A C 1
ATOM 3012 O O . GLU A 1 394 ? 1.864 17.861 -57.378 1.00 60.66 394 GLU A O 1
ATOM 3017 N N . ARG A 1 395 ? 1.553 19.211 -55.598 1.00 70.19 395 ARG A N 1
ATOM 3018 C CA . ARG A 1 395 ? 2.975 19.323 -55.277 1.00 70.19 395 ARG A CA 1
ATOM 3019 C C . ARG A 1 395 ? 3.446 18.074 -54.531 1.00 70.19 395 ARG A C 1
ATOM 3021 O O . ARG A 1 395 ? 2.662 17.260 -54.056 1.00 70.19 395 ARG A O 1
ATOM 3028 N N . VAL A 1 396 ? 4.760 17.908 -54.459 1.00 79.81 396 VAL A N 1
ATOM 3029 C CA . VAL A 1 396 ? 5.414 16.744 -53.859 1.00 79.81 396 VAL A CA 1
ATOM 3030 C C . VAL A 1 396 ? 5.031 16.628 -52.376 1.00 79.81 396 VAL A C 1
ATOM 3032 O O . VAL A 1 396 ? 5.189 17.581 -51.606 1.00 79.81 396 VAL A O 1
ATOM 3035 N N . SER A 1 397 ? 4.506 15.462 -51.993 1.00 85.19 397 SER A N 1
ATOM 3036 C CA . SER A 1 397 ? 4.328 15.085 -50.587 1.00 85.19 397 SER A CA 1
ATOM 3037 C C . SER A 1 397 ? 5.685 14.972 -49.902 1.00 85.19 397 SER A C 1
ATOM 3039 O O . SER A 1 397 ? 6.692 14.694 -50.552 1.00 85.19 397 SER A O 1
ATOM 3041 N N . GLY A 1 398 ? 5.718 15.176 -48.589 1.00 84.25 398 GLY A N 1
ATOM 3042 C CA . GLY A 1 398 ? 6.927 14.941 -47.814 1.00 84.25 398 GLY A CA 1
ATOM 3043 C C . GLY A 1 398 ? 7.360 13.474 -47.860 1.00 84.25 398 GLY A C 1
ATOM 3044 O O . GLY A 1 398 ? 6.692 12.606 -48.427 1.00 84.25 398 GLY A O 1
ATOM 3045 N N . THR A 1 399 ? 8.484 13.172 -47.225 1.00 91.31 399 THR A N 1
ATOM 3046 C CA . THR A 1 399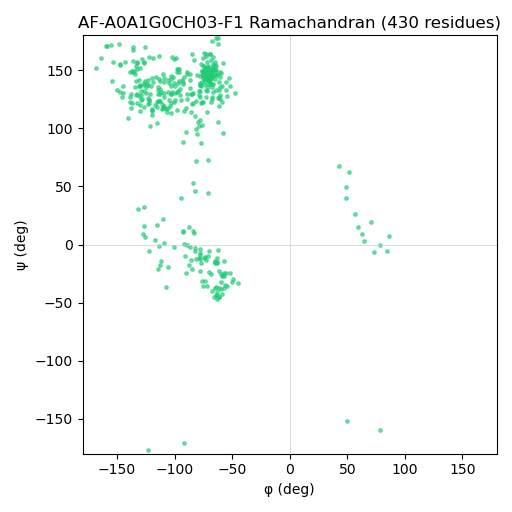 ? 8.929 11.791 -47.008 1.00 91.31 399 THR A CA 1
ATOM 3047 C C . THR A 1 399 ? 8.549 11.331 -45.605 1.00 91.31 399 THR A C 1
ATOM 3049 O O . THR A 1 399 ? 8.483 12.135 -44.677 1.00 91.31 399 THR A O 1
ATOM 3052 N N . THR A 1 400 ? 8.274 10.037 -45.446 1.00 92.94 400 THR A N 1
ATOM 3053 C CA . THR A 1 400 ? 8.089 9.435 -44.116 1.00 92.94 400 THR A CA 1
ATOM 3054 C C . THR A 1 400 ? 9.449 9.389 -43.421 1.00 92.94 400 THR A C 1
ATOM 3056 O O . THR A 1 400 ? 10.470 9.206 -44.090 1.00 92.94 400 THR A O 1
ATOM 3059 N N . GLY A 1 401 ? 9.472 9.586 -42.105 1.00 91.81 401 GLY A N 1
ATOM 3060 C CA . GLY A 1 401 ? 10.682 9.407 -41.309 1.00 91.81 401 GLY A CA 1
ATOM 3061 C C . GLY A 1 401 ? 11.166 7.953 -41.322 1.00 91.81 401 GLY A C 1
ATOM 3062 O O . GLY A 1 401 ? 10.530 7.061 -41.885 1.00 91.81 401 GLY A O 1
ATOM 3063 N N . LEU A 1 402 ? 12.291 7.689 -40.662 1.00 96.00 402 LEU A N 1
ATOM 3064 C CA . LEU A 1 402 ? 12.746 6.318 -40.403 1.00 96.00 402 LEU A CA 1
ATOM 3065 C C . LEU A 1 402 ? 12.415 5.918 -38.963 1.00 96.00 402 LEU A C 1
ATOM 3067 O O . LEU A 1 402 ? 12.491 6.773 -38.076 1.00 96.00 402 LEU A O 1
ATOM 3071 N N . PRO A 1 403 ? 12.052 4.648 -38.719 1.00 96.25 403 PRO A N 1
ATOM 3072 C CA . PRO A 1 403 ? 11.873 4.153 -37.365 1.00 96.25 403 PRO A CA 1
ATOM 3073 C C . PRO A 1 403 ? 13.216 4.128 -36.628 1.00 96.25 403 PRO A C 1
ATOM 3075 O O . PRO A 1 403 ? 14.279 3.956 -37.235 1.00 96.25 403 PRO A O 1
ATOM 3078 N N . GLY A 1 404 ? 13.149 4.281 -35.310 1.00 96.69 404 GLY A N 1
ATOM 3079 C CA . GLY A 1 404 ? 14.292 4.105 -34.431 1.00 96.69 404 GLY A CA 1
ATOM 3080 C C . GLY A 1 404 ? 14.739 2.647 -34.375 1.00 96.69 404 GLY A C 1
ATOM 3081 O O . GLY A 1 404 ? 13.983 1.720 -34.669 1.00 96.69 404 GLY A O 1
ATOM 3082 N N . ARG A 1 405 ? 15.989 2.429 -33.977 1.00 97.75 405 ARG A N 1
ATOM 3083 C CA . ARG A 1 405 ? 16.535 1.089 -33.743 1.00 97.75 405 ARG A CA 1
ATOM 3084 C C . ARG A 1 405 ? 16.231 0.637 -32.321 1.00 97.75 405 ARG A C 1
ATOM 3086 O O . ARG A 1 405 ? 16.337 1.438 -31.394 1.00 97.75 405 ARG A O 1
ATOM 3093 N N . THR A 1 406 ? 15.914 -0.642 -32.156 1.00 97.56 406 THR A N 1
ATOM 3094 C CA . THR A 1 406 ? 15.858 -1.286 -30.838 1.00 97.56 406 THR A CA 1
ATOM 3095 C C . THR A 1 406 ? 17.238 -1.242 -30.182 1.00 97.56 406 THR A C 1
ATOM 3097 O O . THR A 1 406 ? 18.260 -1.418 -30.854 1.00 97.56 406 THR A O 1
ATOM 3100 N N . GLY A 1 407 ? 17.263 -0.989 -28.877 1.00 97.19 407 GLY A N 1
ATOM 3101 C CA . GLY A 1 407 ? 18.480 -1.014 -28.079 1.00 97.19 407 GLY A CA 1
ATOM 3102 C C . GLY A 1 407 ? 19.045 -2.425 -27.922 1.00 97.19 407 GLY A C 1
ATOM 3103 O O . GLY A 1 407 ? 18.376 -3.432 -28.155 1.00 97.19 407 GLY A O 1
ATOM 3104 N N . ASN A 1 408 ? 20.301 -2.515 -27.497 1.00 97.81 408 ASN A N 1
ATOM 3105 C CA . ASN A 1 408 ? 20.920 -3.806 -27.223 1.00 97.81 408 ASN A CA 1
ATOM 3106 C C . ASN A 1 408 ? 20.365 -4.402 -25.927 1.00 97.81 408 ASN A C 1
ATOM 3108 O O . ASN A 1 408 ? 20.237 -3.704 -24.918 1.00 97.81 408 ASN A O 1
ATOM 3112 N N . SER A 1 409 ? 20.086 -5.704 -25.955 1.00 97.56 409 SER A N 1
ATOM 3113 C CA . SER A 1 409 ? 19.733 -6.455 -24.750 1.00 97.56 409 SER A CA 1
ATOM 3114 C C . SER A 1 409 ? 20.969 -6.725 -23.895 1.00 97.56 409 SER A C 1
ATOM 3116 O O . SER A 1 409 ? 22.078 -6.888 -24.408 1.00 97.56 409 SER A O 1
ATOM 3118 N N . GLY A 1 410 ? 20.763 -6.761 -22.585 1.00 95.31 410 GLY A N 1
ATOM 3119 C CA . GLY A 1 410 ? 21.761 -7.139 -21.600 1.00 95.31 410 GLY A CA 1
ATOM 3120 C C . GLY A 1 410 ? 21.714 -8.630 -21.285 1.00 95.31 410 GLY A C 1
ATOM 3121 O O . GLY A 1 410 ? 21.018 -9.411 -21.934 1.00 95.31 410 GLY A O 1
ATOM 3122 N N . VAL A 1 411 ? 22.465 -9.024 -20.260 1.00 95.88 411 VAL A N 1
ATOM 3123 C CA . VAL A 1 411 ? 22.535 -10.411 -19.788 1.00 95.88 411 VAL A CA 1
ATOM 3124 C C . VAL A 1 411 ? 22.319 -10.436 -18.283 1.00 95.88 411 VAL A C 1
ATOM 3126 O O . VAL A 1 411 ? 22.893 -9.623 -17.554 1.00 95.88 411 VAL A O 1
ATOM 3129 N N . SER A 1 412 ? 21.530 -11.400 -17.817 1.00 96.38 412 SER A N 1
ATOM 3130 C CA . SER A 1 412 ? 21.391 -11.734 -16.403 1.00 96.38 412 SER A CA 1
ATOM 3131 C C . SER A 1 412 ? 22.178 -13.000 -16.066 1.00 96.38 412 SER A C 1
ATOM 3133 O O . SER A 1 412 ? 22.120 -13.980 -16.805 1.00 96.38 412 SER A O 1
ATOM 3135 N N . THR A 1 413 ? 22.901 -13.011 -14.949 1.00 97.12 413 THR A N 1
ATOM 3136 C CA . THR A 1 413 ? 23.624 -14.193 -14.455 1.00 97.12 413 THR A CA 1
ATOM 3137 C C . THR A 1 413 ? 23.280 -14.458 -12.998 1.00 97.12 413 THR A C 1
ATOM 3139 O O . THR A 1 413 ? 23.386 -13.560 -12.164 1.00 97.12 413 THR A O 1
ATOM 3142 N N . PHE A 1 414 ? 22.960 -15.709 -12.680 1.00 96.56 414 PHE A N 1
ATOM 3143 C CA . PHE A 1 414 ? 22.767 -16.186 -11.314 1.00 96.56 414 PHE A CA 1
ATOM 3144 C C . PHE A 1 414 ? 24.024 -16.904 -10.828 1.00 96.56 414 PHE A C 1
ATOM 3146 O O . PHE A 1 414 ? 24.626 -17.692 -11.559 1.00 96.56 414 PHE A O 1
ATOM 3153 N N . ARG A 1 415 ? 24.444 -16.639 -9.589 1.00 96.00 415 ARG A N 1
ATOM 3154 C CA . ARG A 1 415 ? 25.511 -17.396 -8.927 1.00 96.00 415 ARG A CA 1
ATOM 3155 C C . ARG A 1 415 ? 25.134 -17.691 -7.488 1.00 96.00 415 ARG A C 1
ATOM 3157 O O . ARG A 1 415 ? 24.959 -16.776 -6.687 1.00 96.00 415 ARG A O 1
ATOM 3164 N N . PHE A 1 416 ? 25.097 -18.975 -7.164 1.00 95.25 416 PHE A N 1
ATOM 3165 C CA . PHE A 1 416 ? 25.020 -19.447 -5.791 1.00 95.25 416 PHE A CA 1
ATOM 3166 C C . PHE A 1 416 ? 26.431 -19.483 -5.214 1.00 95.25 416 PHE A C 1
ATOM 3168 O O . PHE A 1 416 ? 27.326 -20.114 -5.778 1.00 95.25 416 PHE A O 1
ATOM 3175 N N . VAL A 1 417 ? 26.644 -18.758 -4.126 1.00 95.44 417 VAL A N 1
ATOM 3176 C CA . VAL A 1 417 ? 27.947 -18.595 -3.480 1.00 95.44 417 VAL A CA 1
ATOM 3177 C C . VAL A 1 417 ? 27.799 -18.811 -1.980 1.00 95.44 417 VAL A C 1
ATOM 3179 O O . VAL A 1 417 ? 26.738 -18.555 -1.420 1.00 95.44 417 VAL A O 1
ATOM 3182 N N . ASN A 1 418 ? 28.853 -19.278 -1.312 1.00 94.75 418 ASN A N 1
ATOM 3183 C CA . ASN A 1 418 ? 28.824 -19.382 0.146 1.00 94.75 418 ASN A CA 1
ATOM 3184 C C . ASN A 1 418 ? 28.731 -17.987 0.802 1.00 94.75 418 ASN A C 1
ATOM 3186 O O . ASN A 1 418 ? 29.118 -16.979 0.201 1.00 94.75 418 ASN A O 1
ATOM 3190 N N . SER A 1 419 ? 28.235 -17.936 2.042 1.00 92.06 419 SER A N 1
ATOM 3191 C CA . SER A 1 419 ? 27.986 -16.685 2.771 1.00 92.06 419 SER A CA 1
ATOM 3192 C C . SER A 1 419 ? 29.235 -15.805 2.914 1.00 92.06 419 SER A C 1
ATOM 3194 O O . SER A 1 419 ? 29.144 -14.589 2.787 1.00 92.06 419 SER A O 1
ATOM 3196 N N . GLU A 1 420 ? 30.414 -16.401 3.118 1.00 92.38 420 GLU A N 1
ATOM 3197 C CA . GLU A 1 420 ? 31.679 -15.661 3.243 1.00 92.38 420 GLU A CA 1
ATOM 3198 C C . GLU A 1 420 ? 32.064 -14.955 1.934 1.00 92.38 420 GLU A C 1
ATOM 3200 O O . GLU A 1 420 ? 32.408 -13.774 1.926 1.00 92.38 420 GLU A O 1
ATOM 3205 N N . SER A 1 421 ? 31.945 -15.652 0.802 1.00 92.44 421 SER A N 1
ATOM 3206 C CA . SER A 1 421 ? 32.223 -15.085 -0.522 1.00 92.44 421 SER A CA 1
ATOM 3207 C C . SER A 1 421 ? 31.236 -13.977 -0.872 1.00 92.44 421 SER A C 1
ATOM 3209 O O . SER A 1 421 ? 31.618 -12.986 -1.496 1.00 92.44 421 SER A O 1
ATOM 3211 N N . LEU A 1 422 ? 29.969 -14.142 -0.483 1.00 93.12 422 LEU A N 1
ATOM 3212 C CA . LEU A 1 422 ? 28.940 -13.126 -0.668 1.00 93.12 422 LEU A CA 1
ATOM 3213 C C . LEU A 1 422 ? 29.273 -11.855 0.121 1.00 93.12 422 LEU A C 1
ATOM 3215 O O . LEU A 1 422 ? 29.226 -10.761 -0.436 1.00 93.12 422 LEU A O 1
ATOM 3219 N N . GLU A 1 423 ? 29.660 -12.014 1.386 1.00 90.94 423 GLU A N 1
ATOM 3220 C CA . GLU A 1 423 ? 30.028 -10.919 2.283 1.00 90.94 423 GLU A CA 1
ATOM 3221 C C . GLU A 1 423 ? 31.268 -10.161 1.796 1.00 90.94 423 GLU A C 1
ATOM 3223 O O . GLU A 1 423 ? 31.286 -8.931 1.782 1.00 90.94 423 GLU A O 1
ATOM 3228 N N . ASN A 1 424 ? 32.294 -10.882 1.341 1.00 92.38 424 ASN A N 1
ATOM 3229 C CA . ASN A 1 424 ? 33.502 -10.267 0.793 1.00 92.38 424 ASN A CA 1
ATOM 3230 C C . ASN A 1 424 ? 33.184 -9.427 -0.450 1.00 92.38 424 ASN A C 1
ATOM 3232 O O . ASN A 1 424 ? 33.594 -8.270 -0.532 1.00 92.38 424 ASN A O 1
ATOM 3236 N N . LYS A 1 425 ? 32.366 -9.957 -1.368 1.00 92.31 425 LYS A N 1
ATOM 3237 C CA . LYS A 1 425 ? 31.911 -9.201 -2.541 1.00 92.31 425 LYS A CA 1
ATOM 3238 C C . LYS A 1 425 ? 31.049 -8.000 -2.176 1.00 92.31 425 LYS A C 1
ATOM 3240 O O . LYS A 1 425 ? 31.141 -6.970 -2.833 1.00 92.31 425 LYS A O 1
ATOM 3245 N N . LEU A 1 426 ? 30.210 -8.109 -1.147 1.00 90.94 426 LEU A N 1
ATOM 3246 C CA . LEU A 1 426 ? 29.412 -6.980 -0.681 1.00 90.94 426 LEU A CA 1
ATOM 3247 C C . LEU A 1 426 ? 30.321 -5.861 -0.146 1.00 90.94 426 LEU A C 1
ATOM 3249 O O . LEU A 1 426 ? 30.143 -4.702 -0.518 1.00 90.94 426 LEU A O 1
ATOM 3253 N N . LYS A 1 427 ? 31.355 -6.200 0.634 1.00 89.56 427 LYS A N 1
ATOM 3254 C CA . LYS A 1 427 ? 32.345 -5.234 1.144 1.00 89.56 427 LYS A CA 1
ATOM 3255 C C . LYS A 1 427 ? 33.120 -4.522 0.034 1.00 89.56 427 LYS A C 1
ATOM 3257 O O . LYS A 1 427 ? 33.364 -3.322 0.148 1.00 89.56 427 LYS A O 1
ATOM 3262 N N . GLU A 1 428 ? 33.454 -5.215 -1.056 1.00 89.19 428 GLU A N 1
ATOM 3263 C CA . GLU A 1 428 ? 34.110 -4.620 -2.236 1.00 89.19 428 GLU A CA 1
ATOM 3264 C C . GLU A 1 428 ? 33.281 -3.487 -2.868 1.00 89.19 428 GLU A C 1
ATOM 3266 O O . GLU A 1 428 ? 33.841 -2.551 -3.434 1.00 89.19 428 GLU A O 1
ATOM 3271 N N . THR A 1 429 ? 31.951 -3.509 -2.715 1.00 83.88 429 THR A N 1
ATOM 3272 C CA . THR A 1 429 ? 31.064 -2.434 -3.202 1.00 83.88 429 THR A CA 1
ATOM 3273 C C . THR A 1 429 ? 31.056 -1.180 -2.311 1.00 83.88 429 THR A C 1
ATOM 3275 O O . THR A 1 429 ? 30.398 -0.179 -2.622 1.00 83.88 429 THR A O 1
ATOM 3278 N N . GLY A 1 430 ? 31.767 -1.213 -1.178 1.00 78.06 430 GLY A N 1
ATOM 3279 C CA . GLY A 1 430 ? 31.753 -0.151 -0.173 1.00 78.06 430 GLY A CA 1
ATOM 3280 C C . GLY A 1 430 ? 30.433 -0.060 0.599 1.00 78.06 430 GLY A C 1
ATOM 3281 O O . GLY A 1 430 ? 30.129 0.994 1.160 1.00 78.06 430 GLY A O 1
ATOM 3282 N N . PHE A 1 431 ? 29.627 -1.126 0.594 1.00 71.50 431 PHE A N 1
ATOM 3283 C CA . PHE A 1 431 ? 28.513 -1.295 1.524 1.00 71.50 431 PHE A CA 1
ATOM 3284 C C . PHE A 1 431 ? 29.097 -1.702 2.887 1.00 71.50 431 PHE A C 1
ATOM 3286 O O . PHE A 1 431 ? 29.887 -2.645 2.953 1.00 71.50 431 PHE A O 1
ATOM 3293 N N . LYS A 1 432 ? 28.801 -0.925 3.936 1.00 56.53 432 LYS A N 1
ATOM 3294 C CA . LYS A 1 432 ? 29.327 -1.119 5.296 1.00 56.53 432 LYS A CA 1
ATOM 3295 C C . LYS A 1 432 ? 28.303 -1.781 6.193 1.00 56.53 432 LYS A C 1
ATOM 3297 O O . LYS A 1 432 ? 27.129 -1.359 6.107 1.00 56.53 432 LYS A O 1
#